Protein AF-A0A9Q0NCG1-F1 (afdb_monomer)

pLDDT: mean 91.51, std 13.69, range [35.53, 99.0]

Nearest PDB structures (foldseek):
  1k7h-assembly1_B  TM=9.629E-01  e=1.277E-34  Pandalus borealis
  1shq-assembly1_A  TM=9.614E-01  e=3.891E-34  Pandalus borealis
  9f7k-assembly1_B  TM=9.675E-01  e=2.271E-19  Drosophila melanogaster American nodavirus (ANV) SW-2009a
  3ay8-assembly1_A-2  TM=9.287E-01  e=1.240E-18  Bombyx mori
  7ebt-assembly2_B  TM=9.414E-01  e=3.582E-18  Aedes aegypti

Secondary structure (DSSP, 8-state):
--SSSHHHHHHHHSSSSSSHHHHHHHHHHHHHHHTS---S-GGGGGG----GGGGSHHHHHHHHHHHHHHHHHHHHT---SPPSEEEEEEETT--HHHHHHHHHHHT-TT---GGGG-S--------BTTBSS--HHHHHHHHHHSS---TT-BSB-TTS-TT-TTGGG-GGGB---HHHHHHHTT-EEEEEEEEETTSHHHHTTT--BS-TT--SHHHHHHTT---TT---HHHHHHHSTTGGG-SEEEEE-GGGTBBTTSB-TTSPBP-B-SS-BHHHHHHHHHHTTS-EEEE-SHHHHHH--TTT-SEEEEE-SSSSPPPHHHHHHHT-TTTSPPHHHHHHHHHHHHTT-TT-EEEEEEETHHHHHHHTT-HHHHHHHHHHHHHHHHHHHHHS-TTTEEEEEE-S---S----S---------EEEEE-TT-HHHHHHHHHHHHTTPPEEEEE--GGGTGGGSHHHHHH-TT--S-EEEETTEEEESHHHHHHHHHHHH-SSSTTS-SSHHHHHHHHHHHHHIIIIIHHHHHHHHHHHHHS------HHHHHHHHHHHHHHHHHHTTSSBTTBSS--HHHHHHHHHHHTTTTTS---TTT-HHHHHHHHHHHTSTTHIIIIIHHHHHHHHHHHHHHHHHHHHHHT-

Solvent-accessible surface area (backbone atoms only — not comparable to full-atom values): 34414 Å² total; per-residue (Å²): 144,74,82,76,67,64,70,61,58,59,63,64,63,63,63,63,71,72,53,56,76,64,47,52,59,51,51,50,52,50,53,53,52,71,74,44,88,80,77,85,59,71,76,75,56,74,77,62,62,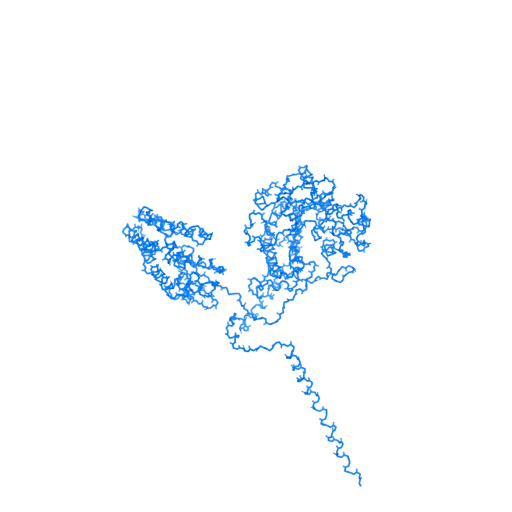69,65,74,57,76,76,37,72,62,50,59,52,50,51,53,51,53,52,51,52,52,53,54,49,47,70,76,59,66,84,81,60,75,63,44,28,39,39,40,38,34,33,30,34,51,18,71,46,49,57,56,52,28,22,46,72,76,38,21,82,89,48,73,55,54,71,72,71,48,96,74,86,84,88,83,86,46,47,18,77,81,32,77,76,53,45,52,14,6,24,19,10,28,79,35,36,74,43,60,2,23,58,39,14,18,19,33,36,60,86,38,51,65,71,33,53,69,47,44,66,37,70,91,39,46,52,64,23,55,54,45,56,33,48,77,62,64,19,35,34,33,41,36,34,36,29,27,56,40,35,37,56,57,25,16,52,47,34,58,33,19,39,45,75,24,26,24,56,44,46,36,48,76,71,68,52,82,59,88,79,57,60,23,37,41,54,27,40,58,68,34,78,47,25,53,60,45,30,30,40,36,21,11,25,47,22,44,35,21,14,52,89,42,65,47,101,85,67,48,61,16,59,22,79,81,81,46,50,51,62,60,52,44,49,55,60,38,51,76,75,43,46,54,45,78,40,48,37,24,54,54,62,72,65,56,58,50,88,68,42,62,29,41,41,33,39,58,23,60,42,53,40,81,55,62,64,52,36,63,75,70,70,31,69,60,50,47,64,51,72,42,56,51,48,50,54,45,48,57,40,36,67,71,36,88,60,16,26,41,36,41,38,36,38,39,52,24,29,55,22,51,76,72,68,37,56,73,55,21,33,45,35,49,50,48,47,31,51,28,54,46,51,51,58,72,75,48,51,81,76,35,37,45,76,47,79,50,49,50,41,65,55,91,67,78,79,77,85,84,76,76,80,62,60,51,81,60,31,34,35,38,25,36,68,59,37,34,48,26,23,18,36,44,46,46,34,58,74,52,71,50,76,66,47,80,42,80,48,52,64,92,79,45,55,38,70,35,72,72,40,32,72,70,33,82,81,45,61,68,21,30,38,34,51,80,84,47,68,44,63,49,36,65,59,41,40,53,49,50,41,78,73,60,34,95,60,44,74,49,63,40,81,53,66,68,60,30,51,48,37,50,54,45,41,49,41,30,60,71,46,52,44,42,44,50,45,71,56,49,46,42,47,76,74,60,80,38,40,72,84,59,66,68,55,38,51,59,44,45,53,51,50,59,58,50,26,62,37,27,75,69,30,71,23,68,70,23,79,55,69,34,58,35,45,38,46,41,48,29,44,48,57,40,38,42,91,74,41,64,78,52,53,91,83,31,48,49,42,49,50,36,53,53,56,56,60,67,40,92,59,30,53,81,42,35,50,56,24,19,53,52,31,41,50,52,52,54,50,44,26,53,52,42,44,50,55,63,74,75,105

Radius of gyration: 33.37 Å; Cα contacts (8 Å, |Δi|>4): 1140; chains: 1; bounding box: 80×123×78 Å

Foldseek 3Di:
DPPPPVVVVVVVVVVVVVVPVVVVVVVVVVVVVVVDDDDDDPVVVVPFFDQPCVVDPVSVVVVVVVVVVVLVVCVVVPQPDAFLAEEEEAEAQCDPQLLQVLQVVVWFNPRHQLCNPDSDDDDDLQAAPAGNFAHLQQLLCCPFQVAGDHHQWAQFHPVQAQLNLVQLLDPVRGTDGVLNVCVVLVAAEEEAELFACLARNNLNQFDGHSGSQLQAPVSCVVSVHDPPSRHRSLCRLCPPDRNVRHQYYAWAAQLRQAAQVDADPVRHGHDYPPHGRNVVVSQVSVVVVAAEDEEAFVQVLVVDPLVRRRHYHYHPYNGGHDQPVCCVVVVVCGGGPQLLSSLVSSCSNRVPDPSYYYYYGYLNVLNVCVVVVVSSSNSSSVNSSSVSVVSVPVVDDPSRYHYHYDYSGHGPDDDDDDDDGRGRFAKEWEAALLDLLSLLLLVLCVVQVHDHRYHYADVLVVSLVDPVNCVLPVVSDDTWIDGSNDIDDDSLRSSQVCCVPRHPACLQQNPPPVLNVQLVVLSCCLVVQQVVLVCVQQVCLRPVLDQDRDVVSLVSNLVVLVVQLVCLVQELASRHPGHYSSRSSVLSSCLLCCVPSPDDCVVRVSNVSSNVVCCPDPCCVPSGNVSSVVNNVVSVVSSVVSVVVVVVD

Sequence (649 aa):
MIFKFLFIVCTLFMCSTCSANGMNGREDELRERDMHPVFEDESKVANVRYNEREKEIEYWRSQAQDYLRSKLQIENSLNTNRAKNIIMFLGDGMSLPTVAATRMYLSSEEEQLSFEKFPHFGLSKTYCVDRQVADSACTATAYLHGVKGNYGTIGVNAQVPRYDCLGETEEEKRTVSITKWAQDKCMATGLVTTSRVTHASPAGVYAHTANRDWENDQDVTDAGCHDARTKDIALQLIENEVGKNLKVVLGGGRREFRDRKIFDEEGEIGFRNDNRDLIDEWLIQKRNRGNASYIWNNQELKSIDYEKTEYLLGLFEPSHCLYNIEIEQRNLQETEPSLSEMTEAAIKILQKDENGYFLFVESARIDMAHHDTLARIALDETKEFSKTIDLARRMTSESDTLIVVTSDHAHVMSYNGYPINIMAMKIVLFYRPLSPPSRAVLLTAKSIGIKLELKNINVLKGEHLTPEFKKLNPQHTIPTINDNGIVIYDSHAICSYLVDKYAQNDSLYPRDLVQRACVNARLHFNSGYLFARLRYLFEPIFFMNQSEIPQWKIEYIQDCWIEMEKFLEKGNYVCGNEITIADYCCIATISSIDKIALINPEKFPQLFAWTKRMQAIPFYGSENAEGAANFQKSLLNTVAKRKAEIISI

Mean predicted aligned error: 13.89 Å

Organism: NCBI:txid35572

Structure (mmCIF, N/CA/C/O backbone):
data_AF-A0A9Q0NCG1-F1
#
_entry.id   AF-A0A9Q0NCG1-F1
#
loop_
_atom_site.group_PDB
_atom_site.id
_atom_site.type_symbol
_atom_site.label_atom_id
_atom_site.label_alt_id
_atom_site.label_comp_id
_atom_site.label_asym_id
_atom_site.label_entity_id
_atom_site.label_seq_id
_atom_site.pdbx_PDB_ins_code
_atom_site.Cartn_x
_atom_site.Cartn_y
_atom_site.Cartn_z
_atom_site.occupancy
_atom_site.B_iso_or_equiv
_atom_site.auth_seq_id
_atom_site.auth_comp_id
_atom_site.auth_asym_id
_atom_site.auth_atom_id
_atom_site.pdbx_PDB_model_num
ATOM 1 N N . MET A 1 1 ? 32.000 -84.887 29.666 1.00 49.25 1 MET A N 1
ATOM 2 C CA . MET A 1 1 ? 32.453 -83.483 29.786 1.00 49.25 1 MET A CA 1
ATOM 3 C C . MET A 1 1 ? 32.046 -82.658 28.551 1.00 49.25 1 MET A C 1
ATOM 5 O O . MET A 1 1 ? 32.875 -81.968 27.986 1.00 49.25 1 MET A O 1
ATOM 9 N N . ILE A 1 2 ? 30.773 -82.734 28.122 1.00 46.34 2 ILE A N 1
ATOM 10 C CA . ILE A 1 2 ? 30.216 -82.001 26.953 1.00 46.34 2 ILE A CA 1
ATOM 11 C C . ILE A 1 2 ? 28.860 -81.325 27.288 1.00 46.34 2 ILE A C 1
ATOM 13 O O . ILE A 1 2 ? 28.312 -80.584 26.490 1.00 46.34 2 ILE A O 1
ATOM 17 N N . PHE A 1 3 ? 28.346 -81.462 28.519 1.00 40.69 3 PHE A N 1
ATOM 18 C CA . PHE A 1 3 ? 27.051 -80.881 28.925 1.00 40.69 3 PHE A CA 1
ATOM 19 C C . PHE A 1 3 ? 27.137 -79.594 29.767 1.00 40.69 3 PHE A C 1
ATOM 21 O O . PHE A 1 3 ? 26.109 -79.051 30.151 1.00 40.69 3 PHE A O 1
ATOM 28 N N . LYS A 1 4 ? 28.342 -79.071 30.043 1.00 43.50 4 LYS A N 1
ATOM 29 C CA . LYS A 1 4 ? 28.527 -77.808 30.793 1.00 43.50 4 LYS A CA 1
ATOM 30 C C . LYS A 1 4 ? 28.925 -76.600 29.936 1.00 43.50 4 LYS A C 1
ATOM 32 O O . LYS A 1 4 ? 28.938 -75.494 30.456 1.00 43.50 4 LYS A O 1
ATOM 37 N N . PHE A 1 5 ? 29.192 -76.782 28.640 1.00 41.12 5 PHE A N 1
ATOM 38 C CA . PHE A 1 5 ? 29.562 -75.676 27.743 1.00 41.12 5 PHE A CA 1
ATOM 39 C C . PHE A 1 5 ? 28.372 -75.092 26.961 1.00 41.12 5 PHE A C 1
ATOM 41 O O . PHE A 1 5 ? 28.432 -73.952 26.515 1.00 41.12 5 PHE A O 1
ATOM 48 N N . LEU A 1 6 ? 27.256 -75.825 26.849 1.00 41.72 6 LEU A N 1
ATOM 49 C CA . LEU A 1 6 ? 26.090 -75.377 26.076 1.00 41.72 6 LEU A CA 1
ATOM 50 C C . LEU A 1 6 ? 25.179 -74.396 26.840 1.00 41.72 6 LEU A C 1
ATOM 52 O O . LEU A 1 6 ? 24.429 -73.649 26.223 1.00 41.72 6 LEU A O 1
ATOM 56 N N . PHE A 1 7 ? 25.269 -74.354 28.174 1.00 39.50 7 PHE A N 1
ATOM 57 C CA . PHE A 1 7 ? 24.398 -73.511 29.005 1.00 39.50 7 PHE A CA 1
ATOM 58 C C . PHE A 1 7 ? 24.939 -72.092 29.241 1.00 39.50 7 PHE A C 1
ATOM 60 O O . PHE A 1 7 ? 24.196 -71.241 29.704 1.00 39.50 7 PHE A O 1
ATOM 67 N N . ILE A 1 8 ? 26.209 -71.817 28.918 1.00 44.41 8 ILE A N 1
ATOM 68 C CA . ILE A 1 8 ? 26.806 -70.474 29.073 1.00 44.41 8 ILE A CA 1
ATOM 69 C C . ILE A 1 8 ? 26.714 -69.667 27.766 1.00 44.41 8 ILE A C 1
ATOM 71 O O . ILE A 1 8 ? 26.624 -68.443 27.803 1.00 44.41 8 ILE A O 1
ATOM 75 N N . VAL A 1 9 ? 26.649 -70.330 26.606 1.00 44.72 9 VAL A N 1
ATOM 76 C CA . VAL A 1 9 ? 26.577 -69.645 25.301 1.00 44.72 9 VAL A CA 1
ATOM 77 C C . VAL A 1 9 ? 25.151 -69.179 24.958 1.00 44.72 9 VAL A C 1
ATOM 79 O O . VAL A 1 9 ? 24.994 -68.150 24.309 1.00 44.72 9 VAL A O 1
ATOM 82 N N . CYS A 1 10 ? 24.098 -69.844 25.454 1.00 40.59 10 CYS A N 1
ATOM 83 C CA . CYS A 1 10 ? 22.713 -69.400 25.212 1.00 40.59 10 CYS A CA 1
ATOM 84 C C . CYS A 1 10 ? 22.276 -68.203 26.079 1.00 40.59 10 CYS A C 1
ATOM 86 O O . CYS A 1 10 ? 21.443 -67.413 25.643 1.00 40.59 10 CYS A O 1
ATOM 88 N N . THR A 1 11 ? 22.854 -68.005 27.267 1.00 41.03 11 THR A N 1
ATOM 89 C CA . THR A 1 11 ? 22.488 -66.880 28.153 1.00 41.03 11 THR A CA 1
ATOM 90 C C . THR A 1 11 ? 23.182 -65.567 27.780 1.00 41.03 11 THR A C 1
ATOM 92 O O . THR A 1 11 ? 22.690 -64.501 28.136 1.00 41.03 11 THR A O 1
ATOM 95 N N . LEU A 1 12 ? 24.285 -65.619 27.024 1.00 39.00 12 LEU A N 1
ATOM 96 C CA . LEU A 1 12 ? 24.995 -64.428 26.536 1.00 39.00 12 LEU A CA 1
ATOM 97 C C . LEU A 1 12 ? 24.467 -63.895 25.193 1.00 39.00 12 LEU A C 1
ATOM 99 O O . LEU A 1 12 ? 24.702 -62.731 24.889 1.00 39.00 12 LEU A O 1
ATOM 103 N N . PHE A 1 13 ? 23.714 -64.690 24.422 1.00 37.56 13 PHE A N 1
ATOM 104 C CA . PHE A 1 13 ? 23.116 -64.243 23.152 1.00 37.56 13 PHE A CA 1
ATOM 105 C C . PHE A 1 13 ? 21.654 -63.782 23.260 1.00 37.56 13 PHE A C 1
ATOM 107 O O . PHE A 1 13 ? 21.184 -63.076 22.376 1.00 37.56 13 PHE A O 1
ATOM 114 N N . MET A 1 14 ? 20.940 -64.113 24.344 1.00 35.53 14 MET A N 1
ATOM 115 C CA . MET A 1 14 ? 19.581 -63.593 24.584 1.00 35.53 14 MET A CA 1
ATOM 116 C C . MET A 1 14 ? 19.532 -62.296 25.406 1.00 35.53 14 MET A C 1
ATOM 118 O O . MET A 1 14 ? 18.467 -61.698 25.524 1.00 35.53 14 MET A O 1
ATOM 122 N N . CYS A 1 15 ? 20.665 -61.814 25.928 1.00 37.75 15 CYS A N 1
ATOM 123 C CA . CYS A 1 15 ? 20.719 -60.532 26.644 1.00 37.75 15 CYS A CA 1
ATOM 124 C C . CYS A 1 15 ? 21.097 -59.340 25.738 1.00 37.75 15 CYS A C 1
ATOM 126 O O . CYS A 1 15 ? 20.942 -58.188 26.130 1.00 37.75 15 CYS A O 1
ATOM 128 N N . SER A 1 16 ? 21.550 -59.589 24.505 1.00 40.19 16 SER A N 1
ATOM 129 C CA . SER A 1 16 ? 21.987 -58.551 23.555 1.00 40.19 16 SER A CA 1
ATOM 130 C C . SER A 1 16 ? 20.936 -58.168 22.506 1.00 40.19 16 SER A C 1
ATOM 132 O O . SER A 1 16 ? 21.114 -57.169 21.817 1.00 40.19 16 SER A O 1
ATOM 134 N N . THR A 1 17 ? 19.805 -58.877 22.414 1.00 41.59 17 THR A N 1
ATOM 135 C CA . THR A 1 17 ? 18.724 -58.553 21.458 1.00 41.59 17 THR A CA 1
ATOM 136 C C . THR A 1 17 ? 17.442 -58.018 22.100 1.00 41.59 17 THR A C 1
ATOM 138 O O . THR A 1 17 ? 16.532 -57.628 21.376 1.00 41.59 17 THR A O 1
ATOM 141 N N . CYS A 1 18 ? 17.366 -57.923 23.433 1.00 38.81 18 CYS A N 1
ATOM 142 C CA . CYS A 1 18 ? 16.249 -57.263 24.129 1.00 38.81 18 CYS A CA 1
ATOM 143 C C . CYS A 1 18 ? 16.581 -55.873 24.701 1.00 38.81 18 CYS A C 1
ATOM 145 O O . CYS A 1 18 ? 15.664 -55.186 25.138 1.00 38.81 18 CYS A O 1
ATOM 147 N N . SER A 1 19 ? 17.837 -55.417 24.628 1.00 40.94 19 SER A N 1
ATOM 148 C CA . SER A 1 19 ? 18.222 -54.050 25.035 1.00 40.94 19 SER A CA 1
ATOM 149 C C . SER A 1 19 ? 18.519 -53.102 23.866 1.00 40.94 19 SER A C 1
ATOM 151 O O . SER A 1 19 ? 18.595 -51.898 24.078 1.00 40.94 19 SER A O 1
ATOM 153 N N . ALA A 1 20 ? 18.628 -53.592 22.625 1.00 40.53 20 ALA A N 1
ATOM 154 C CA . ALA A 1 20 ? 18.960 -52.740 21.476 1.00 40.53 20 ALA A CA 1
ATOM 155 C C . ALA A 1 20 ? 17.768 -51.912 20.944 1.00 40.53 20 ALA A C 1
ATOM 157 O O . ALA A 1 20 ? 17.964 -50.791 20.489 1.00 40.53 20 ALA A O 1
ATOM 158 N N . ASN A 1 21 ? 16.524 -52.396 21.069 1.00 41.56 21 ASN A N 1
ATOM 159 C CA . ASN A 1 21 ? 15.342 -51.639 20.615 1.00 41.56 21 ASN A CA 1
ATOM 160 C C . ASN A 1 21 ? 14.831 -50.604 21.635 1.00 41.56 21 ASN A C 1
ATOM 162 O O . ASN A 1 21 ? 14.063 -49.725 21.263 1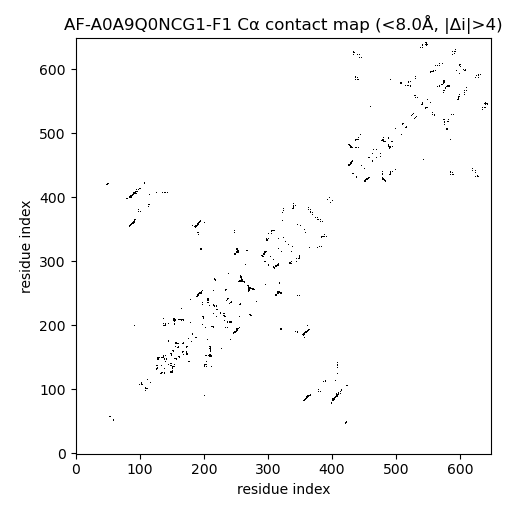.00 41.56 21 ASN A O 1
ATOM 166 N N . GLY A 1 22 ? 15.239 -50.694 22.906 1.00 41.50 22 GLY A N 1
ATOM 167 C CA . GLY A 1 22 ? 14.866 -49.727 23.949 1.00 41.50 22 GLY A CA 1
ATOM 168 C C . GLY A 1 22 ? 15.899 -48.619 24.179 1.00 41.50 22 GLY A C 1
ATOM 169 O O . GLY A 1 22 ? 15.566 -47.595 24.767 1.00 41.50 22 GLY A O 1
ATOM 170 N N . MET A 1 23 ? 17.145 -48.815 23.729 1.00 43.25 23 MET A N 1
ATOM 171 C CA . MET A 1 23 ? 18.213 -47.816 23.848 1.00 43.25 23 MET A CA 1
ATOM 172 C C . MET A 1 23 ? 18.245 -46.847 22.660 1.00 43.25 23 MET A C 1
ATOM 174 O O . MET A 1 23 ? 18.410 -45.656 22.897 1.00 43.25 23 MET A O 1
ATOM 178 N N . ASN A 1 24 ? 17.967 -47.309 21.432 1.00 48.09 24 ASN A N 1
ATOM 179 C CA . ASN A 1 24 ? 17.900 -46.427 20.257 1.00 48.09 24 ASN A CA 1
ATOM 180 C C . ASN A 1 24 ? 16.786 -45.375 20.368 1.00 48.09 24 ASN A C 1
ATOM 182 O O . ASN A 1 24 ? 17.039 -44.208 20.123 1.00 48.09 24 ASN A O 1
ATOM 186 N N . GLY A 1 25 ? 15.580 -45.748 20.820 1.00 51.75 25 GLY A N 1
ATOM 187 C CA . GLY A 1 25 ? 14.480 -44.780 20.964 1.00 51.75 25 GLY A CA 1
ATOM 188 C C . GLY A 1 25 ? 14.748 -43.702 22.021 1.00 51.75 25 GLY A C 1
ATOM 189 O O . GLY A 1 25 ? 14.327 -42.565 21.865 1.00 51.75 25 GLY A O 1
ATOM 190 N N . ARG A 1 26 ? 15.505 -44.037 23.074 1.00 56.75 26 ARG A N 1
ATOM 191 C CA . ARG A 1 26 ? 15.901 -43.081 24.118 1.00 56.75 26 ARG A CA 1
ATOM 192 C C . ARG A 1 26 ? 17.044 -42.175 23.672 1.00 56.75 26 ARG A C 1
ATOM 194 O O . ARG A 1 26 ? 17.067 -41.016 24.061 1.00 56.75 26 ARG A O 1
ATOM 201 N N . GLU A 1 27 ? 17.990 -42.693 22.893 1.00 58.31 27 GLU A N 1
ATOM 202 C CA . GLU A 1 27 ? 19.028 -41.874 22.258 1.00 58.31 27 GLU A CA 1
ATOM 203 C C . GLU A 1 27 ? 18.437 -40.942 21.201 1.00 58.31 27 GLU A C 1
ATOM 205 O O . GLU A 1 27 ? 18.839 -39.785 21.149 1.00 58.31 27 GLU A O 1
ATOM 210 N N . ASP A 1 28 ? 17.454 -41.400 20.423 1.00 61.00 28 ASP A N 1
ATOM 211 C CA . ASP A 1 28 ? 16.750 -40.573 19.442 1.00 61.00 28 ASP A CA 1
ATOM 212 C C . ASP A 1 28 ? 15.939 -39.460 20.125 1.00 61.00 28 ASP A C 1
ATOM 214 O O . ASP A 1 28 ? 16.066 -38.306 19.730 1.00 61.00 28 ASP A O 1
ATOM 218 N N . GLU A 1 29 ? 15.203 -39.756 21.205 1.00 63.78 29 GLU A N 1
ATOM 219 C CA . GLU A 1 29 ? 14.491 -38.743 22.008 1.00 63.78 29 GLU A CA 1
ATOM 220 C C . GLU A 1 29 ? 15.445 -37.738 22.680 1.00 63.78 29 GLU A C 1
ATOM 222 O O . GLU A 1 29 ? 15.156 -36.543 22.751 1.00 63.78 29 GLU A O 1
ATOM 227 N N . LEU A 1 30 ? 16.592 -38.201 23.191 1.00 66.69 30 LEU A N 1
ATOM 228 C CA . LEU A 1 30 ? 17.606 -37.325 23.790 1.00 66.69 30 LEU A CA 1
ATOM 229 C C . LEU A 1 30 ? 18.272 -36.442 22.734 1.00 66.69 30 LEU A C 1
ATOM 231 O O . LEU A 1 30 ? 18.460 -35.251 22.961 1.00 66.69 30 LEU A O 1
ATOM 235 N N . ARG A 1 31 ? 18.573 -37.009 21.566 1.00 69.06 31 ARG A N 1
ATOM 236 C CA . ARG A 1 31 ? 19.137 -36.282 20.433 1.00 69.06 31 ARG A CA 1
ATOM 237 C C . ARG A 1 31 ? 18.145 -35.275 19.867 1.00 69.06 31 ARG A C 1
ATOM 239 O O . ARG A 1 31 ? 18.554 -34.176 19.526 1.00 69.06 31 ARG A O 1
ATOM 246 N N . GLU A 1 32 ? 16.864 -35.623 19.781 1.00 68.62 32 GLU A N 1
ATOM 247 C CA . GLU A 1 32 ? 15.792 -34.702 19.400 1.00 68.62 32 GLU A CA 1
ATOM 248 C C . GLU A 1 32 ? 15.708 -33.554 20.406 1.00 68.62 32 GLU A C 1
ATOM 250 O O . GLU A 1 32 ? 15.781 -32.392 20.019 1.00 68.62 32 GLU A O 1
ATOM 255 N N . ARG A 1 33 ? 15.689 -33.862 21.707 1.00 68.56 33 ARG A N 1
ATOM 256 C CA . ARG A 1 33 ? 15.712 -32.858 22.776 1.00 68.56 33 ARG A CA 1
ATOM 257 C C . ARG A 1 33 ? 16.932 -31.929 22.701 1.00 68.56 33 ARG A C 1
ATOM 259 O O . ARG A 1 33 ? 16.764 -30.736 22.932 1.00 68.56 33 ARG A O 1
ATOM 266 N N . ASP A 1 34 ? 18.115 -32.435 22.355 1.00 74.00 34 ASP A N 1
ATOM 267 C CA . ASP A 1 34 ? 19.336 -31.628 22.185 1.00 74.00 34 ASP A CA 1
ATOM 268 C C . ASP A 1 34 ? 19.271 -30.679 20.970 1.00 74.00 34 ASP A C 1
ATOM 270 O O . ASP A 1 34 ? 20.017 -29.701 20.902 1.00 74.00 34 ASP A O 1
ATOM 274 N N . MET A 1 35 ? 18.369 -30.934 20.015 1.00 77.38 35 MET A N 1
ATOM 275 C CA . MET A 1 35 ? 18.114 -30.059 18.863 1.00 77.38 35 MET A CA 1
ATOM 276 C C . MET A 1 35 ? 17.125 -28.921 19.185 1.00 77.38 35 MET A C 1
ATOM 278 O O . MET A 1 35 ? 16.928 -28.032 18.353 1.00 77.38 35 MET A O 1
ATOM 282 N N . HIS A 1 36 ? 16.523 -28.914 20.382 1.00 75.50 36 HIS A N 1
ATOM 283 C CA . HIS A 1 36 ? 15.636 -27.858 20.874 1.00 75.50 36 HIS A CA 1
ATOM 284 C C . HIS A 1 36 ? 16.311 -27.042 21.992 1.00 75.50 36 HIS A C 1
ATOM 286 O O . HIS A 1 36 ? 17.038 -27.593 22.819 1.00 75.50 36 HIS A O 1
ATOM 292 N N . PRO A 1 37 ? 16.072 -25.721 22.078 1.00 67.31 37 PRO A N 1
ATOM 293 C CA . PRO A 1 37 ? 16.548 -24.938 23.209 1.00 67.31 37 PRO A CA 1
ATOM 294 C C . PRO A 1 37 ? 15.900 -25.433 24.508 1.00 67.31 37 PRO A C 1
ATOM 296 O O . PRO A 1 37 ? 14.688 -25.635 24.584 1.00 67.31 37 PRO A O 1
ATOM 299 N N . VAL A 1 38 ? 16.714 -25.597 25.552 1.00 67.88 38 VAL A N 1
ATOM 300 C CA . VAL A 1 38 ? 16.226 -25.857 26.908 1.00 67.88 38 VAL A CA 1
ATOM 301 C C . VAL A 1 38 ? 15.768 -24.527 27.497 1.00 67.88 38 VAL A C 1
ATOM 303 O O . VAL A 1 38 ? 16.585 -23.646 27.761 1.00 67.88 38 VAL A O 1
ATOM 306 N N . PHE A 1 39 ? 14.461 -24.360 27.685 1.00 65.19 39 PHE A N 1
ATOM 307 C CA . PHE A 1 39 ? 13.918 -23.159 28.314 1.00 65.19 39 PHE A CA 1
ATOM 308 C C . PHE A 1 39 ? 14.170 -23.220 29.823 1.00 65.19 39 PHE A C 1
ATOM 310 O O . PHE A 1 39 ? 13.523 -23.974 30.548 1.00 65.19 39 PHE A O 1
ATOM 317 N N . GLU A 1 40 ? 15.139 -22.442 30.305 1.00 50.16 40 GLU A N 1
ATOM 318 C CA . GLU A 1 40 ? 15.312 -22.219 31.736 1.00 50.16 40 GLU A CA 1
ATOM 319 C C . GLU A 1 40 ? 14.110 -21.417 32.249 1.00 50.16 40 GLU A C 1
ATOM 321 O O . GLU A 1 40 ? 13.954 -20.242 31.920 1.00 50.16 40 GLU A O 1
ATOM 326 N N . ASP A 1 41 ? 13.288 -22.067 33.077 1.00 50.06 41 ASP A N 1
ATOM 327 C CA . ASP A 1 41 ? 12.230 -21.462 33.892 1.00 50.06 41 ASP A CA 1
ATOM 328 C C . ASP A 1 41 ? 10.859 -21.251 33.205 1.00 50.06 41 ASP A C 1
ATOM 330 O O . ASP A 1 41 ? 10.479 -20.146 32.808 1.00 50.06 41 ASP A O 1
ATOM 334 N N . GLU A 1 42 ? 10.038 -22.312 33.172 1.00 49.69 42 GLU A N 1
ATOM 335 C CA . GLU A 1 42 ? 8.606 -22.241 32.818 1.00 49.69 42 GLU A CA 1
ATOM 336 C C . GLU A 1 42 ? 7.818 -21.242 33.692 1.00 49.69 42 GLU A C 1
ATOM 338 O O . GLU A 1 42 ? 6.752 -20.771 33.288 1.00 49.69 42 GLU A O 1
ATOM 343 N N . SER A 1 43 ? 8.333 -20.840 34.865 1.00 46.50 43 SER A N 1
ATOM 344 C CA . SER A 1 43 ? 7.652 -19.866 35.728 1.00 46.50 43 SER A CA 1
ATOM 345 C C . SER A 1 43 ? 7.610 -18.449 35.134 1.00 46.50 43 SER A C 1
ATOM 347 O O . SER A 1 43 ? 6.721 -17.669 35.482 1.00 46.50 43 SER A O 1
ATOM 349 N N . LYS A 1 44 ? 8.474 -18.123 34.156 1.00 44.97 44 LYS A N 1
ATOM 350 C CA . LYS A 1 44 ? 8.396 -16.865 33.385 1.00 44.97 44 LYS A CA 1
ATOM 351 C C . LYS A 1 44 ? 7.324 -16.882 32.288 1.00 44.97 44 LYS A C 1
ATOM 353 O O . LYS A 1 44 ? 6.913 -15.816 31.833 1.00 44.97 44 LYS A O 1
ATOM 358 N N . VAL A 1 45 ? 6.813 -18.060 31.915 1.00 48.38 45 VAL A N 1
ATOM 359 C CA . VAL A 1 45 ? 5.687 -18.241 30.973 1.00 48.38 45 VAL A CA 1
ATOM 360 C C . VAL A 1 45 ? 4.338 -17.953 31.654 1.00 48.38 45 VAL A C 1
ATOM 362 O O . VAL A 1 45 ? 3.341 -17.691 30.985 1.00 48.38 45 VAL A O 1
ATOM 365 N N . ALA A 1 46 ? 4.295 -17.903 32.992 1.00 44.53 46 ALA A N 1
ATOM 366 C CA . ALA A 1 46 ? 3.069 -17.720 33.779 1.00 44.53 46 ALA A CA 1
ATOM 367 C C . ALA A 1 46 ? 2.319 -16.391 33.529 1.00 44.53 46 ALA A C 1
ATOM 369 O O . ALA A 1 46 ? 1.154 -16.270 33.901 1.00 44.53 46 ALA A O 1
ATOM 370 N N . ASN A 1 47 ? 2.954 -15.404 32.886 1.00 44.44 47 ASN A N 1
ATOM 371 C CA . ASN A 1 47 ? 2.343 -14.108 32.559 1.00 44.44 47 ASN A CA 1
ATOM 372 C C . ASN A 1 47 ? 1.904 -13.969 31.092 1.00 44.44 47 ASN A C 1
ATOM 374 O O . ASN A 1 47 ? 1.462 -12.893 30.683 1.00 44.44 47 ASN A O 1
ATOM 378 N N . VAL A 1 48 ? 2.000 -15.037 30.301 1.00 50.34 48 VAL A N 1
ATOM 379 C CA . VAL A 1 48 ? 1.547 -15.056 28.908 1.00 50.34 48 VAL A CA 1
ATOM 380 C C . VAL A 1 48 ? 0.030 -15.207 28.907 1.00 50.34 48 VAL A C 1
ATOM 382 O O . VAL A 1 48 ? -0.515 -16.220 29.346 1.00 50.34 48 VAL A O 1
ATOM 385 N N . ARG A 1 49 ? -0.670 -14.164 28.458 1.00 50.84 49 ARG A N 1
ATOM 386 C CA . ARG A 1 49 ? -2.133 -14.152 28.397 1.00 50.84 49 ARG A CA 1
ATOM 387 C C . ARG A 1 49 ? -2.600 -14.631 27.035 1.00 50.84 49 ARG A C 1
ATOM 389 O O . ARG A 1 49 ? -2.457 -13.925 26.044 1.00 50.84 49 ARG A O 1
ATOM 396 N N . TYR A 1 50 ? -3.169 -15.827 27.029 1.00 57.34 50 TYR A N 1
ATOM 397 C CA . TYR A 1 50 ? -3.864 -16.397 25.884 1.00 57.34 50 TYR A CA 1
ATOM 398 C C . TYR A 1 50 ? -5.263 -15.788 25.760 1.00 57.34 50 TYR A C 1
ATOM 400 O O . TYR A 1 50 ? -5.858 -15.352 26.750 1.00 57.34 50 TYR A O 1
ATOM 408 N N . ASN A 1 51 ? -5.836 -15.832 24.562 1.00 63.44 51 ASN A N 1
ATOM 409 C CA . ASN A 1 51 ? -7.281 -15.739 24.417 1.00 63.44 51 ASN A CA 1
ATOM 410 C C . ASN A 1 51 ? -7.907 -16.886 25.210 1.00 63.44 51 ASN A C 1
ATOM 412 O O . ASN A 1 51 ? -7.745 -18.048 24.850 1.00 63.44 51 ASN A O 1
ATOM 416 N N . GLU A 1 52 ? -8.625 -16.590 26.291 1.00 68.62 52 GLU A N 1
ATOM 417 C CA . GLU A 1 52 ? -9.209 -17.651 27.122 1.00 68.62 52 GLU A CA 1
ATOM 418 C C . GLU A 1 52 ? -10.151 -18.564 26.318 1.00 68.62 52 GLU A C 1
ATOM 420 O O . GLU A 1 52 ? -10.259 -19.747 26.626 1.00 68.62 52 GLU A O 1
ATOM 425 N N . ARG A 1 53 ? -10.746 -18.062 25.222 1.00 73.81 53 ARG A N 1
ATOM 426 C CA . ARG A 1 53 ? -11.562 -18.879 24.313 1.00 73.81 53 ARG A CA 1
ATOM 427 C C . ARG A 1 53 ? -10.748 -19.914 23.536 1.00 73.81 53 ARG A C 1
ATOM 429 O O . ARG A 1 53 ? -11.272 -20.981 23.260 1.00 73.81 53 ARG A O 1
ATOM 436 N N . GLU A 1 54 ? -9.476 -19.660 23.231 1.00 80.31 54 GLU A N 1
ATOM 437 C CA . GLU A 1 54 ? -8.605 -20.631 22.539 1.00 80.31 54 GLU A CA 1
ATOM 438 C C . GLU A 1 54 ? -8.279 -21.856 23.402 1.00 80.31 54 GLU A C 1
ATOM 440 O O . GLU A 1 54 ? -7.863 -22.889 22.878 1.00 80.31 54 GLU A O 1
ATOM 445 N N . LYS A 1 55 ? -8.517 -21.790 24.719 1.00 81.06 55 LYS A N 1
ATOM 446 C CA . LYS A 1 55 ? -8.441 -22.964 25.601 1.00 81.06 55 LYS A CA 1
ATOM 447 C C . LYS A 1 55 ? -9.661 -23.877 25.460 1.00 81.06 55 LYS A C 1
ATOM 449 O O . LYS A 1 55 ? -9.617 -25.032 25.881 1.00 81.06 55 LYS A O 1
ATOM 454 N N . GLU A 1 56 ? -10.758 -23.377 24.896 1.00 87.50 56 GLU A N 1
ATOM 455 C CA . GLU A 1 56 ? -12.000 -24.123 24.742 1.00 87.50 56 GLU A CA 1
ATOM 456 C C . GLU A 1 56 ? -12.007 -24.898 23.417 1.00 87.50 56 GLU A C 1
ATOM 458 O O . GLU A 1 56 ? -11.824 -24.341 22.337 1.00 87.50 56 GLU A O 1
ATOM 463 N N . ILE A 1 57 ? -12.303 -26.200 23.477 1.00 94.69 57 ILE A N 1
ATOM 464 C CA . ILE A 1 57 ? -12.446 -27.053 22.280 1.00 94.69 57 ILE A CA 1
ATOM 465 C C . ILE A 1 57 ? -13.506 -26.490 21.318 1.00 94.69 57 ILE A C 1
ATOM 467 O O . ILE A 1 57 ? -13.354 -26.574 20.097 1.00 94.69 57 ILE A O 1
ATOM 471 N N . GLU A 1 58 ? -14.584 -25.922 21.864 1.00 91.88 58 GLU A N 1
ATOM 472 C CA . GLU A 1 58 ? -15.714 -25.437 21.072 1.00 91.88 58 GLU A CA 1
ATOM 473 C C . GLU A 1 58 ? -15.360 -24.206 20.231 1.00 91.88 58 GLU A C 1
ATOM 475 O O . GLU A 1 58 ? -15.867 -24.066 19.122 1.00 91.88 58 GLU A O 1
ATOM 480 N N . TYR A 1 59 ? -14.429 -23.364 20.691 1.00 84.25 59 TYR A N 1
ATOM 481 C CA . TYR A 1 59 ? -13.934 -22.228 19.913 1.00 84.25 59 TYR A CA 1
ATOM 482 C C . TYR A 1 59 ? -13.331 -22.686 18.579 1.00 84.25 59 TYR A C 1
ATOM 484 O O . TYR A 1 59 ? -13.746 -22.224 17.515 1.00 84.25 59 TYR A O 1
ATOM 492 N N . TRP A 1 60 ? -12.416 -23.659 18.623 1.00 89.62 60 TRP A N 1
ATOM 493 C CA . TRP A 1 60 ? -11.763 -24.204 17.430 1.00 89.62 60 TRP A CA 1
ATOM 494 C C . TRP A 1 60 ? -12.738 -24.944 16.515 1.00 89.62 60 TRP A C 1
ATOM 496 O O . TRP A 1 60 ? -12.678 -24.807 15.292 1.00 89.62 60 TRP A O 1
ATOM 506 N N . ARG A 1 61 ? -13.673 -25.707 17.095 1.00 94.62 61 ARG A N 1
ATOM 507 C CA . ARG A 1 61 ? -14.713 -26.399 16.320 1.00 94.62 61 ARG A CA 1
ATOM 508 C C . ARG A 1 61 ? -15.649 -25.421 15.626 1.00 94.62 61 ARG A C 1
ATOM 510 O O . ARG A 1 61 ? -15.938 -25.626 14.450 1.00 94.62 61 ARG A O 1
ATOM 517 N N . SER A 1 62 ? -16.081 -24.364 16.314 1.00 88.88 62 SER A N 1
ATOM 518 C CA . SER A 1 62 ? -16.929 -23.326 15.725 1.00 88.88 62 SER A CA 1
ATOM 519 C C . SER A 1 62 ? -16.222 -22.654 14.554 1.00 88.88 62 SER A C 1
ATOM 521 O O . SER A 1 62 ? -16.801 -22.577 13.475 1.00 88.88 62 SER A O 1
ATOM 523 N N . GLN A 1 63 ? -14.954 -22.259 14.717 1.00 87.25 63 GLN A N 1
ATOM 524 C CA . GLN A 1 63 ? -14.190 -21.661 13.619 1.00 87.25 63 GLN A CA 1
ATOM 525 C C . GLN A 1 63 ? -14.049 -22.596 12.418 1.00 87.25 63 GLN A C 1
ATOM 527 O O . GLN A 1 63 ? -14.253 -22.171 11.283 1.00 87.25 63 GLN A O 1
ATOM 532 N N . ALA A 1 64 ? -13.748 -23.877 12.651 1.00 93.88 64 ALA A N 1
ATOM 533 C CA . ALA A 1 64 ? -13.644 -24.858 11.575 1.00 93.88 64 ALA A CA 1
ATOM 534 C C . ALA A 1 64 ? -14.981 -25.048 10.835 1.00 93.88 64 ALA A C 1
ATOM 536 O O . ALA A 1 64 ? -15.002 -25.137 9.607 1.00 93.88 64 ALA A O 1
ATOM 537 N N . GLN A 1 65 ? -16.102 -25.080 11.565 1.00 95.25 65 GLN A N 1
ATOM 538 C CA . GLN A 1 65 ? -17.438 -25.169 10.971 1.00 95.25 65 GLN A CA 1
ATOM 539 C C . GLN A 1 65 ? -17.794 -23.914 10.171 1.00 95.25 65 GLN A C 1
ATOM 541 O O . GLN A 1 65 ? -18.327 -24.030 9.069 1.00 95.25 65 GLN A O 1
ATOM 546 N N . ASP A 1 66 ? -17.476 -22.727 10.683 1.00 87.75 66 ASP A N 1
ATOM 547 C CA . ASP A 1 66 ? -17.725 -21.466 9.984 1.00 87.75 66 ASP A CA 1
ATOM 548 C C . ASP A 1 66 ? -16.869 -21.349 8.715 1.00 87.75 66 ASP A C 1
ATOM 550 O O . ASP A 1 66 ? -17.383 -20.994 7.651 1.00 87.75 66 ASP A O 1
ATOM 554 N N . TYR A 1 67 ? -15.598 -21.757 8.781 1.00 89.00 67 TYR A N 1
ATOM 555 C CA . TYR A 1 67 ? -14.723 -21.845 7.614 1.00 89.00 67 TYR A CA 1
ATOM 556 C C . TYR A 1 67 ? -15.274 -22.815 6.562 1.00 89.00 67 TYR A C 1
ATOM 558 O O . TYR A 1 67 ? -15.403 -22.443 5.395 1.00 89.00 67 TYR A O 1
ATOM 566 N N . LEU A 1 68 ? -15.677 -24.027 6.962 1.00 94.38 68 LEU A N 1
ATOM 567 C CA . LEU A 1 68 ? -16.276 -25.007 6.054 1.00 94.38 68 LEU A CA 1
ATOM 568 C C . LEU A 1 68 ? -17.559 -24.475 5.397 1.00 94.38 68 LEU A C 1
ATOM 570 O O . LEU A 1 68 ? -17.712 -24.589 4.182 1.00 94.38 68 LEU A O 1
ATOM 574 N N . ARG A 1 69 ? -18.457 -23.850 6.172 1.00 92.12 69 ARG A N 1
ATOM 575 C CA . ARG A 1 69 ? -19.678 -23.218 5.640 1.00 92.12 69 ARG A CA 1
ATOM 576 C C . ARG A 1 69 ? -19.346 -22.145 4.610 1.00 92.12 69 ARG A C 1
ATOM 578 O O . ARG A 1 69 ? -19.960 -22.135 3.547 1.00 92.12 69 ARG A O 1
ATOM 585 N N . SER A 1 70 ? -18.359 -21.289 4.889 1.00 88.75 70 SER A N 1
ATOM 586 C CA . SER A 1 70 ? -17.930 -20.249 3.946 1.00 88.75 70 SER A CA 1
ATOM 587 C C . SER A 1 70 ? -17.404 -20.836 2.631 1.00 88.75 70 SER A C 1
ATOM 589 O O . SER A 1 70 ? -17.762 -20.351 1.560 1.00 88.75 70 SER A O 1
ATOM 591 N N . LYS A 1 71 ? -16.625 -21.926 2.684 1.00 89.62 71 LYS A N 1
ATOM 592 C CA . LYS A 1 71 ? -16.093 -22.594 1.487 1.00 89.62 71 LYS A CA 1
ATOM 593 C C . LYS A 1 71 ? -17.194 -23.254 0.663 1.00 89.62 71 LYS A C 1
ATOM 595 O O . LYS A 1 71 ? -17.224 -23.062 -0.548 1.00 89.62 71 LYS A O 1
ATOM 600 N N . LEU A 1 72 ? -18.134 -23.940 1.315 1.00 93.12 72 LEU A N 1
ATOM 601 C CA . LEU A 1 72 ? -19.308 -24.508 0.646 1.00 93.12 72 LEU A CA 1
ATOM 602 C C . LEU A 1 72 ? -20.183 -23.421 0.014 1.00 93.12 72 LEU A C 1
ATOM 604 O O . LEU A 1 72 ? -20.732 -23.621 -1.066 1.00 93.12 72 LEU A O 1
ATOM 608 N N . GLN A 1 73 ? -20.326 -22.263 0.662 1.00 90.69 73 GLN A N 1
ATOM 609 C CA . GLN A 1 73 ? -21.062 -21.141 0.087 1.00 90.69 73 GLN A CA 1
ATOM 610 C C . GLN A 1 73 ? -20.378 -20.624 -1.184 1.00 90.69 73 GLN A C 1
ATOM 612 O O . GLN A 1 73 ? -21.050 -20.495 -2.201 1.00 90.69 73 GLN A O 1
ATOM 617 N N . ILE A 1 74 ? -19.058 -20.405 -1.147 1.00 88.56 74 ILE A N 1
ATOM 618 C CA . ILE A 1 74 ? -18.266 -19.978 -2.312 1.00 88.56 74 ILE A CA 1
ATOM 619 C C . ILE A 1 74 ? -18.401 -20.977 -3.469 1.00 88.56 74 ILE A C 1
ATOM 621 O O . ILE A 1 74 ? -18.618 -20.567 -4.606 1.00 88.56 74 ILE A O 1
ATOM 625 N N . GLU A 1 75 ? -18.313 -22.280 -3.191 1.00 88.62 75 GLU A N 1
ATOM 626 C CA . GLU A 1 75 ? -18.449 -23.334 -4.206 1.00 88.62 75 GLU A CA 1
ATOM 627 C C . GLU A 1 75 ? -19.842 -23.348 -4.858 1.00 88.62 75 GLU A C 1
ATOM 629 O O . GLU A 1 75 ? -19.965 -23.563 -6.062 1.00 88.62 75 GLU A O 1
ATOM 634 N N . ASN A 1 76 ? -20.893 -23.040 -4.093 1.00 89.44 76 ASN A N 1
ATOM 635 C CA . ASN A 1 76 ? -22.260 -22.941 -4.611 1.00 89.44 76 ASN A CA 1
ATOM 636 C C . ASN A 1 76 ? -22.556 -21.614 -5.334 1.00 89.44 76 ASN A C 1
ATOM 638 O O . ASN A 1 76 ? -23.586 -21.502 -6.000 1.00 89.44 76 ASN A O 1
ATOM 642 N N . SER A 1 77 ? -21.690 -20.606 -5.207 1.00 88.69 77 SER A N 1
ATOM 643 C CA . SER A 1 77 ? -21.872 -19.273 -5.791 1.00 88.69 77 SER A CA 1
ATOM 644 C C . SER A 1 77 ? -20.627 -18.799 -6.546 1.00 88.69 77 SER A C 1
ATOM 646 O O . SER A 1 77 ? -20.196 -17.655 -6.384 1.00 88.69 77 SER A O 1
ATOM 648 N N . LEU A 1 78 ? -20.029 -19.682 -7.354 1.00 91.50 78 LEU A N 1
ATOM 649 C CA . LEU A 1 78 ? -18.873 -19.335 -8.180 1.00 91.50 78 LEU A CA 1
ATOM 650 C C . LEU A 1 78 ? -19.228 -18.205 -9.149 1.00 91.50 78 LEU A C 1
ATOM 652 O O . LEU A 1 78 ? -20.193 -18.299 -9.911 1.00 91.50 78 LEU A O 1
ATOM 656 N N . ASN A 1 79 ? -18.412 -17.153 -9.153 1.00 93.00 79 ASN A N 1
ATOM 657 C CA . ASN A 1 79 ? -18.532 -16.110 -10.157 1.00 93.00 79 ASN A CA 1
ATOM 658 C C . ASN A 1 79 ? -17.988 -16.625 -11.501 1.00 93.00 79 ASN A C 1
ATOM 660 O O . ASN A 1 79 ? -16.780 -16.757 -11.682 1.00 93.00 79 ASN A O 1
ATOM 664 N N . THR A 1 80 ? -18.886 -16.905 -12.446 1.00 93.62 80 THR A N 1
ATOM 665 C CA . THR A 1 80 ? -18.553 -17.303 -13.824 1.00 93.62 80 THR A CA 1
ATOM 666 C C . THR A 1 80 ? -18.674 -16.151 -14.824 1.00 93.62 80 THR A C 1
ATOM 668 O O . THR A 1 80 ? -18.642 -16.381 -16.035 1.00 93.62 80 THR A O 1
ATOM 671 N N . ASN A 1 81 ? -18.872 -14.918 -14.351 1.00 95.25 81 ASN A N 1
ATOM 672 C CA . ASN A 1 81 ? -18.941 -13.745 -15.213 1.00 95.25 81 ASN A CA 1
ATOM 673 C C . ASN A 1 81 ? -17.585 -13.495 -15.880 1.00 95.25 81 ASN A C 1
ATOM 675 O O . ASN A 1 81 ? -16.521 -13.803 -15.341 1.00 95.25 81 ASN A O 1
ATOM 679 N N . ARG A 1 82 ? -17.618 -12.874 -17.059 1.00 95.38 82 ARG A N 1
ATOM 680 C CA . ARG A 1 82 ? -16.402 -12.361 -17.688 1.00 95.38 82 ARG A CA 1
ATOM 681 C C . ARG A 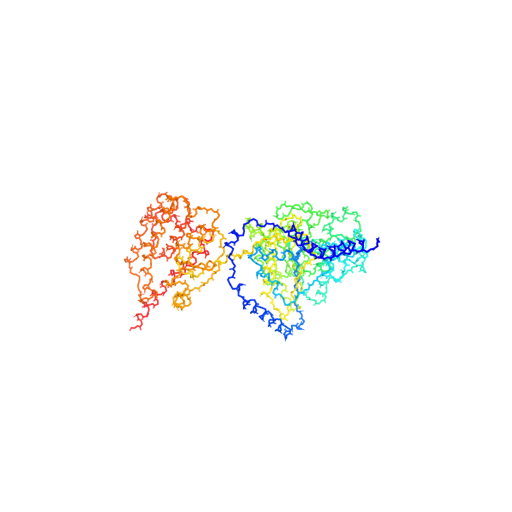1 82 ? -15.930 -11.133 -16.909 1.00 95.38 82 ARG A C 1
ATOM 683 O O . ARG A 1 82 ? -16.691 -10.180 -16.774 1.00 95.38 82 ARG A O 1
ATOM 690 N N . ALA A 1 83 ? -14.679 -11.146 -16.453 1.00 97.69 83 ALA A N 1
ATOM 691 C CA . ALA A 1 83 ? -14.076 -9.984 -15.812 1.00 97.69 83 ALA A CA 1
ATOM 692 C C . ALA A 1 83 ? -14.024 -8.802 -16.796 1.00 97.69 83 ALA A C 1
ATOM 694 O O . ALA A 1 83 ? -13.461 -8.920 -17.888 1.00 97.69 83 ALA A O 1
ATOM 695 N N . LYS A 1 84 ? -14.634 -7.684 -16.400 1.00 98.25 84 LYS A N 1
ATOM 696 C CA . LYS A 1 84 ? -14.499 -6.373 -17.033 1.00 98.25 84 LYS A CA 1
ATOM 697 C C . LYS A 1 84 ? -13.165 -5.743 -16.638 1.00 98.25 84 LYS A C 1
ATOM 699 O O . LYS A 1 84 ? -12.472 -5.215 -17.496 1.00 98.25 84 LYS A O 1
ATOM 704 N N . ASN A 1 85 ? -12.789 -5.837 -15.364 1.00 98.75 85 ASN A N 1
ATOM 705 C CA . ASN A 1 85 ? -11.548 -5.259 -14.851 1.00 98.75 85 ASN A CA 1
ATOM 706 C C . ASN A 1 85 ? -10.617 -6.355 -14.328 1.00 98.75 85 ASN A C 1
ATOM 708 O O . ASN A 1 85 ? -11.069 -7.356 -13.770 1.00 98.75 85 ASN A O 1
ATOM 712 N N . ILE A 1 86 ? -9.313 -6.157 -14.487 1.00 98.81 86 ILE A N 1
ATOM 713 C CA . ILE A 1 86 ? -8.275 -7.052 -13.978 1.00 98.81 86 ILE A CA 1
ATOM 714 C C . ILE A 1 86 ? -7.259 -6.198 -13.223 1.00 98.81 86 ILE A C 1
ATOM 716 O O . ILE A 1 86 ? -6.669 -5.286 -13.800 1.00 98.81 86 ILE A O 1
ATOM 720 N N . ILE A 1 87 ? -7.038 -6.499 -11.945 1.00 98.94 87 ILE A N 1
ATOM 721 C CA . ILE A 1 87 ? -5.983 -5.872 -11.146 1.00 98.94 87 ILE A CA 1
ATOM 722 C C . ILE A 1 87 ? -5.016 -6.953 -10.686 1.00 98.94 87 ILE A C 1
ATOM 724 O O . ILE A 1 87 ? -5.407 -7.895 -9.995 1.00 98.94 87 ILE A O 1
ATOM 728 N N . MET A 1 88 ? -3.753 -6.814 -11.068 1.00 98.88 88 MET A N 1
ATOM 729 C CA . MET A 1 88 ? -2.687 -7.705 -10.641 1.00 98.88 88 MET A CA 1
ATOM 730 C C . MET A 1 88 ? -1.800 -6.993 -9.628 1.00 98.88 88 MET A C 1
ATOM 732 O O . MET A 1 88 ? -1.106 -6.042 -9.970 1.00 98.88 88 MET A O 1
ATOM 736 N N . PHE A 1 89 ? -1.826 -7.477 -8.393 1.00 98.94 89 PHE A N 1
ATOM 737 C CA . PHE A 1 89 ? -0.978 -7.032 -7.301 1.00 98.94 89 PHE A CA 1
ATOM 738 C C . PHE A 1 89 ? 0.239 -7.945 -7.168 1.00 98.94 89 PHE A C 1
ATOM 740 O O . PHE A 1 89 ? 0.095 -9.163 -7.021 1.00 98.94 89 PHE A O 1
ATOM 747 N N . LEU A 1 90 ? 1.427 -7.349 -7.165 1.00 98.94 90 LEU A N 1
ATOM 748 C CA . LEU A 1 90 ? 2.699 -8.042 -7.019 1.00 98.94 90 LEU A CA 1
ATOM 749 C C . LEU A 1 90 ? 3.458 -7.530 -5.790 1.00 98.94 90 LEU A C 1
ATOM 751 O O . LEU A 1 90 ? 3.825 -6.359 -5.721 1.00 98.94 90 LEU A O 1
ATOM 755 N N . GLY A 1 91 ? 3.692 -8.409 -4.817 1.00 98.81 91 GLY A N 1
ATOM 756 C CA . GLY A 1 91 ? 4.671 -8.159 -3.760 1.00 98.81 91 GLY A CA 1
ATOM 757 C C . GLY A 1 91 ? 6.019 -8.717 -4.199 1.00 98.81 91 GLY A C 1
ATOM 758 O O . GLY A 1 91 ? 6.205 -9.936 -4.127 1.00 98.81 91 GLY A O 1
ATOM 759 N N . ASP A 1 92 ? 6.922 -7.863 -4.682 1.00 98.81 92 ASP A N 1
ATOM 760 C CA . ASP A 1 92 ? 8.252 -8.287 -5.146 1.00 98.81 92 ASP A CA 1
ATOM 761 C C . ASP A 1 92 ? 9.008 -8.919 -3.967 1.00 98.81 92 ASP A C 1
ATOM 763 O O . ASP A 1 92 ? 9.045 -8.355 -2.869 1.00 98.81 92 ASP A O 1
ATOM 767 N N . GLY A 1 93 ? 9.502 -10.145 -4.125 1.00 98.31 93 GLY A N 1
ATOM 768 C CA . GLY A 1 93 ? 10.209 -10.847 -3.051 1.00 98.31 93 GLY A CA 1
ATOM 769 C C . GLY A 1 93 ? 9.352 -11.283 -1.843 1.00 98.31 93 GLY A C 1
ATOM 770 O O . GLY A 1 93 ? 9.890 -11.802 -0.855 1.00 98.31 93 GLY A O 1
ATOM 771 N N . MET A 1 94 ? 8.026 -11.097 -1.885 1.00 98.50 94 MET A N 1
ATOM 772 C CA . MET A 1 94 ? 7.084 -11.399 -0.798 1.00 98.50 94 MET A CA 1
ATOM 773 C C . MET A 1 94 ? 6.885 -12.913 -0.592 1.00 98.50 94 MET A C 1
ATOM 775 O O . MET A 1 94 ? 5.916 -13.532 -1.041 1.00 98.50 94 MET A O 1
ATOM 779 N N . SER A 1 95 ? 7.805 -13.520 0.154 1.00 97.31 95 SER A N 1
ATOM 780 C CA . SER A 1 95 ? 7.767 -14.939 0.515 1.00 97.31 95 SER A CA 1
ATOM 781 C C . SER A 1 95 ? 6.608 -15.297 1.467 1.00 97.31 95 SER A C 1
ATOM 783 O O . SER A 1 95 ? 6.071 -14.445 2.174 1.00 97.31 95 SER A O 1
ATOM 785 N N . LEU A 1 96 ? 6.242 -16.585 1.562 1.00 96.56 96 LEU A N 1
ATOM 786 C CA . LEU A 1 96 ? 5.273 -17.044 2.575 1.00 96.56 96 LEU A CA 1
ATOM 787 C C . LEU A 1 96 ? 5.725 -16.731 4.022 1.00 96.56 96 LEU A C 1
ATOM 789 O O . LEU A 1 96 ? 4.881 -16.300 4.810 1.00 96.56 96 LEU A O 1
ATOM 793 N N . PRO A 1 97 ? 7.018 -16.875 4.392 1.00 96.94 97 PRO A N 1
ATOM 794 C CA . PRO A 1 97 ? 7.528 -16.355 5.662 1.00 96.94 97 PRO A CA 1
ATOM 795 C C . PRO A 1 97 ? 7.323 -14.849 5.852 1.00 96.94 97 PRO A C 1
ATOM 797 O O . PRO A 1 97 ? 6.971 -14.438 6.955 1.00 96.94 97 PRO A O 1
ATOM 800 N N . THR A 1 98 ? 7.488 -14.039 4.799 1.00 98.06 98 THR A N 1
ATOM 801 C CA . THR A 1 98 ? 7.207 -12.593 4.839 1.00 98.06 98 THR A CA 1
ATOM 802 C C . THR A 1 98 ? 5.743 -12.354 5.207 1.00 98.06 98 THR A C 1
ATOM 804 O O . THR A 1 98 ? 5.469 -11.641 6.166 1.00 98.06 98 THR A O 1
ATOM 807 N N . VAL A 1 99 ? 4.808 -13.032 4.529 1.00 97.06 99 VAL A N 1
ATOM 808 C CA . VAL A 1 99 ? 3.362 -12.948 4.810 1.00 97.06 99 VAL A CA 1
ATOM 809 C C . VAL A 1 99 ? 3.044 -13.295 6.269 1.00 97.06 99 VAL A C 1
ATOM 811 O O . VAL A 1 99 ? 2.373 -12.516 6.947 1.00 97.06 99 VAL A O 1
ATOM 814 N N . ALA A 1 100 ? 3.551 -14.425 6.772 1.00 94.81 100 ALA A N 1
ATOM 815 C CA . ALA A 1 100 ? 3.322 -14.851 8.155 1.00 94.81 100 ALA A CA 1
ATOM 816 C C . ALA A 1 100 ? 3.897 -13.845 9.168 1.00 94.81 100 ALA A C 1
ATOM 818 O O . ALA A 1 100 ? 3.201 -13.401 10.081 1.00 94.81 100 ALA A O 1
ATOM 819 N N . ALA A 1 101 ? 5.141 -13.403 8.966 1.00 95.31 101 ALA A N 1
ATOM 820 C CA . ALA A 1 101 ? 5.770 -12.412 9.832 1.00 95.31 101 ALA A CA 1
ATOM 821 C C . ALA A 1 101 ? 5.061 -11.046 9.787 1.00 95.31 101 ALA A C 1
ATOM 823 O O . ALA A 1 101 ? 5.062 -10.324 10.786 1.00 95.31 101 ALA A O 1
ATOM 824 N N . THR A 1 102 ? 4.401 -10.681 8.683 1.00 96.06 102 THR A N 1
ATOM 825 C CA . THR A 1 102 ? 3.609 -9.445 8.630 1.00 96.06 102 THR A CA 1
ATOM 826 C C . THR A 1 102 ? 2.355 -9.534 9.504 1.00 96.06 102 THR A C 1
ATOM 828 O O . THR A 1 102 ? 1.982 -8.527 10.105 1.00 96.06 102 THR A O 1
ATOM 831 N N . ARG A 1 103 ? 1.725 -10.710 9.662 1.00 92.50 103 ARG A N 1
ATOM 832 C CA . ARG A 1 103 ? 0.590 -10.880 10.598 1.00 92.50 103 ARG A CA 1
ATOM 833 C C . ARG A 1 103 ? 1.008 -10.551 12.035 1.00 92.50 103 ARG A C 1
ATOM 835 O O . ARG A 1 103 ? 0.354 -9.744 12.698 1.00 92.50 103 ARG A O 1
ATOM 842 N N . MET A 1 104 ? 2.165 -11.070 12.457 1.00 88.06 104 MET A N 1
ATOM 843 C CA . MET A 1 104 ? 2.815 -10.707 13.725 1.00 88.06 104 MET A CA 1
ATOM 844 C C . MET A 1 104 ? 3.117 -9.219 13.830 1.00 88.06 104 MET A C 1
ATOM 846 O O . MET A 1 104 ? 2.854 -8.607 14.861 1.00 88.06 104 MET A O 1
ATOM 850 N N . TYR A 1 105 ? 3.676 -8.633 12.771 1.00 90.25 105 TYR A N 1
ATOM 851 C CA . TYR A 1 105 ? 4.006 -7.211 12.754 1.00 90.25 105 TYR A CA 1
ATOM 852 C C . TYR A 1 105 ? 2.767 -6.320 12.928 1.00 90.25 105 TYR A C 1
ATOM 854 O O . TYR A 1 105 ? 2.851 -5.264 13.553 1.00 90.25 105 TYR A O 1
ATOM 862 N N . LEU A 1 106 ? 1.613 -6.742 12.402 1.00 83.25 106 LEU A N 1
ATOM 863 C CA . LEU A 1 106 ? 0.347 -6.032 12.571 1.00 83.25 106 LEU A CA 1
ATOM 864 C C . LEU A 1 106 ? -0.254 -6.213 13.962 1.00 83.25 106 LEU A C 1
ATOM 866 O O . LEU A 1 106 ? -0.741 -5.249 14.559 1.00 83.25 106 LEU A O 1
ATOM 870 N N . SER A 1 107 ? -0.313 -7.458 14.427 1.00 76.06 107 SER A N 1
ATOM 871 C CA . SER A 1 107 ? -1.011 -7.816 15.655 1.00 76.06 107 SER A CA 1
ATOM 872 C C . SER A 1 107 ? -0.531 -9.170 16.179 1.00 76.06 107 SER A C 1
ATOM 874 O O . SER A 1 107 ? 0.076 -9.254 17.243 1.00 76.06 107 SER A O 1
ATOM 876 N N . SER A 1 108 ? -0.869 -10.245 15.476 1.00 77.94 108 SER A N 1
ATOM 877 C CA . SER A 1 108 ? -0.877 -11.597 16.036 1.00 77.94 108 SER A CA 1
ATOM 878 C C . SER A 1 108 ? -1.148 -12.637 14.939 1.00 77.94 108 SER A C 1
ATOM 880 O O . SER A 1 108 ? -1.385 -12.270 13.790 1.00 77.94 108 SER A O 1
ATOM 882 N N . GLU A 1 109 ? -1.037 -13.934 15.248 1.00 82.06 109 GLU A N 1
ATOM 883 C CA . GLU A 1 109 ? -0.953 -14.991 14.216 1.00 82.06 109 GLU A CA 1
ATOM 884 C C . GLU A 1 109 ? -2.333 -15.269 13.623 1.00 82.06 109 GLU A C 1
ATOM 886 O O . GLU A 1 109 ? -2.458 -15.704 12.483 1.00 82.06 109 GLU A O 1
ATOM 891 N N . GLU A 1 110 ? -3.380 -14.977 14.395 1.00 82.19 110 GLU A N 1
ATOM 892 C CA . GLU A 1 110 ? -4.769 -15.018 13.962 1.00 82.19 110 GLU A CA 1
ATOM 893 C C . GLU A 1 110 ? -5.169 -13.837 13.066 1.00 82.19 110 GLU A C 1
ATOM 895 O O . GLU A 1 110 ? -6.249 -13.864 12.470 1.00 82.19 110 GLU A O 1
ATOM 900 N N . GLU A 1 111 ? -4.346 -12.786 12.982 1.00 85.38 111 GLU A N 1
ATOM 901 C CA . GLU A 1 111 ? -4.594 -11.675 12.066 1.00 85.38 111 GLU A CA 1
ATOM 902 C C . GLU A 1 111 ? -4.457 -12.156 10.616 1.00 85.38 111 GLU A C 1
ATOM 904 O O . GLU A 1 111 ? -3.641 -13.017 10.303 1.00 85.38 111 GLU A O 1
ATOM 909 N N . GLN A 1 112 ? -5.257 -11.594 9.713 1.00 90.75 112 GLN A N 1
ATOM 910 C CA . GLN A 1 112 ? -5.217 -11.954 8.296 1.00 90.75 112 GLN A CA 1
ATOM 911 C C . GLN A 1 112 ? -5.001 -10.712 7.447 1.00 90.75 112 GLN A C 1
ATOM 913 O O . GLN A 1 112 ? -5.796 -9.763 7.507 1.00 90.75 112 GLN A O 1
ATOM 918 N N . LEU A 1 113 ? -3.982 -10.748 6.587 1.00 96.44 113 LEU A N 1
ATOM 919 C CA . LEU A 1 113 ? -3.819 -9.749 5.537 1.00 96.44 113 LEU A CA 1
ATOM 920 C C . LEU A 1 113 ? -5.035 -9.782 4.605 1.00 96.44 113 LEU A C 1
ATOM 922 O O . LEU A 1 113 ? -5.744 -10.785 4.477 1.00 96.44 113 LEU A O 1
ATOM 926 N N . SER A 1 114 ? -5.308 -8.656 3.952 1.00 96.56 114 SER A N 1
ATOM 927 C CA . SER A 1 114 ? -6.518 -8.473 3.143 1.00 96.56 114 SER A CA 1
ATOM 928 C C . SER A 1 114 ? -6.676 -9.536 2.052 1.00 96.56 114 SER A C 1
ATOM 930 O O . SER A 1 114 ? -7.797 -9.974 1.781 1.00 96.56 114 SER A O 1
ATOM 932 N N . PHE A 1 115 ? -5.559 -9.986 1.477 1.00 97.06 115 PHE A N 1
ATOM 933 C CA . PHE A 1 115 ? -5.503 -10.981 0.410 1.00 97.06 115 PHE A CA 1
ATOM 934 C C . PHE A 1 115 ? -5.584 -12.435 0.882 1.00 97.06 115 PHE A C 1
ATOM 936 O O . PHE A 1 115 ? -5.900 -13.318 0.094 1.00 97.06 115 PHE A O 1
ATOM 943 N N . GLU A 1 116 ? -5.400 -12.704 2.173 1.00 96.06 116 GLU A N 1
ATOM 944 C CA . GLU A 1 116 ? -5.580 -14.052 2.742 1.00 96.06 116 GLU A CA 1
ATOM 945 C C . GLU A 1 116 ? -7.053 -14.432 2.867 1.00 96.06 116 GLU A C 1
ATOM 947 O O . GLU A 1 116 ? -7.410 -15.603 2.977 1.00 96.06 116 GLU A O 1
ATOM 952 N N . LYS A 1 117 ? -7.923 -13.423 2.799 1.00 92.44 117 LYS A N 1
ATOM 953 C CA . LYS A 1 117 ? -9.379 -13.568 2.780 1.00 92.44 117 LYS A CA 1
ATOM 954 C C . LYS A 1 117 ? -9.899 -13.959 1.394 1.00 92.44 117 LYS A C 1
ATOM 956 O O . LYS A 1 117 ? -11.107 -14.121 1.231 1.00 92.44 117 LYS A O 1
ATOM 961 N N . PHE A 1 118 ? -9.026 -14.077 0.388 1.00 94.62 118 PHE A N 1
ATOM 962 C CA . PHE A 1 118 ? -9.437 -14.424 -0.968 1.00 94.62 118 PHE A CA 1
ATOM 963 C C . PHE A 1 118 ? -9.928 -15.879 -1.019 1.00 94.62 118 PHE A C 1
ATOM 965 O O . PHE A 1 118 ? -9.413 -16.754 -0.316 1.00 94.62 118 PHE A O 1
ATOM 972 N N . PRO A 1 119 ? -10.937 -16.176 -1.855 1.00 91.44 119 PRO A N 1
ATOM 973 C CA . PRO A 1 119 ? -11.544 -17.503 -1.894 1.00 91.44 119 PRO A CA 1
ATOM 974 C C . PRO A 1 119 ? -10.604 -18.584 -2.448 1.00 91.44 119 PRO A C 1
ATOM 976 O O . PRO A 1 119 ? -10.742 -19.754 -2.071 1.00 91.44 119 PRO A O 1
ATOM 979 N N . HIS A 1 120 ? -9.643 -18.198 -3.294 1.00 92.88 120 HIS A N 1
ATOM 980 C CA . HIS A 1 120 ? -8.745 -19.093 -4.020 1.00 92.88 120 HIS A CA 1
ATOM 981 C C . HIS A 1 120 ? -7.280 -18.823 -3.671 1.00 92.88 120 HIS A C 1
ATOM 983 O O . HIS A 1 120 ? -6.847 -17.676 -3.611 1.00 92.88 120 HIS A O 1
ATOM 989 N N . PHE A 1 121 ? -6.520 -19.900 -3.482 1.00 94.50 121 PHE A N 1
ATOM 990 C CA . PHE A 1 121 ? -5.093 -19.880 -3.182 1.00 94.50 121 PHE A CA 1
ATOM 991 C C . PHE A 1 121 ? -4.389 -20.960 -4.008 1.00 94.50 121 PHE A C 1
ATOM 993 O O . PHE A 1 121 ? -4.940 -22.042 -4.219 1.00 94.50 121 PHE A O 1
ATOM 1000 N N . GLY A 1 122 ? -3.168 -20.678 -4.457 1.00 96.25 122 GLY A N 1
ATOM 1001 C CA . GLY A 1 122 ? -2.338 -21.616 -5.203 1.00 96.25 122 GLY A CA 1
ATOM 1002 C C . GLY A 1 122 ? -0.856 -21.297 -5.042 1.00 96.25 122 GLY A C 1
ATOM 1003 O O . GLY A 1 122 ? -0.488 -20.194 -4.649 1.00 96.25 122 GLY A O 1
ATOM 1004 N N . LEU A 1 123 ? -0.005 -22.275 -5.351 1.00 97.75 123 LEU A N 1
ATOM 1005 C CA . LEU A 1 123 ? 1.450 -22.120 -5.319 1.00 97.75 123 LEU A CA 1
ATOM 1006 C C . LEU A 1 123 ? 1.995 -21.922 -6.736 1.00 97.75 123 LEU A C 1
ATOM 1008 O O . LEU A 1 123 ? 1.613 -22.643 -7.659 1.00 97.75 123 LEU A O 1
ATOM 1012 N N . SER A 1 124 ? 2.926 -20.980 -6.888 1.00 98.06 124 SER A N 1
ATOM 1013 C CA . SER A 1 124 ? 3.623 -20.706 -8.148 1.00 98.06 124 SER A CA 1
ATOM 1014 C C . SER A 1 124 ? 5.051 -21.255 -8.120 1.00 98.06 124 SER A C 1
ATOM 1016 O O . SER A 1 124 ? 5.742 -21.167 -7.107 1.00 98.06 124 SER A O 1
ATOM 1018 N N . LYS A 1 125 ? 5.510 -21.836 -9.237 1.00 98.38 125 LYS A N 1
ATOM 1019 C CA . LYS A 1 125 ? 6.890 -22.330 -9.405 1.00 98.38 125 LYS A CA 1
ATOM 1020 C C . LYS A 1 125 ? 7.710 -21.302 -10.180 1.00 98.38 125 LYS A C 1
ATOM 1022 O O . LYS A 1 125 ? 7.568 -21.205 -11.401 1.00 98.38 125 LYS A O 1
ATOM 1027 N N . THR A 1 126 ? 8.611 -20.608 -9.498 1.00 98.56 126 THR A N 1
ATOM 1028 C CA . THR A 1 126 ? 9.175 -19.333 -9.972 1.00 98.56 126 THR A CA 1
ATOM 1029 C C . THR A 1 126 ? 10.450 -19.435 -10.810 1.00 98.56 126 THR A C 1
ATOM 1031 O O . THR A 1 126 ? 10.778 -18.469 -11.473 1.00 98.56 126 THR A O 1
ATOM 1034 N N . TYR A 1 127 ? 11.123 -20.593 -10.871 1.00 98.56 127 TYR A N 1
ATOM 1035 C CA . TYR A 1 127 ? 12.397 -20.775 -11.601 1.00 98.56 127 TYR A CA 1
ATOM 1036 C C . TYR A 1 127 ? 12.430 -20.125 -13.008 1.00 98.56 127 TYR A C 1
ATOM 1038 O O . TYR A 1 127 ? 11.476 -20.293 -13.775 1.00 98.56 127 TYR A O 1
ATOM 1046 N N . CYS A 1 128 ? 13.516 -19.436 -13.376 1.00 98.56 128 CYS A N 1
ATOM 1047 C CA . CYS A 1 128 ? 13.771 -19.039 -14.769 1.00 98.56 128 CYS A CA 1
ATOM 1048 C C . CYS A 1 128 ? 14.130 -20.277 -15.600 1.00 98.56 128 CYS A C 1
ATOM 1050 O O . CYS A 1 128 ? 14.477 -21.319 -15.046 1.00 98.56 128 CYS A O 1
ATOM 1052 N N . VAL A 1 129 ? 14.128 -20.184 -16.931 1.00 98.69 129 VAL A N 1
ATOM 1053 C CA . VAL A 1 129 ? 14.550 -21.322 -17.771 1.00 98.69 129 VAL A CA 1
ATOM 1054 C C . VAL A 1 129 ? 15.995 -21.762 -17.471 1.00 98.69 129 VAL A C 1
ATOM 1056 O O . VAL A 1 129 ? 16.284 -22.957 -17.475 1.00 98.69 129 VAL A O 1
ATOM 1059 N N . ASP A 1 130 ? 16.878 -20.824 -17.128 1.00 98.38 130 ASP A N 1
ATOM 1060 C CA . ASP A 1 130 ? 18.316 -21.026 -16.913 1.00 98.38 130 ASP A CA 1
ATOM 1061 C C . ASP A 1 130 ? 18.776 -20.912 -15.438 1.00 98.38 130 ASP A C 1
ATOM 1063 O O . ASP A 1 130 ? 19.975 -21.038 -15.141 1.00 98.38 130 ASP A O 1
ATOM 1067 N N . ARG A 1 131 ? 17.846 -20.683 -14.495 1.00 98.06 131 ARG A N 1
ATOM 1068 C CA . ARG A 1 131 ? 18.128 -20.504 -13.057 1.00 98.06 131 ARG A CA 1
ATOM 1069 C C . ARG A 1 131 ? 17.029 -21.072 -12.162 1.00 98.06 131 ARG A C 1
ATOM 1071 O O . ARG A 1 131 ? 15.846 -20.840 -12.378 1.00 98.06 131 ARG A O 1
ATOM 1078 N N . GLN A 1 132 ? 17.430 -21.771 -11.099 1.00 98.25 132 GLN A N 1
ATOM 1079 C CA . GLN A 1 132 ? 16.496 -22.301 -10.094 1.00 98.25 132 GLN A CA 1
ATOM 1080 C C . GLN A 1 132 ? 15.913 -21.199 -9.203 1.00 98.25 132 GLN A C 1
ATOM 1082 O O . GLN A 1 132 ? 14.708 -21.186 -8.962 1.00 98.25 132 GLN A O 1
ATOM 1087 N N . VAL A 1 133 ? 16.769 -20.286 -8.738 1.00 98.12 133 VAL A N 1
ATOM 1088 C CA . VAL A 1 133 ? 16.363 -19.058 -8.048 1.00 98.12 133 VAL A CA 1
ATOM 1089 C C . VAL A 1 133 ? 16.257 -17.974 -9.106 1.00 98.12 133 VAL A C 1
ATOM 1091 O O . VAL A 1 133 ? 17.236 -17.684 -9.793 1.00 98.12 133 VAL A O 1
ATOM 1094 N N . ALA A 1 134 ? 15.047 -17.470 -9.290 1.00 97.69 134 ALA A N 1
ATOM 1095 C CA . ALA A 1 134 ? 14.745 -16.484 -10.309 1.00 97.69 134 ALA A CA 1
ATOM 1096 C C . ALA A 1 134 ? 15.103 -15.062 -9.869 1.00 97.69 134 ALA A C 1
ATOM 1098 O O . ALA A 1 134 ? 15.280 -14.817 -8.679 1.00 97.69 134 ALA A O 1
ATOM 1099 N N . ASP A 1 135 ? 15.176 -14.150 -10.835 1.00 98.62 135 ASP A N 1
ATOM 1100 C CA . ASP A 1 135 ? 15.092 -12.710 -10.597 1.00 98.62 135 ASP A CA 1
ATOM 1101 C C . ASP A 1 135 ? 13.752 -12.154 -11.087 1.00 98.62 135 ASP A C 1
ATOM 1103 O O . ASP A 1 135 ? 13.044 -12.824 -11.843 1.00 98.62 135 ASP A O 1
ATOM 1107 N N . SER A 1 136 ? 13.458 -10.905 -10.721 1.00 98.75 136 SER A N 1
ATOM 1108 C CA . SER A 1 136 ? 12.220 -10.207 -11.087 1.00 98.75 136 SER A CA 1
ATOM 1109 C C . SER A 1 136 ? 11.985 -10.076 -12.603 1.00 98.75 136 SER A C 1
ATOM 1111 O O . SER A 1 136 ? 10.845 -10.004 -13.050 1.00 98.75 136 SER A O 1
ATOM 1113 N N . ALA A 1 137 ? 13.029 -10.072 -13.445 1.00 98.88 137 ALA A N 1
ATOM 1114 C CA . ALA A 1 137 ? 12.861 -9.904 -14.895 1.00 98.88 137 ALA A CA 1
ATOM 1115 C C . ALA A 1 137 ? 12.272 -11.145 -15.576 1.00 98.88 137 ALA A C 1
ATOM 1117 O O . ALA A 1 137 ? 11.274 -11.071 -16.307 1.00 98.88 137 ALA A O 1
ATOM 1118 N N . CYS A 1 138 ? 12.863 -12.314 -15.316 1.00 98.75 138 CYS A N 1
ATOM 1119 C CA . CYS A 1 138 ? 12.408 -13.546 -15.951 1.00 98.75 138 CYS A CA 1
ATOM 1120 C C . CYS A 1 138 ? 10.999 -13.935 -15.461 1.00 98.75 138 CYS A C 1
ATOM 1122 O O . CYS A 1 138 ? 10.197 -14.490 -16.224 1.00 98.75 138 CYS A O 1
ATOM 1124 N N . THR A 1 139 ? 10.683 -13.625 -14.198 1.00 98.88 139 THR A N 1
ATOM 1125 C CA . THR A 1 139 ? 9.373 -13.860 -13.585 1.00 98.88 139 THR A CA 1
ATOM 1126 C C . THR A 1 139 ? 8.341 -12.876 -14.113 1.00 98.88 139 THR A C 1
ATOM 1128 O O . THR A 1 139 ? 7.244 -13.330 -14.431 1.00 98.88 139 THR A O 1
ATOM 1131 N N . ALA A 1 140 ? 8.684 -11.600 -14.332 1.00 98.88 140 ALA A N 1
ATOM 1132 C CA . ALA A 1 140 ? 7.809 -10.633 -15.004 1.00 98.88 140 ALA A CA 1
ATOM 1133 C C . ALA A 1 140 ? 7.366 -11.111 -16.384 1.00 98.88 140 ALA A C 1
ATOM 1135 O O . ALA A 1 140 ? 6.173 -11.101 -16.699 1.00 98.88 140 ALA A O 1
ATOM 1136 N N . THR A 1 141 ? 8.296 -11.662 -17.164 1.00 98.88 141 THR A N 1
ATOM 1137 C CA . THR A 1 141 ? 7.960 -12.321 -18.434 1.00 98.88 141 THR A CA 1
ATOM 1138 C C . THR A 1 141 ? 6.982 -13.484 -18.211 1.00 98.88 141 THR A C 1
ATOM 1140 O O . THR A 1 141 ? 5.975 -13.602 -18.909 1.00 98.88 141 THR A O 1
ATOM 1143 N N . ALA A 1 142 ? 7.195 -14.309 -17.183 1.00 98.88 142 ALA A N 1
ATOM 1144 C CA . ALA A 1 142 ? 6.313 -15.435 -16.890 1.00 98.88 142 ALA A CA 1
ATOM 1145 C C . ALA A 1 142 ? 4.891 -15.007 -16.495 1.00 98.88 142 ALA A C 1
ATOM 1147 O O . ALA A 1 142 ? 3.929 -15.527 -17.064 1.00 98.88 142 ALA A O 1
ATOM 1148 N N . TYR A 1 143 ? 4.737 -14.085 -15.543 1.00 98.75 143 TYR A N 1
ATOM 1149 C CA . TYR A 1 143 ? 3.427 -13.750 -14.982 1.00 98.75 143 TYR A CA 1
ATOM 1150 C C . TYR A 1 143 ? 2.663 -12.681 -15.784 1.00 98.75 143 TYR A C 1
ATOM 1152 O O . TYR A 1 143 ? 1.437 -12.645 -15.687 1.00 98.75 143 TYR A O 1
ATOM 1160 N N . LEU A 1 144 ? 3.335 -11.868 -16.615 1.00 98.88 144 LEU A N 1
ATOM 1161 C CA . LEU A 1 144 ? 2.675 -10.899 -17.510 1.00 98.88 144 LEU A CA 1
ATOM 1162 C C . LEU A 1 144 ? 2.554 -11.392 -18.951 1.00 98.88 144 LEU A C 1
ATOM 1164 O O . LEU A 1 144 ? 1.578 -11.033 -19.602 1.00 98.88 144 LEU A O 1
ATOM 1168 N N . HIS A 1 145 ? 3.477 -12.215 -19.460 1.00 98.69 145 HIS A N 1
ATOM 1169 C CA . HIS A 1 145 ? 3.446 -12.694 -20.854 1.00 98.69 145 HIS A CA 1
ATOM 1170 C C . HIS A 1 145 ? 3.056 -14.174 -20.983 1.00 98.69 145 HIS A C 1
ATOM 1172 O O . HIS A 1 145 ? 2.819 -14.658 -22.090 1.00 98.69 145 HIS A O 1
ATOM 1178 N N . GLY A 1 146 ? 2.979 -14.919 -19.874 1.00 98.50 146 GLY A N 1
ATOM 1179 C CA . GLY A 1 146 ? 2.633 -16.344 -19.884 1.00 98.50 146 GLY A CA 1
ATOM 1180 C C . GLY A 1 146 ? 3.751 -17.260 -20.398 1.00 98.50 146 GLY A C 1
ATOM 1181 O O . GLY A 1 146 ? 3.496 -18.427 -20.694 1.00 98.50 146 GLY A O 1
ATOM 1182 N N . VAL A 1 147 ? 4.986 -16.755 -20.512 1.00 98.69 147 VAL A N 1
ATOM 1183 C CA . VAL A 1 147 ? 6.154 -17.479 -21.040 1.00 98.69 147 VAL A CA 1
ATOM 1184 C C . VAL A 1 147 ? 7.329 -17.311 -20.082 1.00 98.69 147 VAL A C 1
ATOM 1186 O O . VAL A 1 147 ? 7.648 -16.199 -19.686 1.00 98.69 147 VAL A O 1
ATOM 1189 N N . LYS A 1 148 ? 8.011 -18.399 -19.706 1.00 98.75 148 LYS A N 1
ATOM 1190 C CA . LYS A 1 148 ? 9.238 -18.285 -18.901 1.00 98.75 148 LYS A CA 1
ATOM 1191 C C . LYS A 1 148 ? 10.400 -17.765 -19.752 1.00 98.75 148 LYS A C 1
ATOM 1193 O O . LYS A 1 148 ? 10.666 -18.318 -20.820 1.00 98.75 148 LYS A O 1
ATOM 1198 N N . GLY A 1 149 ? 11.094 -16.748 -19.246 1.00 98.50 149 GLY A N 1
ATOM 1199 C CA . GLY A 1 149 ? 12.317 -16.194 -19.833 1.00 98.50 149 GLY A CA 1
ATOM 1200 C C . GLY A 1 149 ? 13.597 -16.695 -19.157 1.00 98.50 149 GLY A C 1
ATOM 1201 O O . GLY A 1 149 ? 13.561 -17.519 -18.232 1.00 98.50 149 GLY A O 1
ATOM 1202 N N . ASN A 1 150 ? 14.729 -16.168 -19.624 1.00 98.81 150 ASN A N 1
ATOM 1203 C CA . ASN A 1 150 ? 16.028 -16.327 -18.970 1.00 98.81 150 ASN A CA 1
ATOM 1204 C C . ASN A 1 150 ? 16.227 -15.247 -17.901 1.00 98.81 150 ASN A C 1
ATOM 1206 O O . ASN A 1 150 ? 15.622 -14.173 -17.963 1.00 98.81 150 ASN A O 1
ATOM 1210 N N . TYR A 1 151 ? 17.102 -15.523 -16.942 1.00 98.75 151 TYR A N 1
ATOM 1211 C CA . TYR A 1 151 ? 17.507 -14.586 -15.900 1.00 98.75 151 TYR A CA 1
ATOM 1212 C C . TYR A 1 151 ? 17.926 -13.226 -16.477 1.00 98.75 151 TYR A C 1
ATOM 1214 O O . TYR A 1 151 ? 18.772 -13.151 -17.372 1.00 98.75 151 TYR A O 1
ATOM 1222 N N . GLY A 1 152 ? 17.356 -12.146 -15.942 1.00 98.62 152 GLY A N 1
ATOM 1223 C CA . GLY A 1 152 ? 17.655 -10.773 -16.353 1.00 98.62 152 GLY A CA 1
ATOM 1224 C C . GLY A 1 152 ? 17.056 -10.332 -17.694 1.00 98.62 152 GLY A C 1
ATOM 1225 O O . GLY A 1 152 ? 17.368 -9.228 -18.130 1.00 98.62 152 GLY A O 1
ATOM 1226 N N . THR A 1 153 ? 16.218 -11.146 -18.347 1.00 98.88 153 THR A N 1
ATOM 1227 C CA . THR A 1 153 ? 15.537 -10.797 -19.612 1.00 98.88 153 THR A CA 1
ATOM 1228 C C . THR A 1 153 ? 14.058 -10.482 -19.381 1.00 98.88 153 THR A C 1
ATOM 1230 O O . THR A 1 153 ? 13.430 -11.092 -18.515 1.00 98.88 153 THR A O 1
ATOM 1233 N N . ILE A 1 154 ? 13.496 -9.538 -20.143 1.00 98.94 154 ILE A N 1
ATOM 1234 C CA . ILE A 1 154 ? 12.110 -9.069 -19.991 1.00 98.94 154 ILE A CA 1
ATOM 1235 C C . ILE A 1 154 ? 11.394 -9.159 -21.334 1.00 98.94 154 ILE A C 1
ATOM 1237 O O . ILE A 1 154 ? 11.880 -8.653 -22.343 1.00 98.94 154 ILE A O 1
ATOM 1241 N N . GLY A 1 155 ? 10.231 -9.805 -21.362 1.00 98.69 155 GLY A N 1
ATOM 1242 C CA . GLY A 1 155 ? 9.354 -9.843 -22.529 1.00 98.69 155 GLY A CA 1
ATOM 1243 C C . GLY A 1 155 ? 9.897 -10.647 -23.716 1.00 98.69 155 GLY A C 1
ATOM 1244 O O . GLY A 1 155 ? 9.229 -10.745 -24.743 1.00 98.69 155 GLY A O 1
ATOM 1245 N N . VAL A 1 156 ? 11.050 -11.293 -23.598 1.00 98.81 156 VAL A N 1
ATOM 1246 C CA . VAL A 1 156 ? 11.622 -12.165 -24.630 1.00 98.81 156 VAL A CA 1
ATOM 1247 C C . VAL A 1 156 ? 11.627 -13.618 -24.167 1.00 98.81 156 VAL A C 1
ATOM 1249 O O . VAL A 1 156 ? 11.690 -13.917 -22.975 1.00 98.81 156 VAL A O 1
ATOM 1252 N N . ASN A 1 157 ? 11.517 -14.548 -25.111 1.00 98.44 157 ASN A N 1
ATOM 1253 C CA . ASN A 1 157 ? 11.584 -15.970 -24.803 1.00 98.44 157 ASN A CA 1
ATOM 1254 C C . ASN A 1 157 ? 13.030 -16.402 -24.477 1.00 98.44 157 ASN A C 1
ATOM 1256 O O . ASN A 1 157 ? 14.001 -15.688 -24.727 1.00 98.44 157 ASN A O 1
ATOM 1260 N N . ALA A 1 158 ? 13.188 -17.616 -23.949 1.00 98.50 158 ALA A N 1
ATOM 1261 C CA . ALA A 1 158 ? 14.485 -18.133 -23.511 1.00 98.50 158 ALA A CA 1
ATOM 1262 C C . ALA A 1 158 ? 15.513 -18.401 -24.637 1.00 98.50 158 ALA A C 1
ATOM 1264 O O . ALA A 1 158 ? 16.619 -18.859 -24.348 1.00 98.50 158 ALA A O 1
ATOM 1265 N N . GLN A 1 159 ? 15.186 -18.135 -25.908 1.00 98.50 159 GLN A N 1
ATOM 1266 C CA . GLN A 1 159 ? 16.176 -18.151 -26.989 1.00 98.50 159 GLN A CA 1
ATOM 1267 C C . GLN A 1 159 ? 17.051 -16.897 -27.005 1.00 98.50 159 GLN A C 1
ATOM 1269 O O . GLN A 1 159 ? 18.088 -16.938 -27.656 1.00 98.50 159 GLN A O 1
ATOM 1274 N N . VAL A 1 160 ? 16.651 -15.813 -26.328 1.00 98.44 160 VAL A N 1
ATOM 1275 C CA . VAL A 1 160 ? 17.457 -14.594 -26.171 1.00 98.44 160 VAL A CA 1
ATOM 1276 C C . VAL A 1 160 ? 18.324 -14.745 -24.919 1.00 98.44 160 VAL A C 1
ATOM 1278 O O . VAL A 1 160 ? 17.795 -14.777 -23.800 1.00 98.44 160 VAL A O 1
ATOM 1281 N N . PRO A 1 161 ? 19.653 -14.892 -25.053 1.00 97.75 161 PRO A N 1
ATOM 1282 C CA . PRO A 1 161 ? 20.554 -14.832 -23.912 1.00 97.75 161 PRO A CA 1
ATOM 1283 C C . PRO A 1 161 ? 20.561 -13.424 -23.315 1.00 97.75 161 PRO A C 1
ATOM 1285 O O . PRO A 1 161 ? 20.360 -12.435 -24.023 1.00 97.75 161 PRO A O 1
ATOM 1288 N N . ARG A 1 162 ? 20.864 -13.316 -22.018 1.00 97.75 162 ARG A N 1
ATOM 1289 C CA . ARG A 1 162 ? 21.074 -12.001 -21.406 1.00 97.75 162 ARG A CA 1
ATOM 1290 C C . ARG A 1 162 ? 22.182 -11.250 -22.157 1.00 97.75 162 ARG A C 1
ATOM 1292 O O . ARG A 1 162 ? 23.200 -11.860 -22.484 1.00 97.75 162 ARG A O 1
ATOM 1299 N N . TYR A 1 163 ? 21.981 -9.953 -22.391 1.00 96.56 163 TYR A N 1
ATOM 1300 C CA . TYR A 1 163 ? 22.848 -9.052 -23.175 1.00 96.56 163 TYR A CA 1
ATOM 1301 C C . TYR A 1 163 ? 22.810 -9.214 -24.709 1.00 96.56 163 TYR A C 1
ATOM 1303 O O . TYR A 1 163 ? 23.504 -8.472 -25.403 1.00 96.56 163 TYR A O 1
ATOM 1311 N N . ASP A 1 164 ? 22.003 -10.117 -25.274 1.00 96.94 164 ASP A N 1
ATOM 1312 C CA . ASP A 1 164 ? 21.847 -10.234 -26.732 1.00 96.94 164 ASP A CA 1
ATOM 1313 C C . ASP A 1 164 ? 20.892 -9.168 -27.296 1.00 96.94 164 ASP A C 1
ATOM 1315 O O . ASP A 1 164 ? 19.709 -9.419 -27.544 1.00 96.94 164 ASP A O 1
ATOM 1319 N N . CYS A 1 165 ? 21.416 -7.958 -27.508 1.00 94.31 165 CYS A N 1
ATOM 1320 C CA . CYS A 1 165 ? 20.603 -6.844 -27.989 1.00 94.31 165 CYS A CA 1
ATOM 1321 C C . CYS A 1 165 ? 20.101 -6.999 -29.433 1.00 94.31 165 CYS A C 1
ATOM 1323 O O . CYS A 1 165 ? 19.153 -6.327 -29.829 1.00 94.31 165 CYS A O 1
ATOM 1325 N N . LEU A 1 166 ? 20.698 -7.887 -30.233 1.00 95.12 166 LEU A N 1
ATOM 1326 C CA . LEU A 1 166 ? 20.167 -8.203 -31.558 1.00 95.12 166 LEU A CA 1
ATOM 1327 C C . LEU A 1 166 ? 18.966 -9.140 -31.422 1.00 95.12 166 LEU A C 1
ATOM 1329 O O . LEU A 1 166 ? 17.921 -8.884 -32.024 1.00 95.12 166 LEU A O 1
ATOM 1333 N N . GLY A 1 167 ? 19.093 -10.165 -30.574 1.00 95.75 167 GLY A N 1
ATOM 1334 C CA . GLY A 1 167 ? 18.043 -11.142 -30.307 1.00 95.75 167 GLY A CA 1
ATOM 1335 C C . GLY A 1 167 ? 16.752 -10.537 -29.752 1.00 95.75 167 GLY A C 1
ATOM 1336 O O . GLY A 1 167 ? 15.673 -10.992 -30.123 1.00 95.75 167 GLY A O 1
ATOM 1337 N N . GLU A 1 168 ? 16.813 -9.485 -28.929 1.00 95.69 168 GLU A N 1
ATOM 1338 C CA . GLU A 1 168 ? 15.595 -8.806 -28.441 1.00 95.69 168 GLU A CA 1
ATOM 1339 C C . GLU A 1 168 ? 14.812 -8.051 -29.529 1.00 95.69 168 GLU A C 1
ATOM 1341 O O . GLU A 1 168 ? 13.646 -7.705 -29.322 1.00 95.69 168 GLU A O 1
ATOM 1346 N N . THR A 1 169 ? 15.440 -7.755 -30.673 1.00 94.69 169 THR A N 1
ATOM 1347 C CA . THR A 1 169 ? 14.799 -7.029 -31.783 1.00 94.69 169 THR A CA 1
ATOM 1348 C C . THR A 1 169 ? 14.066 -7.956 -32.749 1.00 94.69 169 THR A C 1
ATOM 1350 O O . THR A 1 169 ? 13.317 -7.479 -33.601 1.00 94.69 169 THR A O 1
ATOM 1353 N N . GLU A 1 170 ? 14.260 -9.269 -32.612 1.00 96.25 170 GLU A N 1
ATOM 1354 C CA . GLU A 1 170 ? 13.587 -10.295 -33.406 1.00 96.25 170 GLU A CA 1
ATOM 1355 C C . GLU A 1 170 ? 12.159 -10.513 -32.885 1.00 96.25 170 GLU A C 1
ATOM 1357 O O . GLU A 1 170 ? 11.941 -10.947 -31.752 1.00 96.25 170 GLU A O 1
ATOM 1362 N N . GLU A 1 171 ? 11.166 -10.205 -33.718 1.00 94.88 171 GLU A N 1
ATOM 1363 C CA . GLU A 1 171 ? 9.750 -10.207 -33.331 1.00 94.88 171 GLU A CA 1
ATOM 1364 C C . GLU A 1 171 ? 9.261 -11.605 -32.916 1.00 94.88 171 GLU A C 1
ATOM 1366 O O . GLU A 1 171 ? 8.469 -11.743 -31.990 1.00 94.88 171 GLU A O 1
ATOM 1371 N N . GLU A 1 172 ? 9.790 -12.663 -33.532 1.00 97.06 172 GLU A N 1
ATOM 1372 C CA . GLU A 1 172 ? 9.505 -14.060 -33.194 1.00 97.06 172 GLU A CA 1
ATOM 1373 C C . GLU A 1 172 ? 10.043 -14.491 -31.821 1.00 97.06 172 GLU A C 1
ATOM 1375 O O . GLU A 1 172 ? 9.591 -15.497 -31.261 1.00 97.06 172 GLU A O 1
ATOM 1380 N N . LYS A 1 173 ? 11.010 -13.745 -31.272 1.00 97.94 1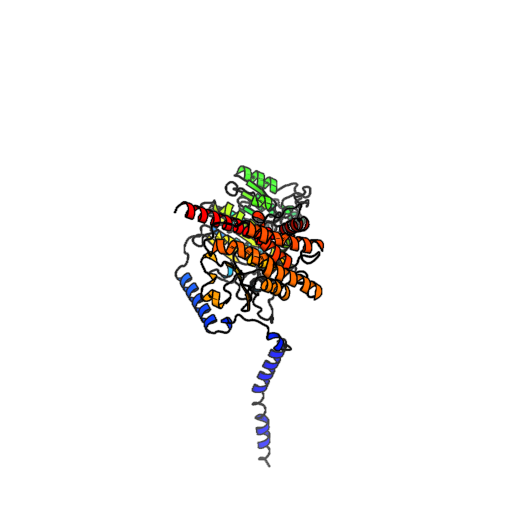73 LYS A N 1
ATOM 1381 C CA . LYS A 1 173 ? 11.569 -13.978 -29.937 1.00 97.94 173 LYS A CA 1
ATOM 1382 C C . LYS A 1 173 ? 10.875 -13.146 -28.863 1.00 97.94 173 LYS A C 1
ATOM 1384 O O . LYS A 1 173 ? 10.994 -13.473 -27.680 1.00 97.94 173 LYS A O 1
ATOM 1389 N N . ARG A 1 174 ? 10.116 -12.119 -29.249 1.00 97.88 174 ARG A N 1
ATOM 1390 C CA . ARG A 1 174 ? 9.294 -11.322 -28.336 1.00 97.88 174 ARG A CA 1
ATOM 1391 C C . ARG A 1 174 ? 8.040 -12.079 -27.922 1.00 97.88 174 ARG A C 1
ATOM 1393 O O . ARG A 1 174 ? 7.472 -12.888 -28.649 1.00 97.88 174 ARG A O 1
ATOM 1400 N N . THR A 1 175 ? 7.602 -11.806 -26.706 1.00 98.25 175 THR A N 1
ATOM 1401 C CA . THR A 1 175 ? 6.398 -12.378 -26.103 1.00 98.25 175 THR A CA 1
ATOM 1402 C C . THR A 1 175 ? 5.376 -11.273 -25.870 1.00 98.25 175 THR A C 1
ATOM 1404 O O . THR A 1 175 ? 5.726 -10.101 -25.716 1.00 98.25 175 THR A O 1
ATOM 1407 N N . VAL A 1 176 ? 4.095 -11.628 -25.819 1.00 98.31 176 VAL A N 1
ATOM 1408 C CA . VAL A 1 176 ? 3.000 -10.651 -25.750 1.00 98.31 176 VAL A CA 1
ATOM 1409 C C . VAL A 1 176 ? 2.463 -10.557 -24.324 1.00 98.31 176 VAL A C 1
ATOM 1411 O O . VAL A 1 176 ? 1.963 -11.550 -23.797 1.00 98.31 176 VAL A O 1
ATOM 1414 N N . SER A 1 177 ? 2.541 -9.369 -23.715 1.00 98.69 177 SER A N 1
ATOM 1415 C CA . SER A 1 177 ? 2.038 -9.142 -22.356 1.00 98.69 177 SER A CA 1
ATOM 1416 C C . SER A 1 177 ? 0.505 -9.130 -22.303 1.00 98.69 177 SER A C 1
ATOM 1418 O O . SER A 1 177 ? -0.180 -8.774 -23.266 1.00 98.69 177 SER A O 1
ATOM 1420 N N . ILE A 1 178 ? -0.066 -9.457 -21.144 1.00 98.75 178 ILE A N 1
ATOM 1421 C CA . ILE A 1 178 ? -1.500 -9.312 -20.858 1.00 98.75 178 ILE A CA 1
ATOM 1422 C C . ILE A 1 178 ? -1.978 -7.870 -21.042 1.00 98.75 178 ILE A C 1
ATOM 1424 O O . ILE A 1 178 ? -3.119 -7.642 -21.433 1.00 98.75 178 ILE A O 1
ATOM 1428 N N . THR A 1 179 ? -1.098 -6.891 -20.841 1.00 98.88 179 THR A N 1
ATOM 1429 C CA . THR A 1 179 ? -1.388 -5.479 -21.091 1.00 98.88 179 THR A CA 1
ATOM 1430 C C . THR A 1 179 ? -1.604 -5.210 -22.574 1.00 98.88 179 THR A C 1
ATOM 1432 O O . THR A 1 179 ? -2.573 -4.539 -22.924 1.00 98.88 179 THR A O 1
ATOM 1435 N N . LYS A 1 180 ? -0.782 -5.792 -23.460 1.00 98.75 180 LYS A N 1
ATOM 1436 C CA . LYS A 1 180 ? -1.034 -5.748 -24.907 1.00 98.75 180 LYS A CA 1
ATOM 1437 C C . LYS A 1 180 ? -2.370 -6.402 -25.250 1.00 98.75 180 LYS A C 1
ATOM 1439 O O . LYS A 1 180 ? -3.167 -5.806 -25.968 1.00 98.75 180 LYS A O 1
ATOM 1444 N N . TRP A 1 181 ? -2.661 -7.572 -24.676 1.00 98.69 181 TRP A N 1
ATOM 1445 C CA . TRP A 1 181 ? -3.950 -8.243 -24.878 1.00 98.69 181 TRP A CA 1
ATOM 1446 C C . TRP A 1 181 ? -5.144 -7.398 -24.408 1.00 98.69 181 TRP A C 1
ATOM 1448 O O . TRP A 1 181 ? -6.177 -7.383 -25.075 1.00 98.69 181 TRP A O 1
ATOM 1458 N N . ALA A 1 182 ? -5.011 -6.674 -23.295 1.00 98.75 182 ALA A N 1
ATOM 1459 C CA . ALA A 1 182 ? -6.032 -5.757 -22.793 1.00 98.75 182 ALA A CA 1
ATOM 1460 C C . ALA A 1 182 ? -6.232 -4.561 -23.743 1.00 98.75 182 ALA A C 1
ATOM 1462 O O . ALA A 1 182 ? -7.367 -4.249 -24.108 1.00 98.75 182 ALA A O 1
ATOM 1463 N N . GLN A 1 183 ? -5.144 -3.951 -24.226 1.00 98.75 183 GLN A N 1
ATOM 1464 C CA . GLN A 1 183 ? -5.199 -2.866 -25.214 1.00 98.75 183 GLN A CA 1
ATOM 1465 C C . GLN A 1 183 ? -5.818 -3.318 -26.545 1.00 98.75 183 GLN A C 1
ATOM 1467 O O . GLN A 1 183 ? -6.636 -2.596 -27.112 1.00 98.75 183 GLN A O 1
ATOM 1472 N N . ASP A 1 184 ? -5.523 -4.539 -27.001 1.00 98.56 184 ASP A N 1
ATOM 1473 C CA . ASP A 1 184 ? -6.135 -5.146 -28.196 1.00 98.56 184 ASP A CA 1
ATOM 1474 C C . ASP A 1 184 ? -7.638 -5.411 -28.031 1.00 98.56 184 ASP A C 1
ATOM 1476 O O . ASP A 1 184 ? -8.368 -5.582 -29.011 1.00 98.56 184 ASP A O 1
ATOM 1480 N N . LYS A 1 185 ? -8.120 -5.439 -26.784 1.00 97.69 185 LYS A N 1
ATOM 1481 C CA . LYS A 1 185 ? -9.544 -5.463 -26.427 1.00 97.69 185 LYS A CA 1
ATOM 1482 C C . LYS A 1 185 ? -10.101 -4.088 -26.067 1.00 97.69 185 LYS A C 1
ATOM 1484 O O . LYS A 1 185 ? -11.213 -4.017 -25.553 1.00 97.69 185 LYS A O 1
ATOM 1489 N N . CYS A 1 186 ? -9.363 -3.023 -26.376 1.00 97.69 186 CYS A N 1
ATOM 1490 C CA . CYS A 1 186 ? -9.730 -1.633 -26.120 1.00 97.69 186 CYS A CA 1
ATOM 1491 C C . CYS A 1 186 ? -9.962 -1.314 -24.637 1.00 97.69 186 CYS A C 1
ATOM 1493 O O . CYS A 1 186 ? -10.675 -0.366 -24.328 1.00 97.69 186 CYS A O 1
ATOM 1495 N N . MET A 1 187 ? -9.371 -2.096 -23.731 1.00 98.62 187 MET A N 1
ATOM 1496 C CA . MET A 1 187 ? -9.390 -1.813 -22.299 1.00 98.62 187 MET A CA 1
ATOM 1497 C C . MET A 1 187 ? -8.382 -0.708 -21.978 1.00 98.62 187 MET A C 1
ATOM 1499 O O . MET A 1 187 ? -7.310 -0.631 -22.590 1.00 98.62 187 MET A O 1
ATOM 1503 N N . ALA A 1 188 ? -8.681 0.108 -20.969 1.00 98.75 188 ALA A N 1
ATOM 1504 C CA . ALA A 1 188 ? -7.692 1.017 -20.411 1.00 98.75 188 ALA A CA 1
ATOM 1505 C C . ALA A 1 188 ? -6.596 0.228 -19.678 1.00 98.75 188 ALA A C 1
ATOM 1507 O O . ALA A 1 188 ? -6.834 -0.839 -19.114 1.00 98.75 188 ALA A O 1
ATOM 1508 N N . THR A 1 189 ? -5.371 0.745 -19.675 1.00 98.94 189 THR A N 1
ATOM 1509 C CA . THR A 1 189 ? -4.235 0.052 -19.054 1.00 98.94 189 THR A CA 1
ATOM 1510 C C . THR A 1 189 ? -3.381 0.995 -18.234 1.00 98.94 189 THR A C 1
ATOM 1512 O O . THR A 1 189 ? -3.093 2.106 -18.693 1.00 98.94 189 THR A O 1
ATOM 1515 N N . GLY A 1 190 ? -2.937 0.544 -17.063 1.00 98.88 190 GLY A N 1
ATOM 1516 C CA . GLY A 1 190 ? -2.038 1.312 -16.212 1.00 98.88 190 GLY A CA 1
ATOM 1517 C C . GLY A 1 190 ? -1.085 0.469 -15.373 1.00 98.88 190 GLY A C 1
ATOM 1518 O O . GLY A 1 190 ? -1.235 -0.748 -15.248 1.00 98.88 190 GLY A O 1
ATOM 1519 N N . LEU A 1 191 ? -0.103 1.165 -14.816 1.00 98.75 191 LEU A N 1
ATOM 1520 C CA . LEU A 1 191 ? 0.997 0.642 -14.018 1.00 98.75 191 LEU A CA 1
ATOM 1521 C C . LEU A 1 191 ? 1.187 1.543 -12.789 1.00 98.75 191 LEU A C 1
ATOM 1523 O O . LEU A 1 191 ? 1.283 2.763 -12.925 1.00 98.75 191 LEU A O 1
ATOM 1527 N N . VAL A 1 192 ? 1.258 0.935 -11.608 1.00 99.00 192 VAL A N 1
ATOM 1528 C CA . VAL A 1 192 ? 1.615 1.571 -10.337 1.00 99.00 192 VAL A CA 1
ATOM 1529 C C . VAL A 1 192 ? 2.711 0.747 -9.665 1.00 99.00 192 VAL A C 1
ATOM 1531 O O . VAL A 1 192 ? 2.573 -0.468 -9.549 1.00 99.00 192 VAL A O 1
ATOM 1534 N N . THR A 1 193 ? 3.783 1.376 -9.196 1.00 98.94 193 THR A N 1
ATOM 1535 C CA . THR A 1 193 ? 4.857 0.690 -8.463 1.00 98.94 193 THR A CA 1
ATOM 1536 C C . THR A 1 193 ? 5.525 1.610 -7.444 1.00 98.94 193 THR A C 1
ATOM 1538 O O . THR A 1 193 ? 5.488 2.828 -7.590 1.00 98.94 193 THR A O 1
ATOM 1541 N N . THR A 1 194 ? 6.162 1.036 -6.422 1.00 98.88 194 THR A N 1
ATOM 1542 C CA . THR A 1 194 ? 7.106 1.747 -5.543 1.00 98.88 194 THR A CA 1
ATOM 1543 C C . THR A 1 194 ? 8.568 1.670 -6.016 1.00 98.88 194 THR A C 1
ATOM 1545 O O . THR A 1 194 ? 9.461 2.200 -5.354 1.00 98.88 194 THR A O 1
ATOM 1548 N N . SER A 1 195 ? 8.865 1.041 -7.160 1.00 98.81 195 SER A N 1
ATOM 1549 C CA . SER A 1 195 ? 10.185 1.112 -7.808 1.00 98.81 195 SER A CA 1
ATOM 1550 C C . SER A 1 195 ? 10.277 2.259 -8.819 1.00 98.81 195 SER A C 1
ATOM 1552 O O . SER A 1 195 ? 9.357 3.059 -8.982 1.00 98.81 195 SER A O 1
ATOM 1554 N N . ARG A 1 196 ? 11.395 2.312 -9.560 1.00 98.88 196 ARG A N 1
ATOM 1555 C CA . ARG A 1 196 ? 11.426 3.017 -10.840 1.00 98.88 196 ARG A CA 1
ATOM 1556 C C . ARG A 1 196 ? 10.414 2.355 -11.769 1.00 98.88 196 ARG A C 1
ATOM 1558 O O . ARG A 1 196 ? 10.328 1.126 -11.772 1.00 98.88 196 ARG A O 1
ATOM 1565 N N . VAL A 1 197 ? 9.683 3.127 -12.566 1.00 98.94 197 VAL A N 1
ATOM 1566 C CA . VAL A 1 197 ? 8.721 2.569 -13.542 1.00 98.94 197 VAL A CA 1
ATOM 1567 C C . VAL A 1 197 ? 9.401 1.763 -14.662 1.00 98.94 197 VAL A C 1
ATOM 1569 O O . VAL A 1 197 ? 8.741 0.998 -15.357 1.00 98.94 197 VAL A O 1
ATOM 1572 N N . THR A 1 198 ? 10.721 1.902 -14.788 1.00 98.94 198 THR A N 1
ATOM 1573 C CA . THR A 1 198 ? 11.635 1.173 -15.681 1.00 98.94 198 THR A CA 1
ATOM 1574 C C . THR A 1 198 ? 12.269 -0.068 -15.045 1.00 98.94 198 THR A C 1
ATOM 1576 O O . THR A 1 198 ? 12.981 -0.800 -15.728 1.00 98.94 198 THR A O 1
ATOM 1579 N N . HIS A 1 199 ? 12.015 -0.337 -13.758 1.00 98.88 199 HIS A N 1
ATOM 1580 C CA . HIS A 1 199 ? 12.508 -1.540 -13.083 1.00 98.88 199 HIS A CA 1
ATOM 1581 C C . HIS A 1 199 ? 11.934 -2.817 -13.727 1.00 98.88 199 HIS A C 1
ATOM 1583 O O . HIS A 1 199 ? 10.976 -2.768 -14.494 1.00 98.88 199 HIS A O 1
ATOM 1589 N N . ALA A 1 200 ? 12.476 -3.990 -13.401 1.00 98.81 200 ALA A N 1
ATOM 1590 C CA . ALA A 1 200 ? 12.158 -5.230 -14.109 1.00 98.81 200 ALA A CA 1
ATOM 1591 C C 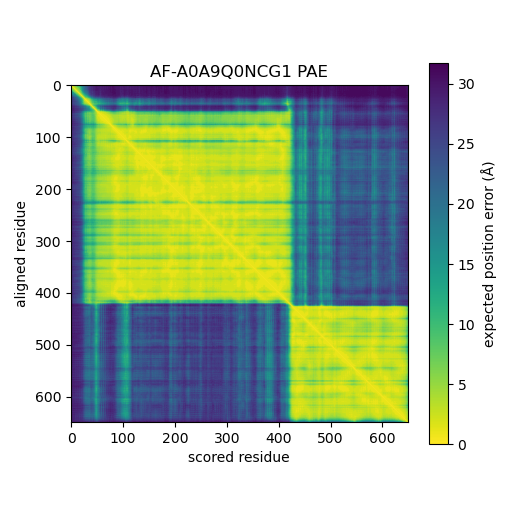. ALA A 1 200 ? 10.669 -5.627 -14.095 1.00 98.81 200 ALA A C 1
ATOM 1593 O O . ALA A 1 200 ? 10.080 -5.872 -15.150 1.00 98.81 200 ALA A O 1
ATOM 1594 N N . SER A 1 201 ? 10.055 -5.664 -12.914 1.00 98.81 201 SER A N 1
ATOM 1595 C CA . SER A 1 201 ? 8.645 -6.013 -12.726 1.00 98.81 201 SER A CA 1
ATOM 1596 C C . SER A 1 201 ? 7.679 -5.081 -13.477 1.00 98.81 201 SER A C 1
ATOM 1598 O O . SER A 1 201 ? 6.838 -5.596 -14.223 1.00 98.81 201 SER A O 1
ATOM 1600 N N . PRO A 1 202 ? 7.786 -3.735 -13.368 1.00 98.88 202 PRO A N 1
ATOM 1601 C CA . PRO A 1 202 ? 6.928 -2.829 -14.123 1.00 98.88 202 PRO A CA 1
ATOM 1602 C C . PRO A 1 202 ? 7.281 -2.798 -15.614 1.00 98.88 202 PRO A C 1
ATOM 1604 O O . PRO A 1 202 ? 6.380 -2.685 -16.442 1.00 98.88 202 PRO A O 1
ATOM 1607 N N . ALA A 1 203 ? 8.549 -2.984 -15.992 1.00 98.94 203 ALA A N 1
ATOM 1608 C CA . ALA A 1 203 ? 8.952 -3.090 -17.390 1.00 98.94 203 ALA A CA 1
ATOM 1609 C C . ALA A 1 203 ? 8.317 -4.302 -18.085 1.00 98.94 203 ALA A C 1
ATOM 1611 O O . ALA A 1 203 ? 7.949 -4.198 -19.250 1.00 98.94 203 ALA A O 1
ATOM 1612 N N . GLY A 1 204 ? 8.066 -5.414 -17.384 1.00 98.88 204 GLY A N 1
ATOM 1613 C CA . GLY A 1 204 ? 7.310 -6.549 -17.935 1.00 98.88 204 GLY A CA 1
ATOM 1614 C C . GLY A 1 204 ? 5.871 -6.217 -18.359 1.00 98.88 204 GLY A C 1
ATOM 1615 O O . GLY A 1 204 ? 5.223 -7.006 -19.040 1.00 98.88 204 GLY A O 1
ATOM 1616 N N . VAL A 1 205 ? 5.333 -5.049 -17.994 1.00 98.88 205 VAL A N 1
ATOM 1617 C CA . VAL A 1 205 ? 4.036 -4.584 -18.508 1.00 98.88 205 VAL A CA 1
ATOM 1618 C C . VAL A 1 205 ? 4.140 -4.267 -20.004 1.00 98.88 205 VAL A C 1
ATOM 1620 O O . VAL A 1 205 ? 3.187 -4.518 -20.749 1.00 98.88 205 VAL A O 1
ATOM 1623 N N . TYR A 1 206 ? 5.277 -3.731 -20.464 1.00 98.88 206 TYR A N 1
ATOM 1624 C CA . TYR A 1 206 ? 5.369 -3.073 -21.771 1.00 98.88 206 TYR A CA 1
ATOM 1625 C C . TYR A 1 206 ? 6.650 -3.320 -22.582 1.00 98.88 206 TYR A C 1
ATOM 1627 O O . TYR A 1 206 ? 6.632 -3.068 -23.787 1.00 98.88 206 TYR A O 1
ATOM 1635 N N . ALA A 1 207 ? 7.746 -3.740 -21.955 1.00 98.75 207 ALA A N 1
ATOM 1636 C CA . ALA A 1 207 ? 9.077 -3.754 -22.545 1.00 98.75 207 ALA A CA 1
ATOM 1637 C C . ALA A 1 207 ? 9.483 -5.133 -23.074 1.00 98.75 207 ALA A C 1
ATOM 1639 O O . ALA A 1 207 ? 9.033 -6.183 -22.609 1.00 98.75 207 ALA A O 1
ATOM 1640 N N . HIS A 1 208 ? 10.413 -5.100 -24.021 1.00 98.75 208 HIS A N 1
ATOM 1641 C CA . HIS A 1 208 ? 11.139 -6.245 -24.550 1.00 98.75 208 HIS A CA 1
ATOM 1642 C C . HIS A 1 208 ? 12.630 -5.923 -24.471 1.00 98.75 208 HIS A C 1
ATOM 1644 O O . HIS A 1 208 ? 13.095 -5.061 -25.212 1.00 98.75 208 HIS A O 1
ATOM 1650 N N . THR A 1 209 ? 13.372 -6.564 -23.570 1.00 98.62 209 THR A N 1
ATOM 1651 C CA . THR A 1 209 ? 14.815 -6.327 -23.418 1.00 98.62 209 THR A CA 1
ATOM 1652 C C . THR A 1 209 ? 15.579 -7.600 -23.061 1.00 98.62 209 THR A C 1
ATOM 1654 O O . THR A 1 209 ? 15.132 -8.421 -22.251 1.00 98.62 209 THR A O 1
ATOM 1657 N N . ALA A 1 210 ? 16.764 -7.756 -23.645 1.00 98.44 210 ALA A N 1
ATOM 1658 C CA . ALA A 1 210 ? 17.725 -8.794 -23.300 1.00 98.44 210 ALA A CA 1
ATOM 1659 C C . ALA A 1 210 ? 18.469 -8.497 -21.989 1.00 98.44 210 ALA A C 1
ATOM 1661 O O . ALA A 1 210 ? 19.198 -9.359 -21.495 1.00 98.44 210 ALA A O 1
ATOM 1662 N N . ASN A 1 211 ? 18.327 -7.304 -21.412 1.00 98.56 211 ASN A N 1
ATOM 1663 C CA . ASN A 1 211 ? 18.881 -7.001 -20.101 1.00 98.56 211 ASN A CA 1
ATOM 1664 C C . ASN A 1 211 ? 18.021 -5.989 -19.334 1.00 98.56 211 ASN A C 1
ATOM 1666 O O . ASN A 1 211 ? 17.839 -4.851 -19.760 1.00 98.56 211 ASN A O 1
ATOM 1670 N N . ARG A 1 212 ? 17.556 -6.391 -18.150 1.00 98.69 212 ARG A N 1
ATOM 1671 C CA . ARG A 1 212 ? 16.771 -5.552 -17.234 1.00 98.69 212 ARG A CA 1
ATOM 1672 C C . ARG A 1 212 ? 17.464 -4.258 -16.807 1.00 98.69 212 ARG A C 1
ATOM 1674 O O . ARG A 1 212 ? 16.773 -3.327 -16.427 1.00 98.69 212 ARG A O 1
ATOM 1681 N N . ASP A 1 213 ? 18.795 -4.215 -16.857 1.00 98.56 213 ASP A N 1
ATOM 1682 C CA . ASP A 1 213 ? 19.564 -3.034 -16.445 1.00 98.56 213 ASP A CA 1
ATOM 1683 C C . ASP A 1 213 ? 19.582 -1.939 -17.521 1.00 98.56 213 ASP A C 1
ATOM 1685 O O . ASP A 1 213 ? 20.123 -0.874 -17.279 1.00 98.56 213 ASP A O 1
ATOM 1689 N N . TRP A 1 214 ? 19.031 -2.183 -18.716 1.00 98.62 214 TRP A N 1
ATOM 1690 C CA . TRP A 1 214 ? 18.958 -1.194 -19.797 1.00 98.62 214 TRP A CA 1
ATOM 1691 C C . TRP A 1 214 ? 17.813 -0.201 -19.580 1.00 98.62 214 TRP A C 1
ATOM 1693 O O . TRP A 1 214 ? 16.920 -0.075 -20.420 1.00 98.62 214 TRP A O 1
ATOM 1703 N N . GLU A 1 215 ? 17.809 0.464 -18.423 1.00 98.81 215 GLU A N 1
ATOM 1704 C CA . GLU A 1 215 ? 16.745 1.384 -18.018 1.00 98.81 215 GLU A CA 1
ATOM 1705 C C . GLU A 1 215 ? 16.773 2.681 -18.841 1.00 98.81 215 GLU A C 1
ATOM 1707 O O . GLU A 1 215 ? 15.709 3.151 -19.252 1.00 98.81 215 GLU A O 1
ATOM 1712 N N . ASN A 1 216 ? 17.972 3.186 -19.159 1.00 98.56 216 ASN A N 1
ATOM 1713 C CA . ASN A 1 216 ? 18.211 4.354 -20.016 1.00 98.56 216 ASN A CA 1
ATOM 1714 C C . ASN A 1 216 ? 19.224 4.065 -21.159 1.00 98.56 216 ASN A C 1
ATOM 1716 O O . ASN A 1 216 ? 19.798 2.979 -21.263 1.00 98.56 216 ASN A O 1
ATOM 1720 N N . ASP A 1 217 ? 19.443 5.037 -22.052 1.00 97.56 217 ASP A N 1
ATOM 1721 C CA . ASP A 1 217 ? 20.322 4.911 -23.228 1.00 97.56 217 ASP A CA 1
ATOM 1722 C C . ASP A 1 217 ? 21.808 4.718 -22.880 1.00 97.56 217 ASP A C 1
ATOM 1724 O O . ASP A 1 217 ? 22.542 4.041 -23.614 1.00 97.56 217 ASP A O 1
ATOM 1728 N N . GLN A 1 218 ? 22.264 5.290 -21.762 1.00 96.94 218 GLN A N 1
ATOM 1729 C CA . GLN A 1 218 ? 23.637 5.128 -21.297 1.00 96.94 218 GLN A CA 1
ATOM 1730 C C . GLN A 1 218 ? 23.892 3.678 -20.871 1.00 96.94 218 GLN A C 1
ATOM 1732 O O . GLN A 1 218 ? 24.935 3.139 -21.231 1.00 96.94 218 GLN A O 1
ATOM 1737 N N . ASP A 1 219 ? 22.931 3.011 -20.225 1.00 97.69 219 ASP A N 1
ATOM 1738 C CA . ASP A 1 219 ? 23.063 1.602 -19.820 1.00 97.69 219 ASP A CA 1
ATOM 1739 C C . ASP A 1 219 ? 23.200 0.655 -21.026 1.00 97.69 219 ASP A C 1
ATOM 1741 O O . ASP A 1 219 ? 23.986 -0.300 -21.009 1.00 97.69 219 ASP A O 1
ATOM 1745 N N . VAL A 1 220 ? 22.452 0.926 -22.102 1.00 97.31 220 VAL A N 1
ATOM 1746 C CA . VAL A 1 220 ? 22.554 0.184 -23.373 1.00 97.31 220 VAL A CA 1
ATOM 1747 C C . VAL A 1 220 ? 23.933 0.394 -24.002 1.00 97.31 220 VAL A C 1
ATOM 1749 O O . VAL A 1 220 ? 24.583 -0.560 -24.443 1.00 97.31 220 VAL A O 1
ATOM 1752 N N . THR A 1 221 ? 24.392 1.648 -24.012 1.00 95.62 221 THR A N 1
ATOM 1753 C CA . THR A 1 221 ? 25.688 2.039 -24.577 1.00 95.62 221 THR A CA 1
ATOM 1754 C C . THR A 1 221 ? 26.849 1.412 -23.804 1.00 95.62 221 THR A C 1
ATOM 1756 O O . THR A 1 221 ? 27.770 0.872 -24.420 1.00 95.62 221 THR A O 1
ATOM 1759 N N . ASP A 1 222 ? 26.794 1.427 -22.472 1.00 96.06 222 ASP A N 1
ATOM 1760 C CA . ASP A 1 222 ? 27.823 0.868 -21.587 1.00 96.06 222 ASP A CA 1
ATOM 1761 C C . ASP A 1 222 ? 27.917 -0.657 -21.698 1.00 96.06 222 ASP A C 1
ATOM 1763 O O . ASP A 1 222 ? 28.998 -1.233 -21.556 1.00 96.06 222 ASP A O 1
ATOM 1767 N N . ALA A 1 223 ? 26.809 -1.320 -22.039 1.00 94.25 223 ALA A N 1
ATOM 1768 C CA . ALA A 1 223 ? 26.794 -2.743 -22.361 1.00 94.25 223 ALA A CA 1
ATOM 1769 C C . ALA A 1 223 ? 27.359 -3.071 -23.759 1.00 94.25 223 ALA A C 1
ATOM 1771 O O . ALA A 1 223 ? 27.430 -4.244 -24.130 1.00 94.25 223 ALA A O 1
ATOM 1772 N N . GLY A 1 224 ? 27.774 -2.064 -24.536 1.00 94.56 224 GLY A N 1
ATOM 1773 C CA . GLY A 1 224 ? 28.360 -2.238 -25.865 1.00 94.56 224 GLY A CA 1
ATOM 1774 C C . GLY A 1 224 ? 27.343 -2.563 -26.958 1.00 94.56 224 GLY A C 1
ATOM 1775 O O . GLY A 1 224 ? 27.731 -3.069 -28.014 1.00 94.56 224 GLY A O 1
ATOM 1776 N N . CYS A 1 225 ? 26.053 -2.293 -26.732 1.00 92.44 225 CYS A N 1
ATOM 1777 C CA . CYS A 1 225 ? 25.062 -2.408 -27.789 1.00 92.44 225 CYS A CA 1
ATOM 1778 C C . CYS A 1 225 ? 24.957 -1.101 -28.585 1.00 92.44 225 CYS A C 1
ATOM 1780 O O . CYS A 1 225 ? 24.782 -0.019 -28.030 1.00 92.44 225 CYS A O 1
ATOM 1782 N N . HIS A 1 226 ? 25.050 -1.209 -29.911 1.00 87.94 226 HIS A N 1
ATOM 1783 C CA . HIS A 1 226 ? 25.011 -0.065 -30.830 1.00 87.94 226 HIS A CA 1
ATOM 1784 C C . HIS A 1 226 ? 23.958 -0.214 -31.937 1.00 87.94 226 HIS A C 1
ATOM 1786 O O . HIS A 1 226 ? 23.954 0.560 -32.895 1.00 87.94 226 HIS A O 1
ATOM 1792 N N . ASP A 1 227 ? 23.085 -1.222 -31.851 1.00 87.50 227 ASP A N 1
ATOM 1793 C CA . ASP A 1 227 ? 21.991 -1.369 -32.807 1.00 87.50 227 ASP A CA 1
ATOM 1794 C C . ASP A 1 227 ? 20.929 -0.299 -32.537 1.00 87.50 227 ASP A C 1
ATOM 1796 O O . ASP A 1 227 ? 20.354 -0.237 -31.457 1.00 87.50 227 ASP A O 1
ATOM 1800 N N . ALA A 1 228 ? 20.636 0.536 -33.534 1.00 86.69 228 ALA A N 1
ATOM 1801 C CA . ALA A 1 228 ? 19.655 1.614 -33.407 1.00 86.69 228 ALA A CA 1
ATOM 1802 C C . ALA A 1 228 ? 18.210 1.122 -33.161 1.00 86.69 228 ALA A C 1
ATOM 1804 O O . ALA A 1 228 ? 17.326 1.931 -32.880 1.00 86.69 228 ALA A O 1
ATOM 1805 N N . ARG A 1 229 ? 17.942 -0.182 -33.318 1.00 91.81 229 ARG A N 1
ATOM 1806 C CA . ARG A 1 229 ? 16.646 -0.812 -33.020 1.00 91.81 229 ARG A CA 1
ATOM 1807 C C . ARG A 1 229 ? 16.502 -1.190 -31.545 1.00 91.81 229 ARG A C 1
ATOM 1809 O O . ARG A 1 229 ? 15.367 -1.338 -31.092 1.00 91.81 229 ARG A O 1
ATOM 1816 N N . THR A 1 230 ? 17.610 -1.349 -30.825 1.00 95.06 230 THR A N 1
ATOM 1817 C CA . THR A 1 230 ? 17.637 -1.580 -29.377 1.00 95.06 230 THR A CA 1
ATOM 1818 C C . THR A 1 230 ? 17.255 -0.281 -28.687 1.00 95.06 230 THR A C 1
ATOM 1820 O O . THR A 1 230 ? 17.926 0.740 -28.832 1.00 95.06 230 THR A O 1
ATOM 1823 N N . LYS A 1 231 ? 16.142 -0.310 -27.960 1.00 96.88 231 LYS A N 1
ATOM 1824 C CA . LYS A 1 231 ? 15.642 0.839 -27.204 1.00 96.88 231 LYS A CA 1
ATOM 1825 C C . LYS A 1 231 ? 15.757 0.542 -25.724 1.00 96.88 231 LYS A C 1
ATOM 1827 O O . LYS A 1 231 ? 15.323 -0.525 -25.289 1.00 96.88 231 LYS A O 1
ATOM 1832 N N . ASP A 1 232 ? 16.252 1.508 -24.964 1.00 98.56 232 ASP A N 1
ATOM 1833 C CA . ASP A 1 232 ? 16.209 1.456 -23.508 1.00 98.56 232 ASP A CA 1
ATOM 1834 C C . ASP A 1 232 ? 14.766 1.399 -22.984 1.00 98.56 232 ASP A C 1
ATOM 1836 O O . ASP A 1 232 ? 13.816 1.814 -23.657 1.00 98.56 232 ASP A O 1
ATOM 1840 N N . ILE A 1 233 ? 14.588 0.852 -21.784 1.00 98.88 233 ILE A N 1
ATOM 1841 C CA . ILE A 1 233 ? 13.274 0.593 -21.193 1.00 98.88 233 ILE A CA 1
ATOM 1842 C C . ILE A 1 233 ? 12.471 1.897 -21.020 1.00 98.88 233 ILE A C 1
ATOM 1844 O O . ILE A 1 233 ? 11.259 1.887 -21.262 1.00 98.88 233 ILE A O 1
ATOM 1848 N N . ALA A 1 234 ? 13.095 3.025 -20.658 1.00 98.88 234 ALA A N 1
ATOM 1849 C CA . ALA A 1 234 ? 12.404 4.317 -20.576 1.00 98.88 234 ALA A CA 1
ATOM 1850 C C . ALA A 1 234 ? 11.863 4.756 -21.946 1.00 98.88 234 ALA A C 1
ATOM 1852 O O . ALA A 1 234 ? 10.712 5.188 -22.063 1.00 98.88 234 ALA A O 1
ATOM 1853 N N . LEU A 1 235 ? 12.642 4.567 -23.011 1.00 98.38 235 LEU A N 1
ATOM 1854 C CA . LEU A 1 235 ? 12.209 4.886 -24.366 1.00 98.38 235 LEU A CA 1
ATOM 1855 C C . LEU A 1 235 ? 11.085 3.965 -24.860 1.00 98.38 235 LEU A C 1
ATOM 1857 O O . LEU A 1 235 ? 10.124 4.422 -25.490 1.00 98.38 235 LEU A O 1
ATOM 1861 N N . GLN A 1 236 ? 11.153 2.670 -24.537 1.00 98.75 236 GLN A N 1
ATOM 1862 C CA . GLN A 1 236 ? 10.074 1.727 -24.844 1.00 98.75 236 GLN A CA 1
ATOM 1863 C C . GLN A 1 236 ? 8.752 2.130 -24.172 1.00 98.75 236 GLN A C 1
ATOM 1865 O O . GLN A 1 236 ? 7.691 1.965 -24.780 1.00 98.75 236 GLN A O 1
ATOM 1870 N N . LEU A 1 237 ? 8.793 2.718 -22.971 1.00 98.81 237 LEU A N 1
ATOM 1871 C CA . LEU A 1 237 ? 7.593 3.188 -22.276 1.00 98.81 237 LEU A CA 1
ATOM 1872 C C . LEU A 1 237 ? 6.846 4.271 -23.062 1.00 98.81 237 LEU A C 1
ATOM 1874 O O . LEU A 1 237 ? 5.620 4.303 -23.032 1.00 98.81 237 LEU A O 1
ATOM 1878 N N . ILE A 1 238 ? 7.546 5.163 -23.763 1.00 97.94 238 ILE A N 1
ATOM 1879 C CA . ILE A 1 238 ? 6.899 6.310 -24.418 1.00 97.94 238 ILE A CA 1
ATOM 1880 C C . ILE A 1 238 ? 6.707 6.120 -25.935 1.00 97.94 238 ILE A C 1
ATOM 1882 O O . ILE A 1 238 ? 5.815 6.732 -26.531 1.00 97.94 238 ILE A O 1
ATOM 1886 N N . GLU A 1 239 ? 7.492 5.243 -26.573 1.00 97.00 239 GLU A N 1
ATOM 1887 C CA . GLU A 1 239 ? 7.462 5.039 -28.029 1.00 97.00 239 GLU A CA 1
ATOM 1888 C C . GLU A 1 239 ? 6.867 3.701 -28.479 1.00 97.00 239 GLU A C 1
ATOM 1890 O O . GLU A 1 239 ? 6.245 3.646 -29.549 1.00 97.00 239 GLU A O 1
ATOM 1895 N N . ASN A 1 240 ? 7.060 2.617 -27.718 1.00 97.38 240 ASN A N 1
ATOM 1896 C CA . ASN A 1 240 ? 6.574 1.303 -28.137 1.00 97.38 240 ASN A CA 1
ATOM 1897 C C . ASN A 1 240 ? 5.066 1.183 -27.916 1.00 97.38 240 ASN A C 1
ATOM 1899 O O . ASN A 1 240 ? 4.455 1.927 -27.150 1.00 97.38 240 ASN A O 1
ATOM 1903 N N . GLU A 1 241 ? 4.446 0.256 -28.648 1.00 96.69 241 GLU A N 1
ATOM 1904 C CA . GLU A 1 241 ? 2.992 0.161 -28.762 1.00 96.69 241 GLU A CA 1
ATOM 1905 C C . GLU A 1 241 ? 2.284 0.048 -27.409 1.00 96.69 241 GLU A C 1
ATOM 1907 O O . GLU A 1 241 ? 1.322 0.778 -27.179 1.00 96.69 241 GLU A O 1
ATOM 1912 N N . VAL A 1 242 ? 2.782 -0.804 -26.507 1.00 98.56 242 VAL A N 1
ATOM 1913 C CA . VAL A 1 242 ? 2.155 -1.005 -25.195 1.00 98.56 242 VAL A CA 1
ATOM 1914 C C . VAL A 1 242 ? 2.332 0.220 -24.307 1.00 98.56 242 VAL A C 1
ATOM 1916 O O . VAL A 1 242 ? 1.345 0.791 -23.836 1.00 98.56 242 VAL A O 1
ATOM 1919 N N . GLY A 1 243 ? 3.579 0.658 -24.121 1.00 98.50 243 GLY A N 1
ATOM 1920 C CA . GLY A 1 243 ? 3.922 1.771 -23.240 1.00 98.50 243 GLY A CA 1
ATOM 1921 C C . GLY A 1 243 ? 3.218 3.070 -23.640 1.00 98.50 243 GLY A C 1
ATOM 1922 O O . GLY A 1 243 ? 2.495 3.672 -22.840 1.00 98.50 243 GLY A O 1
ATOM 1923 N N . LYS A 1 244 ? 3.305 3.457 -24.923 1.00 98.12 244 LYS A N 1
ATOM 1924 C CA . LYS A 1 244 ? 2.699 4.705 -25.424 1.00 98.12 244 LYS A CA 1
ATOM 1925 C C . LYS A 1 244 ? 1.174 4.724 -25.331 1.00 98.12 244 LYS A C 1
ATOM 1927 O O . LYS A 1 244 ? 0.556 5.767 -25.558 1.00 98.12 244 LYS A O 1
ATOM 1932 N N . ASN A 1 245 ? 0.536 3.592 -25.051 1.00 98.50 245 ASN A N 1
ATOM 1933 C CA . ASN A 1 245 ? -0.909 3.471 -24.887 1.00 98.50 245 ASN A CA 1
ATOM 1934 C C . ASN A 1 245 ? -1.347 3.330 -23.423 1.00 98.50 245 ASN A C 1
ATOM 1936 O O . ASN A 1 245 ? -2.546 3.424 -23.158 1.00 98.50 245 ASN A O 1
ATOM 1940 N N . LEU A 1 246 ? -0.412 3.224 -22.471 1.00 98.81 246 LEU A N 1
ATOM 1941 C CA . LEU A 1 246 ? -0.732 3.323 -21.049 1.00 98.81 246 LEU A CA 1
ATOM 1942 C C . LEU A 1 246 ? -1.406 4.671 -20.747 1.00 98.81 246 LEU A C 1
ATOM 1944 O O . LEU A 1 246 ? -0.992 5.733 -21.236 1.00 98.81 246 LEU A O 1
ATOM 1948 N N . LYS A 1 247 ? -2.483 4.593 -19.964 1.00 98.75 247 LYS A N 1
ATOM 1949 C CA . LYS A 1 247 ? -3.273 5.728 -19.476 1.00 98.75 247 LYS A CA 1
ATOM 1950 C C . LYS A 1 247 ? -2.714 6.247 -18.156 1.00 98.75 247 LYS A C 1
ATOM 1952 O O . LYS A 1 247 ? -2.709 7.448 -17.936 1.00 98.75 247 LYS A O 1
ATOM 1957 N N . VAL A 1 248 ? -2.219 5.358 -17.299 1.00 98.88 248 VAL A N 1
ATOM 1958 C CA . VAL A 1 248 ? -1.666 5.718 -15.990 1.00 98.88 248 VAL A CA 1
ATOM 1959 C C . VAL A 1 248 ? -0.321 5.032 -15.794 1.00 98.88 248 VAL A C 1
ATOM 1961 O O . VAL A 1 248 ? -0.227 3.820 -15.982 1.00 98.88 248 VAL A O 1
ATOM 1964 N N . VAL A 1 249 ? 0.697 5.797 -15.412 1.00 98.94 249 VAL A N 1
ATOM 1965 C CA . VAL A 1 249 ? 2.010 5.293 -14.999 1.00 98.94 249 VAL A CA 1
ATOM 1966 C C . VAL A 1 249 ? 2.429 6.055 -13.749 1.00 98.94 249 VAL A C 1
ATOM 1968 O O . VAL A 1 249 ? 2.633 7.263 -13.825 1.00 98.94 249 VAL A O 1
ATOM 1971 N N . LEU A 1 250 ? 2.513 5.370 -12.609 1.00 98.94 250 LEU A N 1
ATOM 1972 C CA . LEU A 1 250 ? 2.839 5.961 -11.309 1.00 98.94 250 LEU A CA 1
ATOM 1973 C C . LEU A 1 250 ? 3.968 5.174 -10.634 1.00 98.94 250 LEU A C 1
ATOM 1975 O O . LEU A 1 250 ? 3.884 3.952 -10.522 1.00 98.94 250 LEU A O 1
ATOM 1979 N N . GLY A 1 251 ? 5.002 5.869 -10.177 1.00 98.88 251 GLY A N 1
ATOM 1980 C CA . GLY A 1 251 ? 6.114 5.290 -9.425 1.00 98.88 251 GLY A CA 1
ATOM 1981 C C . GLY A 1 251 ? 7.266 6.276 -9.312 1.00 98.88 251 GLY A C 1
ATOM 1982 O O . GLY A 1 251 ? 7.041 7.480 -9.313 1.00 98.88 251 GLY A O 1
ATOM 1983 N N . GLY A 1 252 ? 8.499 5.792 -9.218 1.00 98.75 252 GLY A N 1
ATOM 1984 C CA . GLY A 1 252 ? 9.698 6.631 -9.272 1.00 98.75 252 GLY A CA 1
ATOM 1985 C C . GLY A 1 252 ? 10.425 6.551 -10.618 1.00 98.75 252 GLY A C 1
ATOM 1986 O O . GLY A 1 252 ? 9.933 5.963 -11.585 1.00 98.75 252 GLY A O 1
ATOM 1987 N N . GLY A 1 253 ? 11.647 7.074 -10.661 1.00 98.56 253 GLY A N 1
ATOM 1988 C CA . GLY A 1 253 ? 12.610 6.850 -11.737 1.00 98.56 253 GLY A CA 1
ATOM 1989 C C . GLY A 1 253 ? 12.828 8.027 -12.673 1.00 98.56 253 GLY A C 1
ATOM 1990 O O . GLY A 1 253 ? 13.250 7.792 -13.801 1.00 98.56 253 GLY A O 1
ATOM 1991 N N . ARG A 1 254 ? 12.578 9.276 -12.246 1.00 98.62 254 ARG A N 1
ATOM 1992 C CA . ARG A 1 254 ? 12.760 10.466 -13.108 1.00 98.62 254 ARG A CA 1
ATOM 1993 C C . ARG A 1 254 ? 14.128 10.521 -13.786 1.00 98.62 254 ARG A C 1
ATOM 1995 O O . ARG A 1 254 ? 14.209 10.938 -14.941 1.00 98.62 254 ARG A O 1
ATOM 2002 N N . ARG A 1 255 ? 15.186 10.055 -13.111 1.00 98.38 255 ARG A N 1
ATOM 2003 C CA . ARG A 1 255 ? 16.554 10.091 -13.646 1.00 98.38 255 ARG A CA 1
ATOM 2004 C C . ARG A 1 255 ? 16.708 9.312 -14.959 1.00 98.38 255 ARG A C 1
ATOM 2006 O O . ARG A 1 255 ? 17.514 9.706 -15.791 1.00 98.38 255 ARG A O 1
ATOM 2013 N N . GLU A 1 256 ? 15.905 8.272 -15.188 1.00 98.62 256 GLU A N 1
ATOM 2014 C CA . GLU A 1 256 ? 15.981 7.441 -16.403 1.00 98.62 256 GLU A CA 1
ATOM 2015 C C . GLU A 1 256 ? 15.375 8.142 -17.640 1.00 98.62 256 GLU A C 1
ATOM 2017 O O . GLU A 1 256 ? 15.617 7.755 -18.787 1.00 98.62 256 GLU A O 1
ATOM 2022 N N . PHE A 1 257 ? 14.598 9.210 -17.420 1.00 98.69 257 PHE A N 1
ATOM 2023 C CA . PHE A 1 257 ? 13.850 9.924 -18.459 1.00 98.69 257 PHE A CA 1
ATOM 2024 C C . PHE A 1 257 ? 14.484 11.252 -18.881 1.00 98.69 257 PHE A C 1
ATOM 2026 O O . PHE A 1 257 ? 14.080 11.804 -19.903 1.00 98.69 257 PHE A O 1
ATOM 2033 N N . ARG A 1 258 ? 15.464 11.772 -18.134 1.00 98.00 258 ARG A N 1
ATOM 2034 C CA . ARG A 1 258 ? 16.072 13.086 -18.389 1.00 98.00 258 ARG A CA 1
ATOM 2035 C C . ARG A 1 258 ? 17.539 12.987 -18.777 1.00 98.00 258 ARG A C 1
ATOM 2037 O O . ARG A 1 258 ? 18.275 12.152 -18.254 1.00 98.00 258 ARG A O 1
ATOM 2044 N N . ASP A 1 259 ? 17.969 13.884 -19.658 1.00 97.81 259 ASP A N 1
ATOM 2045 C CA . ASP A 1 259 ? 19.383 14.100 -19.962 1.00 97.81 259 ASP A CA 1
ATOM 2046 C C . ASP A 1 259 ? 20.156 14.570 -18.726 1.00 97.81 259 ASP A C 1
ATOM 2048 O O . ASP A 1 259 ? 19.665 15.365 -17.925 1.00 97.81 259 ASP A O 1
ATOM 2052 N N . ARG A 1 260 ? 21.409 14.132 -18.607 1.00 96.56 260 ARG A N 1
ATOM 2053 C CA . ARG A 1 260 ? 22.336 14.505 -17.524 1.00 96.56 260 ARG A CA 1
ATOM 2054 C C . ARG A 1 260 ? 22.572 15.998 -17.325 1.00 96.56 260 ARG A C 1
ATOM 2056 O O . ARG A 1 260 ? 23.117 16.398 -16.300 1.00 96.56 260 ARG A O 1
ATOM 2063 N N . LYS A 1 261 ? 22.225 16.831 -18.307 1.00 95.88 261 LYS A N 1
ATOM 2064 C CA . LYS A 1 261 ? 22.313 18.295 -18.214 1.00 95.88 261 LYS A CA 1
ATOM 2065 C C . LYS A 1 261 ? 21.063 18.927 -17.597 1.00 95.88 261 LYS A C 1
ATOM 2067 O O . LYS A 1 261 ? 21.071 20.134 -17.357 1.00 95.88 261 LYS A O 1
ATOM 2072 N N . ILE A 1 262 ? 20.003 18.152 -17.378 1.00 93.94 262 ILE A N 1
ATOM 2073 C CA . ILE A 1 262 ? 18.726 18.597 -16.823 1.00 93.94 262 ILE A CA 1
ATOM 2074 C C . ILE A 1 262 ? 18.642 18.108 -15.375 1.00 93.94 262 ILE A C 1
ATOM 2076 O O . ILE A 1 262 ? 18.791 16.916 -15.103 1.00 93.94 262 ILE A O 1
ATOM 2080 N N . PHE A 1 263 ? 18.413 19.043 -14.453 1.00 95.25 263 PHE A N 1
ATOM 2081 C CA . PHE A 1 263 ? 18.109 18.728 -13.060 1.00 95.25 263 PHE A CA 1
ATOM 2082 C C . PHE A 1 263 ? 16.617 18.430 -12.912 1.00 95.25 263 PHE A C 1
ATOM 2084 O O . PHE A 1 263 ? 15.781 19.063 -13.566 1.00 95.25 263 PHE A O 1
ATOM 2091 N N . ASP A 1 264 ? 16.284 17.461 -12.072 1.00 94.81 264 ASP A N 1
ATOM 2092 C CA . ASP A 1 264 ? 14.907 17.149 -11.736 1.00 94.81 264 ASP A CA 1
ATOM 2093 C C . ASP A 1 264 ? 14.308 18.136 -10.722 1.00 94.81 264 ASP A C 1
ATOM 2095 O O . ASP A 1 264 ? 14.955 19.096 -10.293 1.00 94.81 264 ASP A O 1
ATOM 2099 N N . GLU A 1 265 ? 13.036 17.940 -10.385 1.00 94.69 265 GLU A N 1
ATOM 2100 C CA . GLU A 1 265 ? 12.279 18.806 -9.479 1.00 94.69 265 GLU A CA 1
ATOM 2101 C C . GLU A 1 265 ? 12.857 18.854 -8.054 1.00 94.69 265 GLU A C 1
ATOM 2103 O O . GLU A 1 265 ? 12.588 19.804 -7.317 1.00 94.69 265 GLU A O 1
ATOM 2108 N N . GLU A 1 266 ? 13.697 17.883 -7.692 1.00 94.06 266 GLU A N 1
ATOM 2109 C CA . GLU A 1 266 ? 14.380 17.789 -6.401 1.00 94.06 266 GLU A CA 1
ATOM 2110 C C . GLU A 1 266 ? 15.875 18.141 -6.489 1.00 94.06 266 GLU A C 1
ATOM 2112 O O . GLU A 1 266 ? 16.569 18.184 -5.472 1.00 94.06 266 GLU A O 1
ATOM 2117 N N . GLY A 1 267 ? 16.364 18.490 -7.683 1.00 95.81 267 GLY A N 1
ATOM 2118 C CA . GLY A 1 267 ? 17.743 18.907 -7.923 1.00 95.81 267 GLY A CA 1
ATOM 2119 C C . GLY A 1 267 ? 18.712 17.766 -8.240 1.00 95.81 267 GLY A C 1
ATOM 2120 O O . GLY A 1 267 ? 19.923 17.991 -8.210 1.00 95.81 267 GLY A O 1
ATOM 2121 N N . GLU A 1 268 ? 18.216 16.575 -8.573 1.00 96.81 268 GLU A N 1
ATOM 2122 C CA . GLU A 1 268 ? 19.026 15.426 -8.988 1.00 96.81 268 GLU A CA 1
ATOM 2123 C C . GLU A 1 268 ? 19.259 15.412 -10.504 1.00 96.81 268 GLU A C 1
ATOM 2125 O O . GLU A 1 268 ? 18.465 15.931 -11.285 1.00 96.81 268 GLU A O 1
ATOM 2130 N N . ILE A 1 269 ? 20.374 14.829 -10.950 1.00 96.38 269 ILE A N 1
ATOM 2131 C CA . ILE A 1 269 ? 20.721 14.776 -12.378 1.00 96.38 269 ILE A CA 1
ATOM 2132 C C . ILE A 1 269 ? 20.012 13.625 -13.103 1.00 96.38 269 ILE A C 1
ATOM 2134 O O . ILE A 1 269 ? 19.874 12.522 -12.571 1.00 96.38 269 ILE A O 1
ATOM 2138 N N . GLY A 1 270 ? 19.634 13.862 -14.361 1.00 97.75 270 GLY A N 1
ATOM 2139 C CA . GLY A 1 270 ? 19.246 12.800 -15.289 1.00 97.75 270 GLY A CA 1
ATOM 2140 C C . GLY A 1 270 ? 20.410 11.873 -15.666 1.00 97.75 270 GLY A C 1
ATOM 2141 O O . GLY A 1 270 ? 21.583 12.219 -15.509 1.00 97.75 270 GLY A O 1
ATOM 2142 N N . PHE A 1 271 ? 20.103 10.674 -16.158 1.00 97.94 271 PHE A N 1
ATOM 2143 C CA . PHE A 1 271 ? 21.098 9.669 -16.554 1.00 97.94 271 PHE A CA 1
ATOM 2144 C C . PHE A 1 271 ? 21.252 9.542 -18.072 1.00 97.94 271 PHE A C 1
ATOM 2146 O O . PHE A 1 271 ? 22.291 9.058 -18.538 1.00 97.94 271 PHE A O 1
ATOM 2153 N N . ARG A 1 272 ? 20.297 10.068 -18.851 1.00 97.94 272 ARG A N 1
ATOM 2154 C CA . ARG A 1 272 ? 20.365 10.006 -20.313 1.00 97.94 272 ARG A CA 1
ATOM 2155 C C . ARG A 1 272 ? 21.548 10.795 -20.876 1.00 97.94 272 ARG A C 1
ATOM 2157 O O . ARG A 1 272 ? 22.025 11.758 -20.259 1.00 97.94 272 ARG A O 1
ATOM 2164 N N . ASN A 1 273 ? 22.042 10.381 -22.043 1.00 96.81 273 ASN A N 1
ATOM 2165 C CA . ASN A 1 273 ? 23.150 11.032 -22.758 1.00 96.81 273 ASN A CA 1
ATOM 2166 C C . ASN A 1 273 ? 22.812 11.389 -24.214 1.00 96.81 273 ASN A C 1
ATOM 2168 O O . ASN A 1 273 ? 23.691 11.748 -25.004 1.00 96.81 273 ASN A O 1
ATOM 2172 N N . ASP A 1 274 ? 21.539 11.287 -24.579 1.00 95.69 274 ASP A N 1
ATOM 2173 C CA . ASP A 1 274 ? 21.022 11.522 -25.921 1.00 95.69 274 ASP A CA 1
ATOM 2174 C C . ASP A 1 274 ? 20.401 12.921 -26.100 1.00 95.69 274 ASP A C 1
ATOM 2176 O O . ASP A 1 274 ? 19.912 13.244 -27.183 1.00 95.69 274 ASP A O 1
ATOM 2180 N N . ASN A 1 275 ? 20.514 13.805 -25.097 1.00 96.62 275 ASN A N 1
ATOM 2181 C CA . ASN A 1 275 ? 19.931 15.153 -25.061 1.00 96.62 275 ASN A CA 1
ATOM 2182 C C . ASN A 1 275 ? 18.395 15.171 -25.136 1.00 96.62 275 ASN A C 1
ATOM 2184 O O . ASN A 1 275 ? 17.827 16.135 -25.657 1.00 96.62 275 ASN A O 1
ATOM 2188 N N . ARG A 1 276 ? 17.724 14.129 -24.629 1.00 96.88 276 ARG A N 1
ATOM 2189 C CA . ARG A 1 276 ? 16.258 14.040 -24.594 1.00 96.88 276 ARG A CA 1
ATOM 2190 C C . ARG A 1 276 ? 15.697 14.224 -23.187 1.00 96.88 276 ARG A C 1
ATOM 2192 O O . ARG A 1 276 ? 16.300 13.812 -22.198 1.00 96.88 276 ARG A O 1
ATOM 2199 N N . ASP A 1 277 ? 14.507 14.812 -23.125 1.00 97.88 277 ASP A N 1
ATOM 2200 C CA . ASP A 1 277 ? 13.641 14.781 -21.947 1.00 97.88 277 ASP A CA 1
ATOM 2201 C C . ASP A 1 277 ? 12.372 14.008 -22.316 1.00 97.88 277 ASP A C 1
ATOM 2203 O O . ASP A 1 277 ? 11.455 14.515 -22.967 1.00 97.88 277 ASP A O 1
ATOM 2207 N N . LEU A 1 278 ? 12.346 12.737 -21.926 1.00 98.62 278 LEU A N 1
ATOM 2208 C CA . LEU A 1 278 ? 11.264 11.823 -22.261 1.00 98.62 278 LEU A CA 1
ATOM 2209 C C . LEU A 1 278 ? 9.961 12.153 -21.513 1.00 98.62 278 LEU A C 1
ATOM 2211 O O . LEU A 1 278 ? 8.892 11.735 -21.963 1.00 98.62 278 LEU A O 1
ATOM 2215 N N . ILE A 1 279 ? 10.017 12.905 -20.404 1.00 98.50 279 ILE A N 1
ATOM 2216 C CA . ILE A 1 279 ? 8.819 13.372 -19.687 1.00 98.50 279 ILE A CA 1
ATOM 2217 C C . ILE A 1 279 ? 8.106 14.424 -20.539 1.00 98.50 279 ILE A C 1
ATOM 2219 O O . ILE A 1 279 ? 6.899 14.314 -20.778 1.00 98.50 279 ILE A O 1
ATOM 2223 N N . ASP A 1 280 ? 8.853 15.401 -21.053 1.00 97.81 280 ASP A N 1
ATOM 2224 C CA . ASP A 1 280 ? 8.313 16.435 -21.939 1.00 97.81 280 ASP A CA 1
ATOM 2225 C C . ASP A 1 280 ? 7.803 15.839 -23.256 1.00 97.81 280 ASP A C 1
ATOM 2227 O O . ASP A 1 280 ? 6.701 16.169 -23.713 1.00 97.81 280 ASP A O 1
ATOM 2231 N N . GLU A 1 281 ? 8.556 14.909 -23.849 1.00 98.44 281 GLU A N 1
ATOM 2232 C CA . GLU A 1 281 ? 8.130 14.204 -25.059 1.00 98.44 281 GLU A CA 1
ATOM 2233 C C . GLU A 1 281 ? 6.832 13.414 -24.842 1.00 98.44 281 GLU A C 1
ATOM 2235 O O . GLU A 1 281 ? 5.909 13.503 -25.662 1.00 98.44 281 GLU A O 1
ATOM 2240 N N . TRP A 1 282 ? 6.715 12.690 -23.721 1.00 98.62 282 TRP A N 1
ATOM 2241 C CA . TRP A 1 282 ? 5.482 12.002 -23.340 1.00 98.62 282 TRP A CA 1
ATOM 2242 C C . TRP A 1 282 ? 4.326 12.993 -23.197 1.00 98.62 282 TRP A C 1
ATOM 2244 O O . TRP A 1 282 ? 3.252 12.782 -23.768 1.00 98.62 282 TRP A O 1
ATOM 2254 N N . LEU A 1 283 ? 4.536 14.108 -22.496 1.00 98.12 283 LEU A N 1
ATOM 2255 C CA . LEU A 1 283 ? 3.487 15.089 -22.234 1.00 98.12 283 LEU A CA 1
ATOM 2256 C C . LEU A 1 283 ? 2.968 15.718 -23.533 1.00 98.12 283 LEU A C 1
ATOM 2258 O O . LEU A 1 283 ? 1.753 15.833 -23.722 1.00 98.12 283 LEU A O 1
ATOM 2262 N N . ILE A 1 284 ? 3.866 16.064 -24.460 1.00 97.69 284 ILE A N 1
ATOM 2263 C CA . ILE A 1 284 ? 3.515 16.557 -25.799 1.00 97.69 284 ILE A CA 1
ATOM 2264 C C . ILE A 1 284 ? 2.733 15.488 -26.572 1.00 97.69 284 ILE A C 1
ATOM 2266 O O . ILE A 1 284 ? 1.660 15.770 -27.116 1.00 97.69 284 ILE A O 1
ATOM 2270 N N . GLN A 1 285 ? 3.230 14.247 -26.596 1.00 97.12 285 GLN A N 1
ATOM 2271 C CA . GLN A 1 285 ? 2.590 13.138 -27.304 1.00 97.12 285 GLN A CA 1
ATOM 2272 C C . GLN A 1 285 ? 1.164 12.884 -26.792 1.00 97.12 285 GLN A C 1
ATOM 2274 O O . GLN A 1 285 ? 0.245 12.684 -27.593 1.00 97.12 285 GLN A O 1
ATOM 2279 N N . LYS A 1 286 ? 0.950 12.903 -25.471 1.00 97.81 286 LYS A N 1
ATOM 2280 C CA . LYS A 1 286 ? -0.362 12.633 -24.868 1.00 97.81 286 LYS A CA 1
ATOM 2281 C C . LYS A 1 286 ? -1.329 13.801 -24.995 1.00 97.81 286 LYS A C 1
ATOM 2283 O O . LYS A 1 286 ? -2.494 13.549 -25.289 1.00 97.81 286 LYS A O 1
ATOM 2288 N N . ARG A 1 287 ? -0.865 15.051 -24.888 1.00 97.00 287 ARG A N 1
ATOM 2289 C CA . ARG A 1 287 ? -1.706 16.247 -25.108 1.00 97.00 287 ARG A CA 1
ATOM 2290 C C . ARG A 1 287 ? -2.278 16.329 -26.523 1.00 97.00 287 ARG A C 1
ATOM 2292 O O . ARG A 1 287 ? -3.366 16.860 -26.709 1.00 97.00 287 ARG A O 1
ATOM 2299 N N . ASN A 1 288 ? -1.601 15.731 -27.504 1.00 96.00 288 ASN A N 1
ATOM 2300 C CA . ASN A 1 288 ? -2.133 15.583 -28.862 1.00 96.00 288 ASN A CA 1
ATOM 2301 C C . ASN A 1 288 ? -3.250 14.525 -28.978 1.00 96.00 288 ASN A C 1
ATOM 2303 O O . ASN A 1 288 ? -3.931 14.468 -30.000 1.00 96.00 288 ASN A O 1
ATOM 2307 N N . ARG A 1 289 ? -3.431 13.668 -27.965 1.00 94.94 289 ARG A N 1
ATOM 2308 C CA . ARG A 1 289 ? -4.417 12.571 -27.942 1.00 94.94 289 ARG A CA 1
ATOM 2309 C C . ARG A 1 289 ? -5.546 12.779 -26.935 1.00 94.94 289 ARG A C 1
ATOM 2311 O O . ARG A 1 289 ? -6.565 12.110 -27.065 1.00 94.94 289 ARG A O 1
ATOM 2318 N N . GLY A 1 290 ? -5.348 13.619 -25.926 1.00 95.62 290 GLY A N 1
ATOM 2319 C CA . GLY A 1 290 ? -6.292 13.808 -24.832 1.00 95.62 290 GLY A CA 1
ATOM 2320 C C . GLY A 1 290 ? -5.709 14.646 -23.700 1.00 95.62 290 GLY A C 1
ATOM 2321 O O . GLY A 1 290 ? -4.589 15.150 -23.789 1.00 95.62 290 GLY A O 1
ATOM 2322 N N . ASN A 1 291 ? -6.463 14.800 -22.618 1.00 97.44 291 ASN A N 1
ATOM 2323 C CA . ASN A 1 291 ? -6.001 15.581 -21.474 1.00 97.44 291 ASN A CA 1
ATOM 2324 C C . ASN A 1 291 ? -4.946 14.803 -20.671 1.00 97.44 291 ASN A C 1
ATOM 2326 O O . ASN A 1 291 ? -5.231 13.727 -20.138 1.00 97.44 291 ASN A O 1
ATOM 2330 N N . ALA A 1 292 ? -3.734 15.352 -20.588 1.00 98.19 292 ALA A N 1
ATOM 2331 C CA . ALA A 1 292 ? -2.582 14.692 -19.990 1.00 98.19 292 ALA A CA 1
ATOM 2332 C C . ALA A 1 292 ? -1.887 15.566 -18.944 1.00 98.19 292 ALA A C 1
ATOM 2334 O O . ALA A 1 292 ? -1.619 16.750 -19.191 1.00 98.19 292 ALA A O 1
ATOM 2335 N N . SER A 1 293 ? -1.539 14.936 -17.824 1.00 98.31 293 SER A N 1
ATOM 2336 C CA . SER A 1 293 ? -0.838 15.557 -16.703 1.00 98.31 293 SER A CA 1
ATOM 2337 C C . SER A 1 293 ? 0.417 14.771 -16.347 1.00 98.31 293 SER A C 1
ATOM 2339 O O . SER A 1 293 ? 0.389 13.541 -16.281 1.00 98.31 293 SER A O 1
ATOM 2341 N N . TYR A 1 294 ? 1.496 15.506 -16.097 1.00 98.56 294 TYR A N 1
ATOM 2342 C CA . TYR A 1 294 ? 2.676 15.018 -15.395 1.00 98.56 294 TYR A CA 1
ATOM 2343 C C . TYR A 1 294 ? 2.658 15.591 -13.976 1.00 98.56 294 TYR A C 1
ATOM 2345 O O . TYR A 1 294 ? 2.322 16.767 -13.815 1.00 98.56 294 TYR A O 1
ATOM 2353 N N . ILE A 1 295 ? 2.971 14.760 -12.986 1.00 98.50 295 ILE A N 1
ATOM 2354 C CA . ILE A 1 295 ? 3.076 15.135 -11.573 1.00 98.50 295 ILE A CA 1
ATOM 2355 C C . ILE A 1 295 ? 4.303 14.476 -10.943 1.00 98.50 295 ILE A C 1
ATOM 2357 O O . ILE A 1 295 ? 4.751 13.423 -11.402 1.00 98.50 295 ILE A O 1
ATOM 2361 N N . TRP A 1 296 ? 4.815 15.060 -9.867 1.00 98.00 296 TRP A N 1
ATOM 2362 C CA . TRP A 1 296 ? 6.020 14.549 -9.199 1.00 98.00 296 TRP A CA 1
ATOM 2363 C C . TRP A 1 296 ? 5.931 14.542 -7.669 1.00 98.00 296 TRP A C 1
ATOM 2365 O O . TRP A 1 296 ? 6.869 14.106 -7.017 1.00 98.00 296 TRP A O 1
ATOM 2375 N N . ASN A 1 297 ? 4.805 14.959 -7.080 1.00 97.94 297 ASN A N 1
ATOM 2376 C CA . ASN A 1 297 ? 4.580 14.901 -5.631 1.00 97.94 297 ASN A CA 1
ATOM 2377 C C . ASN A 1 297 ? 3.108 14.594 -5.273 1.00 97.94 297 ASN A C 1
ATOM 2379 O O . ASN A 1 297 ? 2.204 14.637 -6.115 1.00 97.94 297 ASN A O 1
ATOM 2383 N N . ASN A 1 298 ? 2.856 14.279 -4.001 1.00 97.62 298 ASN A N 1
ATOM 2384 C CA . ASN A 1 298 ? 1.542 13.872 -3.503 1.00 97.62 298 ASN A CA 1
ATOM 2385 C C . ASN A 1 298 ? 0.532 15.031 -3.438 1.00 97.62 298 ASN A C 1
ATOM 2387 O O . ASN A 1 298 ? -0.665 14.816 -3.623 1.00 97.62 298 ASN A O 1
ATOM 2391 N N . GLN A 1 299 ? 0.980 16.271 -3.221 1.00 97.06 299 GLN A N 1
ATOM 2392 C CA . GLN A 1 299 ? 0.109 17.450 -3.309 1.00 97.06 299 GLN A CA 1
ATOM 2393 C C . GLN A 1 299 ? -0.503 17.587 -4.703 1.00 97.06 299 GLN A C 1
ATOM 2395 O O . GLN A 1 299 ? -1.717 17.760 -4.840 1.00 97.06 299 GLN A O 1
ATOM 2400 N N . GLU A 1 300 ? 0.317 17.442 -5.741 1.00 97.81 300 GLU A N 1
ATOM 2401 C CA . GLU A 1 300 ? -0.137 17.438 -7.124 1.00 97.81 300 GLU A CA 1
ATOM 2402 C C . GLU A 1 300 ? -1.063 16.247 -7.395 1.00 97.81 300 GLU A C 1
ATOM 2404 O O . GLU A 1 300 ? -2.151 16.460 -7.935 1.00 97.81 300 GLU A O 1
ATOM 2409 N N . LEU A 1 301 ? -0.714 15.033 -6.936 1.00 98.25 301 LEU A N 1
ATOM 2410 C CA . LEU A 1 301 ? -1.565 13.836 -7.053 1.00 98.25 301 LEU A CA 1
ATOM 2411 C C . LEU A 1 301 ? -2.965 14.051 -6.455 1.00 98.25 301 LEU A C 1
ATOM 2413 O O . LEU A 1 301 ? -3.966 13.686 -7.077 1.00 98.25 301 LEU A O 1
ATOM 2417 N N . LYS A 1 302 ? -3.038 14.670 -5.270 1.00 95.88 302 LYS A N 1
ATOM 2418 C CA . LYS A 1 302 ? -4.288 15.008 -4.566 1.00 95.88 302 LYS A CA 1
ATOM 2419 C C . LYS A 1 302 ? -5.077 16.122 -5.255 1.00 95.88 302 LYS A C 1
ATOM 2421 O O . LYS A 1 302 ? -6.290 16.211 -5.072 1.00 95.88 302 LYS A O 1
ATOM 2426 N N . SER A 1 303 ? -4.410 16.966 -6.040 1.00 96.69 303 SER A N 1
ATOM 2427 C CA . SER A 1 303 ? -5.030 18.072 -6.778 1.00 96.69 303 SER A CA 1
ATOM 2428 C C . SER A 1 303 ? -5.563 17.681 -8.164 1.00 96.69 303 SER A C 1
ATOM 2430 O O . SER A 1 303 ? -6.252 18.485 -8.797 1.00 96.69 303 SER A O 1
ATOM 2432 N N . ILE A 1 304 ? -5.265 16.466 -8.644 1.00 96.56 304 ILE A N 1
ATOM 2433 C CA . ILE A 1 304 ? -5.705 15.996 -9.961 1.00 96.56 304 ILE A CA 1
ATOM 2434 C C . ILE A 1 304 ? -7.237 15.964 -10.056 1.00 96.56 304 ILE A C 1
ATOM 2436 O O . ILE A 1 304 ? -7.934 15.360 -9.242 1.00 96.56 304 ILE A O 1
ATOM 2440 N N . ASP A 1 305 ? -7.761 16.546 -11.135 1.00 96.56 305 ASP A N 1
ATOM 2441 C CA . ASP A 1 305 ? -9.149 16.367 -11.559 1.00 96.56 305 ASP A CA 1
ATOM 2442 C C . ASP A 1 305 ? -9.292 15.008 -12.268 1.00 96.56 305 ASP A C 1
ATOM 2444 O O . ASP A 1 305 ? -9.078 14.885 -13.480 1.00 96.56 305 ASP A O 1
ATOM 2448 N N . TYR A 1 306 ? -9.624 13.968 -11.497 1.00 94.50 306 TYR A N 1
ATOM 2449 C CA . TYR A 1 306 ? -9.740 12.599 -12.010 1.00 94.50 306 TYR A CA 1
ATOM 2450 C C . TYR A 1 306 ? -10.794 12.450 -13.112 1.00 94.50 306 TYR A C 1
ATOM 2452 O O . TYR A 1 306 ? -10.657 11.562 -13.952 1.00 94.50 306 TYR A O 1
ATOM 2460 N N . GLU A 1 307 ? -11.806 13.320 -13.167 1.00 93.44 307 GLU A N 1
ATOM 2461 C CA . GLU A 1 307 ? -12.835 13.276 -14.211 1.00 93.44 307 GLU A CA 1
ATOM 2462 C C . GLU A 1 307 ? -12.252 13.697 -15.559 1.00 93.44 307 GLU A C 1
ATOM 2464 O O . GLU A 1 307 ? -12.457 13.027 -16.575 1.00 93.44 307 GLU A O 1
ATOM 2469 N N . LYS A 1 308 ? -11.443 14.762 -15.570 1.00 95.88 308 LYS A N 1
ATOM 2470 C CA . LYS A 1 308 ? -10.892 15.322 -16.810 1.00 95.88 308 LYS A CA 1
ATOM 2471 C C . LYS A 1 308 ? -9.593 14.679 -17.266 1.00 95.88 308 LYS A C 1
ATOM 2473 O O . LYS A 1 308 ? -9.322 14.719 -18.461 1.00 95.88 308 LYS A O 1
ATOM 2478 N N . THR A 1 309 ? -8.761 14.159 -16.371 1.00 97.88 309 THR A N 1
ATOM 2479 C CA . THR A 1 309 ? -7.451 13.604 -16.749 1.00 97.88 309 THR A CA 1
ATOM 2480 C C . THR A 1 309 ? -7.611 12.253 -17.443 1.00 97.88 309 THR A C 1
ATOM 2482 O O . THR A 1 309 ? -8.190 11.328 -16.878 1.00 97.88 309 THR A O 1
ATOM 2485 N N . GLU A 1 310 ? -7.103 12.116 -18.667 1.00 98.00 310 GLU A N 1
ATOM 2486 C CA . GLU A 1 310 ? -7.149 10.866 -19.445 1.00 98.00 310 GLU A CA 1
ATOM 2487 C C . GLU A 1 310 ? -5.810 10.126 -19.446 1.00 98.00 310 GLU A C 1
ATOM 2489 O O . GLU A 1 310 ? -5.787 8.899 -19.562 1.00 98.00 310 GLU A O 1
ATOM 2494 N N . TYR A 1 311 ? -4.708 10.870 -19.326 1.00 98.75 311 TYR A N 1
ATOM 2495 C CA . TYR A 1 311 ? -3.360 10.330 -19.213 1.00 98.75 311 TYR A CA 1
ATOM 2496 C C . TYR A 1 311 ? -2.646 10.940 -18.007 1.00 98.75 311 TYR A C 1
ATOM 2498 O O . TYR A 1 311 ? -2.592 12.162 -17.872 1.00 98.75 311 TYR A O 1
ATOM 2506 N N . LEU A 1 312 ? -2.075 10.100 -17.150 1.00 98.81 312 LEU A N 1
ATOM 2507 C CA . LEU A 1 312 ? -1.331 10.524 -15.969 1.00 98.81 312 LEU A CA 1
ATOM 2508 C C . LEU A 1 312 ? 0.033 9.836 -15.925 1.00 98.81 312 LEU A C 1
ATOM 2510 O O . LEU A 1 312 ? 0.102 8.606 -15.916 1.00 98.81 312 LEU A O 1
ATOM 2514 N N . LEU A 1 313 ? 1.091 10.640 -15.874 1.00 98.88 313 LEU A N 1
ATOM 2515 C CA . LEU A 1 313 ? 2.447 10.207 -15.554 1.00 98.88 313 LEU A CA 1
ATOM 2516 C C . LEU A 1 313 ? 2.830 10.825 -14.210 1.00 98.88 313 LEU A C 1
ATOM 2518 O O . LEU A 1 313 ? 2.860 12.044 -14.082 1.00 98.88 313 LEU A O 1
ATOM 2522 N N . GLY A 1 314 ? 3.088 9.990 -13.214 1.00 98.81 314 GLY A N 1
ATOM 2523 C CA . GLY A 1 314 ? 3.535 10.409 -11.892 1.00 98.81 314 GLY A CA 1
ATOM 2524 C C . GLY A 1 314 ? 4.878 9.780 -11.575 1.00 98.81 314 GLY A C 1
ATOM 2525 O O . GLY A 1 314 ? 4.945 8.559 -11.444 1.00 98.81 314 GLY A O 1
ATOM 2526 N N . LEU A 1 315 ? 5.925 10.598 -11.480 1.00 98.81 315 LEU A N 1
ATOM 2527 C CA . LEU A 1 315 ? 7.274 10.147 -11.143 1.00 98.81 315 LEU A CA 1
ATOM 2528 C C . LEU A 1 315 ? 7.733 10.857 -9.866 1.00 98.81 315 LEU A C 1
ATOM 2530 O O . LEU A 1 315 ? 8.148 12.013 -9.909 1.00 98.81 315 LEU A O 1
ATOM 2534 N N . PHE A 1 316 ? 7.605 10.175 -8.731 1.00 98.56 316 PHE A N 1
ATOM 2535 C CA . PHE A 1 316 ? 7.677 10.785 -7.399 1.00 98.56 316 PHE A CA 1
ATOM 2536 C C . PHE A 1 316 ? 9.089 10.879 -6.827 1.00 98.56 316 PHE A C 1
ATOM 2538 O O . PHE A 1 316 ? 9.367 11.784 -6.059 1.00 98.56 316 PHE A O 1
ATOM 2545 N N . GLU A 1 317 ? 10.014 10.048 -7.303 1.00 98.31 317 GLU A N 1
ATOM 2546 C CA . GLU A 1 317 ? 11.417 10.057 -6.875 1.00 98.31 317 GLU A CA 1
ATOM 2547 C C . GLU A 1 317 ? 12.370 9.997 -8.086 1.00 98.31 317 GLU A C 1
ATOM 2549 O O . GLU A 1 317 ? 11.997 9.457 -9.142 1.00 98.31 317 GLU A O 1
ATOM 2554 N N . PRO A 1 318 ? 13.627 10.471 -7.957 1.00 98.19 318 PRO A N 1
ATOM 2555 C CA . PRO A 1 318 ? 14.641 10.337 -9.001 1.00 98.19 318 PRO A CA 1
ATOM 2556 C C . PRO A 1 318 ? 14.923 8.863 -9.311 1.00 98.19 318 PRO A C 1
ATOM 2558 O O . PRO A 1 318 ? 15.148 8.498 -10.463 1.00 98.19 318 PRO A O 1
ATOM 2561 N N . SER A 1 319 ? 14.873 8.006 -8.285 1.00 98.38 319 SER A N 1
ATOM 2562 C CA . SER A 1 319 ? 15.062 6.554 -8.358 1.00 98.38 319 SER A CA 1
ATOM 2563 C C . SER A 1 319 ? 13.814 5.830 -7.828 1.00 98.38 319 SER A C 1
ATOM 2565 O O . SER A 1 319 ? 12.706 6.154 -8.233 1.00 98.38 319 SER A O 1
ATOM 2567 N N . HIS A 1 320 ? 13.954 4.808 -6.984 1.00 98.69 320 HIS A N 1
ATOM 2568 C CA . HIS A 1 320 ? 12.823 4.140 -6.334 1.00 98.69 320 HIS A CA 1
ATOM 2569 C C . HIS A 1 320 ? 12.083 5.081 -5.373 1.00 98.69 320 HIS A C 1
ATOM 2571 O O . HIS A 1 320 ? 12.715 5.953 -4.786 1.00 98.69 320 HIS A O 1
ATOM 2577 N N . CYS A 1 321 ? 10.782 4.852 -5.166 1.00 98.69 321 CYS A N 1
ATOM 2578 C CA . CYS A 1 321 ? 10.025 5.543 -4.124 1.00 98.69 321 CYS A CA 1
ATOM 2579 C C . CYS A 1 321 ? 10.612 5.253 -2.730 1.00 98.69 321 CYS A C 1
ATOM 2581 O O . CYS A 1 321 ? 11.207 4.189 -2.505 1.00 98.69 321 CYS A O 1
ATOM 2583 N N . LEU A 1 322 ? 10.406 6.169 -1.779 1.00 98.31 322 LEU A N 1
ATOM 2584 C CA . LEU A 1 322 ? 10.772 5.938 -0.379 1.00 98.31 322 LEU A CA 1
ATOM 2585 C C . LEU A 1 322 ? 10.021 4.739 0.217 1.00 98.31 322 LEU A C 1
ATOM 2587 O O . LEU A 1 322 ? 8.941 4.360 -0.239 1.00 98.31 322 LEU A O 1
ATOM 2591 N N . TYR A 1 323 ? 10.585 4.156 1.278 1.00 98.69 323 TYR A N 1
ATOM 2592 C CA . TYR A 1 323 ? 9.867 3.150 2.062 1.00 98.69 323 TYR A CA 1
ATOM 2593 C C . TYR A 1 323 ? 8.675 3.794 2.800 1.00 98.69 323 TYR A C 1
ATOM 2595 O O . TYR A 1 323 ? 8.798 4.891 3.349 1.00 98.69 323 TYR A O 1
ATOM 2603 N N . ASN A 1 324 ? 7.543 3.096 2.912 1.00 97.62 324 ASN A N 1
ATOM 2604 C CA . ASN A 1 324 ? 6.337 3.544 3.614 1.00 97.62 324 ASN A CA 1
ATOM 2605 C C . ASN A 1 324 ? 6.651 4.022 5.040 1.00 97.62 324 ASN A C 1
ATOM 2607 O O . ASN A 1 324 ? 6.215 5.095 5.464 1.00 97.62 324 ASN A O 1
ATOM 2611 N N . ILE A 1 325 ? 7.475 3.264 5.767 1.00 95.06 325 ILE A N 1
ATOM 2612 C CA . ILE A 1 325 ? 7.868 3.616 7.132 1.00 95.06 325 ILE A CA 1
ATOM 2613 C C . ILE A 1 325 ? 8.677 4.920 7.194 1.00 95.06 325 ILE A C 1
ATOM 2615 O O . ILE A 1 325 ? 8.574 5.658 8.174 1.00 95.06 325 ILE A O 1
ATOM 2619 N N . GLU A 1 326 ? 9.467 5.231 6.163 1.00 93.62 326 GLU A N 1
ATOM 2620 C CA . GLU A 1 326 ? 10.246 6.470 6.094 1.00 93.62 326 GLU A CA 1
ATOM 2621 C C . GLU A 1 326 ? 9.340 7.671 5.849 1.00 93.62 326 GLU A C 1
ATOM 2623 O O . GLU A 1 326 ? 9.514 8.696 6.510 1.00 93.62 326 GLU A O 1
ATOM 2628 N N . ILE A 1 327 ? 8.342 7.530 4.970 1.00 93.62 327 ILE A N 1
ATOM 2629 C CA . ILE A 1 327 ? 7.321 8.557 4.723 1.00 93.62 327 ILE A CA 1
ATOM 2630 C C . ILE A 1 327 ? 6.608 8.905 6.037 1.00 93.62 327 ILE A C 1
ATOM 2632 O O . ILE A 1 327 ? 6.479 10.083 6.386 1.00 93.62 327 ILE A O 1
ATOM 2636 N N . GLU A 1 328 ? 6.199 7.886 6.803 1.00 85.50 328 GLU A N 1
ATOM 2637 C CA . GLU A 1 328 ? 5.552 8.066 8.107 1.00 85.50 328 GLU A CA 1
ATOM 2638 C C . GLU A 1 328 ? 6.479 8.747 9.127 1.00 85.50 328 GLU A C 1
ATOM 2640 O O . GLU A 1 328 ? 6.085 9.725 9.764 1.00 85.50 328 GLU A O 1
ATOM 2645 N N . GLN A 1 329 ? 7.715 8.263 9.278 1.00 86.94 329 GLN A N 1
ATOM 2646 C CA . GLN A 1 329 ? 8.658 8.760 10.289 1.00 86.94 329 GLN A CA 1
ATOM 2647 C C . GLN A 1 329 ? 9.173 10.172 10.001 1.00 86.94 329 GLN A C 1
ATOM 2649 O O . GLN A 1 329 ? 9.438 10.933 10.934 1.00 86.94 329 GLN A O 1
ATOM 2654 N N . ARG A 1 330 ? 9.321 10.529 8.722 1.00 90.19 330 ARG A N 1
ATOM 2655 C CA . ARG A 1 330 ? 9.821 11.840 8.283 1.00 90.19 330 ARG A CA 1
ATOM 2656 C C . ARG A 1 330 ? 8.700 12.864 8.069 1.00 90.19 330 ARG A C 1
ATOM 2658 O O . ARG A 1 330 ? 9.005 14.018 7.790 1.00 90.19 330 ARG A O 1
ATOM 2665 N N . ASN A 1 331 ? 7.436 12.476 8.259 1.00 88.81 331 ASN A N 1
ATOM 2666 C CA . ASN A 1 331 ? 6.243 13.291 7.997 1.00 88.81 331 ASN A CA 1
ATOM 2667 C C . ASN A 1 331 ? 6.176 13.822 6.553 1.00 88.81 331 ASN A C 1
ATOM 2669 O O . ASN A 1 331 ? 5.912 15.002 6.325 1.00 88.81 331 ASN A O 1
ATOM 2673 N N . LEU A 1 332 ? 6.444 12.949 5.580 1.00 91.94 332 LEU A N 1
ATOM 2674 C CA . LEU A 1 332 ? 6.493 13.300 4.157 1.00 91.94 332 LEU A CA 1
ATOM 2675 C C . LEU A 1 332 ? 5.189 12.990 3.410 1.00 91.94 332 LEU A C 1
ATOM 2677 O O . LEU A 1 332 ? 5.177 12.970 2.191 1.00 91.94 332 LEU A O 1
ATOM 2681 N N . GLN A 1 333 ? 4.064 12.785 4.102 1.00 89.94 333 GLN A N 1
ATOM 2682 C CA . GLN A 1 333 ? 2.785 12.410 3.469 1.00 89.94 333 GLN A CA 1
ATOM 2683 C C . GLN A 1 333 ? 2.214 13.488 2.527 1.00 89.94 333 GLN A C 1
ATOM 2685 O O . GLN A 1 333 ? 1.255 13.237 1.798 1.00 89.94 333 GLN A O 1
ATOM 2690 N N . GLU A 1 334 ? 2.745 14.709 2.570 1.00 85.62 334 GLU A N 1
ATOM 2691 C CA . GLU A 1 334 ? 2.388 15.786 1.643 1.00 85.62 334 GLU A CA 1
ATOM 2692 C C . GLU A 1 334 ? 3.230 15.757 0.356 1.00 85.62 334 GLU A C 1
ATOM 2694 O O . GLU A 1 334 ? 2.739 16.178 -0.688 1.00 85.62 334 GLU A O 1
ATOM 2699 N N . THR A 1 335 ? 4.460 15.234 0.392 1.00 92.75 335 THR A N 1
ATOM 2700 C CA . THR A 1 335 ? 5.342 15.155 -0.787 1.00 92.75 335 THR A CA 1
ATOM 2701 C C . THR A 1 335 ? 5.335 13.765 -1.408 1.00 92.75 335 THR A C 1
ATOM 2703 O O . THR A 1 335 ? 5.173 13.657 -2.618 1.00 92.75 335 THR A O 1
ATOM 2706 N N . GLU A 1 336 ? 5.355 12.713 -0.590 1.00 97.19 336 GLU A N 1
ATOM 2707 C CA . GLU A 1 336 ? 5.398 11.325 -1.042 1.00 97.19 336 GLU A CA 1
ATOM 2708 C C . GLU A 1 336 ? 4.020 10.663 -1.002 1.00 97.19 336 GLU A C 1
ATOM 2710 O O . GLU A 1 336 ? 3.375 10.638 0.057 1.00 97.19 336 GLU A O 1
ATOM 2715 N N . PRO A 1 337 ? 3.537 10.107 -2.127 1.00 98.19 337 PRO A N 1
ATOM 2716 C CA . PRO A 1 337 ? 2.328 9.308 -2.128 1.00 98.19 337 PRO A CA 1
ATOM 2717 C C . PRO A 1 337 ? 2.613 7.887 -1.644 1.00 98.19 337 PRO A C 1
ATOM 2719 O O . PRO A 1 337 ? 3.582 7.237 -2.031 1.00 98.19 337 PRO A O 1
ATOM 2722 N N . SER A 1 338 ? 1.702 7.361 -0.837 1.00 98.56 338 SER A N 1
ATOM 2723 C CA . SER A 1 338 ? 1.659 5.936 -0.518 1.00 98.56 338 SER A CA 1
ATOM 2724 C C . SER A 1 338 ? 1.232 5.096 -1.730 1.00 98.56 338 SER A C 1
ATOM 2726 O O . SER A 1 338 ? 0.557 5.579 -2.646 1.00 98.56 338 SER A O 1
ATOM 2728 N N . LEU A 1 339 ? 1.542 3.794 -1.706 1.00 98.88 339 LEU A N 1
ATOM 2729 C CA . LEU A 1 339 ? 1.055 2.849 -2.719 1.00 98.88 339 LEU A CA 1
ATOM 2730 C C . LEU A 1 339 ? -0.483 2.844 -2.805 1.00 98.88 339 LEU A C 1
ATOM 2732 O O . LEU A 1 339 ? -1.042 2.763 -3.904 1.00 98.88 339 LEU A O 1
ATOM 2736 N N . SER A 1 340 ? -1.164 3.004 -1.663 1.00 98.81 340 SER A N 1
ATOM 2737 C CA . SER A 1 340 ? -2.621 3.167 -1.606 1.00 98.81 340 SER A CA 1
ATOM 2738 C C . SER A 1 340 ? -3.103 4.386 -2.396 1.00 98.81 340 SER A C 1
ATOM 2740 O O . SER A 1 340 ? -4.032 4.258 -3.191 1.00 98.81 340 SER A O 1
ATOM 2742 N N . GLU A 1 341 ? -2.481 5.555 -2.208 1.00 98.81 341 GLU A N 1
ATOM 2743 C CA . GLU A 1 341 ? -2.872 6.801 -2.889 1.00 98.81 341 GLU A CA 1
ATOM 2744 C C . GLU A 1 341 ? -2.625 6.722 -4.401 1.00 98.81 341 GLU A C 1
ATOM 2746 O O . GLU A 1 341 ? -3.501 7.084 -5.191 1.00 98.81 341 GLU A O 1
ATOM 2751 N N . MET A 1 342 ? -1.478 6.174 -4.822 1.00 98.94 342 MET A N 1
ATOM 2752 C CA . MET A 1 342 ? -1.197 5.954 -6.245 1.00 98.94 342 MET A CA 1
ATOM 2753 C C . MET A 1 342 ? -2.216 4.995 -6.880 1.00 98.94 342 MET A C 1
ATOM 2755 O O . MET A 1 342 ? -2.748 5.260 -7.960 1.00 98.94 342 MET A O 1
ATOM 2759 N N . THR A 1 343 ? -2.542 3.897 -6.194 1.00 98.94 343 THR A N 1
ATOM 2760 C CA . THR A 1 343 ? -3.515 2.908 -6.685 1.00 98.94 343 THR A CA 1
ATOM 2761 C C . THR A 1 343 ? -4.924 3.490 -6.767 1.00 98.94 343 THR A C 1
ATOM 2763 O O . THR A 1 343 ? -5.633 3.245 -7.743 1.00 98.94 343 THR A O 1
ATOM 2766 N N . GLU A 1 344 ? -5.332 4.298 -5.785 1.00 98.88 344 GLU A N 1
ATOM 2767 C CA . GLU A 1 344 ? -6.621 4.993 -5.805 1.00 98.88 344 GLU A CA 1
ATOM 2768 C C . GLU A 1 344 ? -6.744 5.905 -7.029 1.00 98.88 344 GLU A C 1
ATOM 2770 O O . GLU A 1 344 ? -7.746 5.847 -7.747 1.00 98.88 344 GLU A O 1
ATOM 2775 N N . ALA A 1 345 ? -5.721 6.722 -7.290 1.00 98.81 345 ALA A N 1
ATOM 2776 C CA . ALA A 1 345 ? -5.687 7.610 -8.446 1.00 98.81 345 ALA A CA 1
ATOM 2777 C C . ALA A 1 345 ? -5.747 6.827 -9.766 1.00 98.81 345 ALA A C 1
ATOM 2779 O O . ALA A 1 345 ? -6.514 7.185 -10.664 1.00 98.81 345 ALA A O 1
ATOM 2780 N N . ALA A 1 346 ? -4.995 5.726 -9.867 1.00 98.88 346 ALA A N 1
ATOM 2781 C CA . ALA A 1 346 ? -5.010 4.867 -11.043 1.00 98.88 346 ALA A CA 1
ATOM 2782 C C . ALA A 1 346 ? -6.397 4.268 -11.301 1.00 98.88 346 ALA A C 1
ATOM 2784 O O . ALA A 1 346 ? -6.910 4.385 -12.414 1.00 98.88 346 ALA A O 1
ATOM 2785 N N . ILE A 1 347 ? -7.043 3.693 -10.279 1.00 98.81 347 ILE A N 1
ATOM 2786 C CA . ILE A 1 347 ? -8.400 3.144 -10.411 1.00 98.81 347 ILE A CA 1
ATOM 2787 C C . ILE A 1 347 ? -9.382 4.248 -10.809 1.00 98.81 347 ILE A C 1
ATOM 2789 O O . ILE A 1 347 ? -10.154 4.048 -11.742 1.00 98.81 347 ILE A O 1
ATOM 2793 N N . LYS A 1 348 ? -9.322 5.432 -10.181 1.00 98.56 348 LYS A N 1
ATOM 2794 C CA . LYS A 1 348 ? -10.221 6.555 -10.500 1.00 98.56 348 LYS A CA 1
ATOM 2795 C C . LYS A 1 348 ? -10.142 7.002 -11.959 1.00 98.56 348 LYS A C 1
ATOM 2797 O O . LYS A 1 348 ? -11.169 7.350 -12.534 1.00 98.56 348 LYS A O 1
ATOM 2802 N N . ILE A 1 349 ? -8.954 6.975 -12.560 1.00 98.50 349 ILE A N 1
ATOM 2803 C CA . ILE A 1 349 ? -8.765 7.340 -13.969 1.00 98.50 349 ILE A CA 1
ATOM 2804 C C . ILE A 1 349 ? -9.181 6.192 -14.896 1.00 98.50 349 ILE A C 1
ATOM 2806 O O . ILE A 1 349 ? -9.895 6.425 -15.871 1.00 98.50 349 ILE A O 1
ATOM 2810 N N . LEU A 1 350 ? -8.755 4.961 -14.601 1.00 98.69 350 LEU A N 1
ATOM 2811 C CA . LEU A 1 350 ? -8.971 3.798 -15.469 1.00 98.69 350 LEU A CA 1
ATOM 2812 C C . LEU A 1 350 ? -10.429 3.318 -15.482 1.00 98.69 350 LEU A C 1
ATOM 2814 O O . LEU A 1 350 ? -10.913 2.886 -16.525 1.00 98.69 350 LEU A O 1
ATOM 2818 N N . GLN A 1 351 ? -11.152 3.433 -14.361 1.00 97.75 351 GLN A N 1
ATOM 2819 C CA . GLN A 1 351 ? -12.546 2.975 -14.241 1.00 97.75 351 GLN A CA 1
ATOM 2820 C C . GLN A 1 351 ? -13.528 3.727 -15.151 1.00 97.75 351 GLN A C 1
ATOM 2822 O O . GLN A 1 351 ? -14.662 3.283 -15.328 1.00 97.75 351 GLN A O 1
ATOM 2827 N N . LYS A 1 352 ? -13.106 4.866 -15.716 1.00 96.56 352 LYS A N 1
ATOM 2828 C CA . LYS A 1 352 ? -13.898 5.644 -16.674 1.00 96.56 352 LYS A CA 1
ATOM 2829 C C . LYS A 1 352 ? -14.071 4.924 -18.012 1.00 96.56 352 LYS A C 1
ATOM 2831 O O . LYS A 1 352 ? -14.969 5.278 -18.767 1.00 96.56 352 LYS A O 1
ATOM 2836 N N . ASP A 1 353 ? -13.224 3.939 -18.318 1.00 96.44 353 ASP A N 1
ATOM 2837 C CA . ASP A 1 353 ? -13.319 3.180 -19.562 1.00 96.44 353 ASP A CA 1
ATOM 2838 C C . ASP A 1 353 ? -14.449 2.140 -19.500 1.00 96.44 353 ASP A C 1
ATOM 2840 O O . ASP A 1 353 ? -14.508 1.268 -18.623 1.00 96.44 353 ASP A O 1
ATOM 2844 N N . GLU A 1 354 ? -15.375 2.216 -20.456 1.00 96.50 354 GLU A N 1
ATOM 2845 C CA . GLU A 1 354 ? -16.527 1.318 -20.521 1.00 96.50 354 GLU A CA 1
ATOM 2846 C C . GLU A 1 354 ? -16.129 -0.132 -20.820 1.00 96.50 354 GLU A C 1
ATOM 2848 O O . GLU A 1 354 ? -16.803 -1.049 -20.338 1.00 96.50 354 GLU A O 1
ATOM 2853 N N . ASN A 1 355 ? -15.014 -0.350 -21.530 1.00 97.88 355 ASN A N 1
ATOM 2854 C CA . ASN A 1 355 ? -14.487 -1.685 -21.827 1.00 97.88 355 ASN A CA 1
ATOM 2855 C C . ASN A 1 355 ? -13.779 -2.320 -20.621 1.00 97.88 355 ASN A C 1
ATOM 2857 O O . ASN A 1 355 ? -13.434 -3.501 -20.668 1.00 97.88 355 ASN A O 1
ATOM 2861 N N . GLY A 1 356 ? -13.602 -1.556 -19.538 1.00 98.56 356 GLY A N 1
ATOM 2862 C CA . GLY A 1 356 ? -12.861 -1.961 -18.353 1.00 98.56 356 GLY A CA 1
ATOM 2863 C C . GLY A 1 356 ? -11.364 -1.722 -18.485 1.00 98.56 356 GLY A C 1
ATOM 2864 O O . GLY A 1 356 ? -10.900 -1.057 -19.414 1.00 98.56 356 GLY A O 1
ATOM 2865 N N . TYR A 1 357 ? -10.595 -2.246 -17.532 1.00 98.88 357 TYR A N 1
ATOM 2866 C CA . TYR A 1 357 ? -9.166 -1.956 -17.460 1.00 98.88 357 TYR A CA 1
ATOM 2867 C C . TYR A 1 357 ? -8.303 -3.107 -16.946 1.00 98.88 357 TYR A C 1
ATOM 2869 O O . TYR A 1 357 ? -8.759 -3.965 -16.192 1.00 98.88 357 TYR A O 1
ATOM 2877 N N . PHE A 1 358 ? -7.031 -3.090 -17.345 1.00 98.94 358 PHE A N 1
ATOM 2878 C CA . PHE A 1 358 ? -5.959 -3.851 -16.708 1.00 98.94 358 PHE A CA 1
ATOM 2879 C C . PHE A 1 358 ? -5.057 -2.901 -15.913 1.00 98.94 358 PHE A C 1
ATOM 2881 O O . PHE A 1 358 ? -4.547 -1.920 -16.455 1.00 98.94 358 PHE A O 1
ATOM 2888 N N . LEU A 1 359 ? -4.844 -3.198 -14.636 1.00 98.94 359 LEU A N 1
ATOM 2889 C CA . LEU A 1 359 ? -3.960 -2.437 -13.760 1.00 98.94 359 LEU A CA 1
ATOM 2890 C C . LEU A 1 359 ? -2.946 -3.378 -13.107 1.00 98.94 359 LEU A C 1
ATOM 2892 O O . LEU A 1 359 ? -3.330 -4.321 -12.417 1.00 98.94 359 LEU A O 1
ATOM 2896 N N . PHE A 1 360 ? -1.661 -3.100 -13.300 1.00 99.00 360 PHE A N 1
ATOM 2897 C CA . PHE A 1 360 ? -0.584 -3.739 -12.549 1.00 99.00 360 PHE A CA 1
ATOM 2898 C C . PHE A 1 360 ? -0.169 -2.835 -11.383 1.00 99.00 360 PHE A C 1
ATOM 2900 O O . PHE A 1 360 ? 0.060 -1.642 -11.588 1.00 99.00 360 PHE A O 1
ATOM 2907 N N . VAL A 1 361 ? -0.108 -3.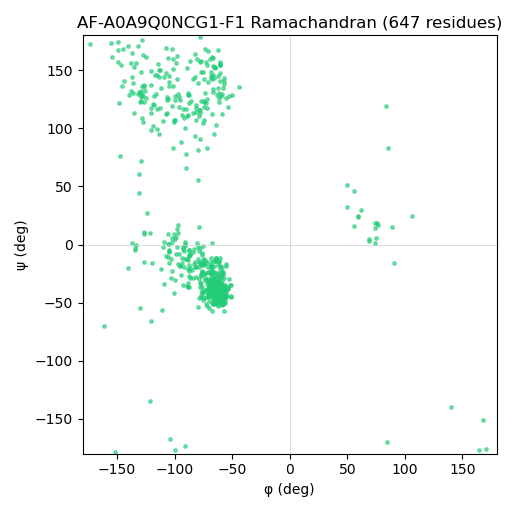392 -10.174 1.00 99.00 361 VAL A N 1
ATOM 2908 C CA . VAL A 1 361 ? 0.258 -2.686 -8.940 1.00 99.00 361 VAL A CA 1
ATOM 2909 C C . VAL A 1 361 ? 1.346 -3.462 -8.214 1.00 99.00 361 VAL A C 1
ATOM 2911 O O . VAL A 1 361 ? 1.162 -4.635 -7.900 1.00 99.00 361 VAL A O 1
ATOM 2914 N N . GLU A 1 362 ? 2.447 -2.806 -7.886 1.00 98.94 362 GLU A N 1
ATOM 2915 C CA . GLU A 1 362 ? 3.605 -3.452 -7.277 1.00 98.94 362 GLU A CA 1
ATOM 2916 C C . GLU A 1 362 ? 4.050 -2.764 -5.982 1.00 98.94 362 GLU A C 1
ATOM 2918 O O . GLU A 1 362 ? 4.189 -1.542 -5.922 1.00 98.94 362 GLU A O 1
ATOM 2923 N N . SER A 1 363 ? 4.338 -3.568 -4.955 1.00 98.81 363 SER A N 1
ATOM 2924 C CA . SER A 1 363 ? 5.134 -3.154 -3.795 1.00 98.81 363 SER A CA 1
ATOM 2925 C C . SER A 1 363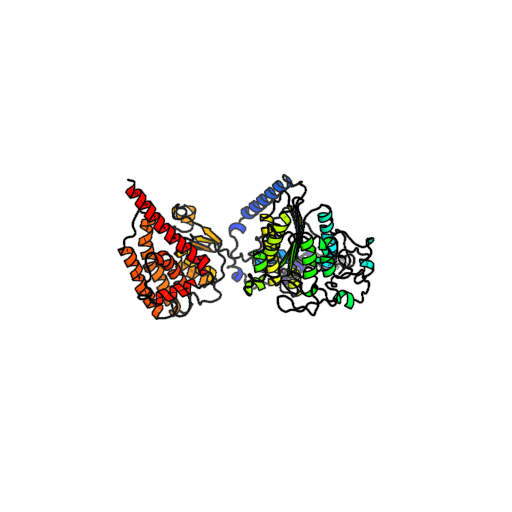 ? 6.554 -3.706 -3.947 1.00 98.81 363 SER A C 1
ATOM 2927 O O . SER A 1 363 ? 6.888 -4.772 -3.433 1.00 98.81 363 SER A O 1
ATOM 2929 N N . ALA A 1 364 ? 7.383 -2.982 -4.702 1.00 98.75 364 ALA A N 1
ATOM 2930 C CA . ALA A 1 364 ? 8.735 -3.407 -5.081 1.00 98.75 364 ALA A CA 1
ATOM 2931 C C . ALA A 1 364 ? 9.733 -3.328 -3.918 1.00 98.75 364 ALA A C 1
ATOM 2933 O O . ALA A 1 364 ? 10.770 -3.981 -3.879 1.00 98.75 364 ALA A O 1
ATOM 2934 N N . ARG A 1 365 ? 9.430 -2.467 -2.949 1.00 98.62 365 ARG A N 1
ATOM 2935 C CA . ARG A 1 365 ? 10.306 -2.176 -1.818 1.00 98.62 365 ARG A CA 1
ATOM 2936 C C . ARG A 1 365 ? 10.340 -3.311 -0.781 1.00 98.62 365 ARG A C 1
ATOM 2938 O O . ARG A 1 365 ? 11.249 -3.323 0.044 1.00 98.62 365 ARG A O 1
ATOM 2945 N N . ILE A 1 366 ? 9.428 -4.291 -0.845 1.00 98.88 366 ILE A N 1
ATOM 2946 C CA . ILE A 1 366 ? 9.509 -5.526 -0.040 1.00 98.88 366 ILE A CA 1
ATOM 2947 C C . ILE A 1 366 ? 10.821 -6.265 -0.349 1.00 98.88 366 ILE A C 1
ATOM 2949 O O . ILE A 1 366 ? 11.587 -6.569 0.569 1.00 98.88 366 ILE A O 1
ATOM 2953 N N . ASP A 1 367 ? 11.101 -6.492 -1.633 1.00 98.81 367 ASP A N 1
ATOM 2954 C CA . ASP A 1 367 ? 12.311 -7.144 -2.138 1.00 98.81 367 ASP A CA 1
ATOM 2955 C C . ASP A 1 367 ? 13.585 -6.405 -1.721 1.00 98.81 367 ASP A C 1
ATOM 2957 O O . ASP A 1 367 ? 14.484 -6.987 -1.112 1.00 98.81 367 ASP A O 1
ATOM 2961 N N . MET A 1 368 ? 13.624 -5.093 -1.954 1.00 98.69 368 MET A N 1
ATOM 2962 C CA . MET A 1 368 ? 14.794 -4.262 -1.650 1.00 98.69 368 MET A CA 1
ATOM 2963 C C . MET A 1 368 ? 15.106 -4.245 -0.148 1.00 98.69 368 MET A C 1
ATOM 2965 O O . MET A 1 368 ? 16.258 -4.404 0.253 1.00 98.69 368 MET A O 1
ATOM 2969 N N . ALA A 1 369 ? 14.078 -4.154 0.702 1.00 98.69 369 ALA A N 1
ATOM 2970 C CA . ALA A 1 369 ? 14.265 -4.248 2.144 1.00 98.69 369 ALA A CA 1
ATOM 2971 C C . ALA A 1 369 ? 14.760 -5.639 2.572 1.00 98.69 369 ALA A C 1
ATOM 2973 O O . ALA A 1 369 ? 15.553 -5.748 3.509 1.00 98.69 369 ALA A O 1
ATOM 2974 N N . HIS A 1 370 ? 14.327 -6.711 1.904 1.00 98.69 370 HIS A N 1
ATOM 2975 C CA . HIS A 1 370 ? 14.861 -8.045 2.162 1.00 98.69 370 HIS A CA 1
ATOM 2976 C C . HIS A 1 370 ? 16.312 -8.209 1.697 1.00 98.69 370 HIS A C 1
ATOM 2978 O O . HIS A 1 370 ? 17.100 -8.797 2.442 1.00 98.69 370 HIS A O 1
ATOM 2984 N N . HIS A 1 371 ? 16.690 -7.649 0.544 1.00 98.19 371 HIS A N 1
ATOM 2985 C CA . HIS A 1 371 ? 18.080 -7.608 0.084 1.00 98.19 371 HIS A CA 1
ATOM 2986 C C . HIS A 1 371 ? 19.006 -6.934 1.103 1.00 98.19 371 HIS A C 1
ATOM 2988 O O . HIS A 1 371 ? 20.077 -7.466 1.398 1.00 98.19 371 HIS A O 1
ATOM 2994 N N . ASP A 1 372 ? 18.552 -5.839 1.716 1.00 98.06 372 ASP A N 1
ATOM 2995 C CA . ASP A 1 372 ? 19.288 -5.120 2.763 1.00 98.06 372 ASP A CA 1
ATOM 2996 C C . ASP A 1 372 ? 19.173 -5.771 4.155 1.00 98.06 372 ASP A C 1
ATOM 2998 O O . ASP A 1 372 ? 19.714 -5.264 5.140 1.00 98.06 372 ASP A O 1
ATOM 3002 N N . THR A 1 373 ? 18.474 -6.905 4.280 1.00 97.12 373 THR A N 1
ATOM 3003 C CA . THR A 1 373 ? 18.174 -7.598 5.549 1.00 97.12 373 THR A CA 1
ATOM 3004 C C . THR A 1 373 ? 17.382 -6.756 6.567 1.00 97.12 373 THR A C 1
ATOM 3006 O O . THR A 1 373 ? 17.375 -7.025 7.770 1.00 97.12 373 THR A O 1
ATOM 3009 N N . LEU A 1 374 ? 16.630 -5.763 6.090 1.00 97.38 374 LEU A N 1
ATOM 3010 C CA . LEU A 1 374 ? 15.806 -4.845 6.878 1.00 97.38 374 LEU A CA 1
ATOM 3011 C C . LEU A 1 374 ? 14.387 -5.396 7.063 1.00 97.38 374 LEU A C 1
ATOM 3013 O O . LEU A 1 374 ? 13.405 -4.818 6.596 1.00 97.38 374 LEU A O 1
ATOM 3017 N N . ALA A 1 375 ? 14.263 -6.513 7.789 1.00 96.25 375 ALA A N 1
ATOM 3018 C CA . ALA A 1 375 ? 12.995 -7.236 7.943 1.00 96.25 375 ALA A CA 1
ATOM 3019 C C . ALA A 1 375 ? 11.825 -6.332 8.372 1.00 96.25 375 ALA A C 1
ATOM 3021 O O . ALA A 1 375 ? 10.768 -6.381 7.760 1.00 96.25 375 ALA A O 1
ATOM 3022 N N . ARG A 1 376 ? 12.010 -5.440 9.358 1.00 96.88 376 ARG A N 1
ATOM 3023 C CA . ARG A 1 376 ? 10.948 -4.512 9.796 1.00 96.88 376 ARG A CA 1
ATOM 3024 C C . ARG A 1 376 ? 10.398 -3.653 8.651 1.00 96.88 376 ARG A C 1
ATOM 3026 O O . ARG A 1 376 ? 9.197 -3.412 8.617 1.00 96.88 376 ARG A O 1
ATOM 3033 N N . ILE A 1 377 ? 11.264 -3.192 7.752 1.00 98.06 377 ILE A N 1
ATOM 3034 C CA . ILE A 1 377 ? 10.866 -2.362 6.613 1.00 98.06 377 ILE A CA 1
ATOM 3035 C C . ILE A 1 377 ? 10.099 -3.215 5.599 1.00 98.06 377 ILE A C 1
ATOM 3037 O O . ILE A 1 377 ? 9.004 -2.831 5.208 1.00 98.06 377 ILE A O 1
ATOM 3041 N N . ALA A 1 378 ? 10.586 -4.419 5.276 1.00 98.69 378 ALA A N 1
ATOM 3042 C CA . ALA A 1 378 ? 9.883 -5.344 4.380 1.00 98.69 378 ALA A CA 1
ATOM 3043 C C . ALA A 1 378 ? 8.473 -5.711 4.892 1.00 98.69 378 ALA A C 1
ATOM 3045 O O . ALA A 1 378 ? 7.515 -5.795 4.119 1.00 98.69 378 ALA A O 1
ATOM 3046 N N . LEU A 1 379 ? 8.318 -5.892 6.211 1.00 98.44 379 LEU A N 1
ATOM 3047 C CA . LEU A 1 379 ? 7.014 -6.163 6.825 1.00 98.44 379 LEU A CA 1
ATOM 3048 C C . LEU A 1 379 ? 6.089 -4.937 6.798 1.00 98.44 379 LEU A C 1
ATOM 3050 O O . LEU A 1 379 ? 4.883 -5.107 6.614 1.00 98.44 379 LEU A O 1
ATOM 3054 N N . ASP A 1 380 ? 6.624 -3.722 6.952 1.00 98.50 380 ASP A N 1
ATOM 3055 C CA . ASP A 1 380 ? 5.837 -2.490 6.834 1.00 98.50 380 ASP A CA 1
ATOM 3056 C C . ASP A 1 380 ? 5.385 -2.219 5.389 1.00 98.50 380 ASP A C 1
ATOM 3058 O O . ASP A 1 380 ? 4.215 -1.900 5.177 1.00 98.50 380 ASP A O 1
ATOM 3062 N N . GLU A 1 381 ? 6.243 -2.478 4.396 1.00 98.81 381 GLU A N 1
ATOM 3063 C CA . GLU A 1 381 ? 5.868 -2.473 2.973 1.00 98.81 381 GLU A CA 1
ATOM 3064 C C . GLU A 1 381 ? 4.744 -3.476 2.687 1.00 98.81 381 GLU A C 1
ATOM 3066 O O . GLU A 1 381 ? 3.733 -3.142 2.071 1.00 98.81 381 GLU A O 1
ATOM 3071 N N . THR A 1 382 ? 4.857 -4.697 3.221 1.00 98.81 382 THR A N 1
ATOM 3072 C CA . THR A 1 382 ? 3.822 -5.733 3.068 1.00 98.81 382 THR A CA 1
ATOM 3073 C C . THR A 1 382 ? 2.500 -5.329 3.744 1.00 98.81 382 THR A C 1
ATOM 3075 O O . THR A 1 382 ? 1.413 -5.639 3.245 1.00 98.81 382 THR A O 1
ATOM 3078 N N . LYS A 1 383 ? 2.554 -4.594 4.865 1.00 98.31 383 LYS A N 1
ATOM 3079 C CA . LYS A 1 383 ? 1.371 -3.993 5.508 1.00 98.31 383 LYS A CA 1
ATOM 3080 C C . LYS A 1 383 ? 0.713 -2.956 4.592 1.00 98.31 383 LYS A C 1
ATOM 3082 O O . LYS A 1 383 ? -0.511 -2.994 4.442 1.00 98.31 383 LYS A O 1
ATOM 3087 N N . GLU A 1 384 ? 1.481 -2.051 3.987 1.00 98.75 384 GLU A N 1
ATOM 3088 C CA . GLU A 1 384 ? 0.937 -1.045 3.063 1.00 98.75 384 GLU A CA 1
ATOM 3089 C C . GLU A 1 384 ? 0.382 -1.694 1.784 1.00 98.75 384 GLU A C 1
ATOM 3091 O O . GLU A 1 384 ? -0.693 -1.321 1.308 1.00 98.75 384 GLU A O 1
ATOM 3096 N N . PHE A 1 385 ? 1.025 -2.750 1.286 1.00 98.88 385 PHE A N 1
ATOM 3097 C CA . PHE A 1 385 ? 0.522 -3.572 0.186 1.00 98.88 385 PHE A CA 1
ATOM 3098 C C . PHE A 1 385 ? -0.830 -4.225 0.522 1.00 98.88 385 PHE A C 1
ATOM 3100 O O . PHE A 1 385 ? -1.795 -4.110 -0.237 1.00 98.88 385 PHE A O 1
ATOM 3107 N N . SER A 1 386 ? -0.957 -4.823 1.712 1.00 98.75 386 SER A N 1
ATOM 3108 C CA . SER A 1 386 ? -2.224 -5.370 2.219 1.00 98.75 386 SER A CA 1
ATOM 3109 C C . SER A 1 386 ? -3.320 -4.296 2.318 1.00 98.75 386 SER A C 1
ATOM 3111 O O . SER A 1 386 ? -4.456 -4.528 1.887 1.00 98.75 386 SER A O 1
ATOM 3113 N N . LYS A 1 387 ? -2.996 -3.093 2.814 1.00 98.44 387 LYS A N 1
ATOM 3114 C CA . LYS A 1 387 ? -3.927 -1.949 2.857 1.00 98.44 387 LYS A CA 1
ATOM 3115 C C . LYS A 1 387 ? -4.366 -1.510 1.455 1.00 98.44 387 LYS A C 1
ATOM 3117 O O . LYS A 1 387 ? -5.552 -1.246 1.250 1.00 98.44 387 LYS A O 1
ATOM 3122 N N . THR A 1 388 ? -3.444 -1.493 0.496 1.00 98.88 388 THR A N 1
ATOM 3123 C CA . THR A 1 388 ? -3.709 -1.137 -0.906 1.00 98.88 388 THR A CA 1
ATOM 3124 C C . THR A 1 388 ? -4.687 -2.124 -1.557 1.00 98.88 388 THR A C 1
ATOM 3126 O O . THR A 1 388 ? -5.646 -1.718 -2.215 1.00 98.88 388 THR A O 1
ATOM 3129 N N . ILE A 1 389 ? -4.509 -3.427 -1.323 1.00 98.88 389 ILE A N 1
ATOM 3130 C CA . ILE A 1 389 ? -5.410 -4.464 -1.849 1.00 98.88 389 ILE A CA 1
ATOM 3131 C C . ILE A 1 389 ? -6.816 -4.342 -1.238 1.00 98.88 389 ILE A C 1
ATOM 3133 O O . ILE A 1 389 ? -7.815 -4.457 -1.950 1.00 98.88 389 ILE A O 1
ATOM 3137 N N . ASP A 1 390 ? -6.915 -4.066 0.067 1.00 98.12 390 ASP A N 1
ATOM 3138 C CA . ASP A 1 390 ? -8.202 -3.831 0.739 1.00 98.12 390 ASP A CA 1
ATOM 3139 C C . ASP A 1 390 ? -8.924 -2.594 0.178 1.00 98.12 390 ASP A C 1
ATOM 3141 O O . ASP A 1 390 ? -10.137 -2.611 -0.039 1.00 98.12 390 ASP A O 1
ATOM 3145 N N . LEU A 1 391 ? -8.174 -1.528 -0.115 1.00 98.19 391 LEU A N 1
ATOM 3146 C CA . LEU A 1 391 ? -8.692 -0.338 -0.781 1.00 98.19 391 LEU A CA 1
ATOM 3147 C C . LEU A 1 391 ? -9.253 -0.666 -2.170 1.00 98.19 391 LEU A C 1
ATOM 3149 O O . LEU A 1 391 ? -10.409 -0.340 -2.437 1.00 98.19 391 LEU A O 1
ATOM 3153 N N . ALA A 1 392 ? -8.495 -1.364 -3.019 1.00 98.62 392 ALA A N 1
ATOM 3154 C CA . ALA A 1 392 ? -8.954 -1.731 -4.358 1.00 98.62 392 ALA A CA 1
ATOM 3155 C C . ALA A 1 392 ? -10.212 -2.614 -4.327 1.00 98.62 392 ALA A C 1
ATOM 3157 O O . ALA A 1 392 ? -11.127 -2.405 -5.125 1.00 98.62 392 ALA A O 1
ATOM 3158 N N . ARG A 1 393 ? -10.321 -3.534 -3.358 1.00 97.75 393 ARG A N 1
ATOM 3159 C CA . ARG A 1 393 ? -11.543 -4.329 -3.139 1.00 97.75 393 ARG A CA 1
ATOM 3160 C C . ARG A 1 393 ? -12.757 -3.487 -2.770 1.00 97.75 393 ARG A C 1
ATOM 3162 O O . ARG A 1 393 ? -13.859 -3.818 -3.181 1.00 97.75 393 ARG A O 1
ATOM 3169 N N . ARG A 1 394 ? -12.582 -2.404 -2.006 1.00 97.88 394 ARG A N 1
ATOM 3170 C CA . ARG A 1 394 ? -13.682 -1.472 -1.693 1.00 97.88 394 ARG A CA 1
ATOM 3171 C C . ARG A 1 394 ? -14.080 -0.595 -2.877 1.00 97.88 394 ARG A C 1
ATOM 3173 O O . ARG A 1 394 ? -15.211 -0.120 -2.913 1.00 97.88 394 ARG A O 1
ATOM 3180 N N . MET A 1 395 ? -13.159 -0.356 -3.807 1.00 98.19 395 MET A N 1
ATOM 3181 C CA . MET A 1 395 ? -13.389 0.480 -4.987 1.00 98.19 395 MET A CA 1
ATOM 3182 C C . MET A 1 395 ? -13.960 -0.291 -6.181 1.00 98.19 395 MET A C 1
ATOM 3184 O O . MET A 1 395 ? -14.412 0.330 -7.137 1.00 98.19 395 MET A O 1
ATOM 3188 N N . THR A 1 396 ? -13.938 -1.624 -6.150 1.00 98.00 396 THR A N 1
ATOM 3189 C CA . THR A 1 396 ? -14.318 -2.476 -7.284 1.00 98.00 396 THR A CA 1
ATOM 3190 C C . THR A 1 396 ? -15.361 -3.515 -6.887 1.00 98.00 396 THR A C 1
ATOM 3192 O O . THR A 1 396 ? -15.595 -3.769 -5.707 1.00 98.00 396 THR A O 1
ATOM 3195 N N . SER A 1 397 ? -16.037 -4.106 -7.875 1.00 96.94 397 SER A N 1
ATOM 3196 C CA . SER A 1 397 ? -17.019 -5.161 -7.633 1.00 96.94 397 SER A CA 1
ATOM 3197 C C . SER A 1 397 ? -16.410 -6.532 -7.891 1.00 96.94 397 SER A C 1
ATOM 3199 O O . SER A 1 397 ? -15.937 -6.808 -8.988 1.00 96.94 397 SER A O 1
ATOM 3201 N N . GLU A 1 398 ? -16.528 -7.452 -6.933 1.00 94.25 398 GLU A N 1
ATOM 3202 C CA . GLU A 1 398 ? -16.152 -8.861 -7.141 1.00 94.25 398 GLU A CA 1
ATOM 3203 C C . GLU A 1 398 ? -16.983 -9.543 -8.247 1.00 94.25 398 GLU A C 1
ATOM 3205 O O . GLU A 1 398 ? -16.615 -10.618 -8.715 1.00 94.25 398 GLU A O 1
ATOM 3210 N N . SER A 1 399 ? -18.097 -8.933 -8.684 1.00 95.81 399 SER A N 1
ATOM 3211 C CA . SER A 1 399 ? -18.944 -9.464 -9.759 1.00 95.81 399 SER A CA 1
ATOM 3212 C C . SER A 1 399 ? -18.334 -9.314 -11.156 1.00 95.81 399 SER A C 1
ATOM 3214 O O . SER A 1 399 ? -18.615 -10.153 -12.017 1.00 95.81 399 SER A O 1
ATOM 3216 N N . ASP A 1 400 ? -17.494 -8.297 -11.373 1.00 97.62 400 ASP A N 1
ATOM 3217 C CA . ASP A 1 400 ? -16.914 -7.954 -12.676 1.00 97.62 400 ASP A CA 1
ATOM 3218 C C . ASP A 1 400 ? -15.402 -7.669 -12.638 1.00 97.62 400 ASP A C 1
ATOM 3220 O O . ASP A 1 400 ? -14.797 -7.450 -13.688 1.00 97.62 400 ASP A O 1
ATOM 3224 N N . THR A 1 401 ? -14.771 -7.688 -11.463 1.00 98.56 401 THR A N 1
ATOM 3225 C CA . THR A 1 401 ? -13.352 -7.370 -11.290 1.00 98.56 401 TH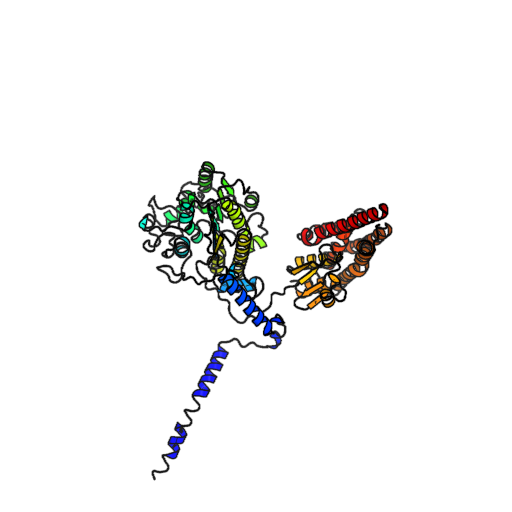R A CA 1
ATOM 3226 C C . THR A 1 401 ? -12.591 -8.574 -10.749 1.00 98.56 401 THR A C 1
ATOM 3228 O O . THR A 1 401 ? -12.870 -9.064 -9.656 1.00 98.56 401 THR A O 1
ATOM 3231 N N . LEU A 1 402 ? -11.598 -9.038 -11.509 1.00 98.56 402 LEU A N 1
ATOM 3232 C CA . LEU A 1 402 ? -10.652 -10.061 -11.075 1.00 98.56 402 LEU A CA 1
ATOM 3233 C C . LEU A 1 402 ? -9.447 -9.392 -10.411 1.00 98.56 402 LEU A C 1
ATOM 3235 O O . LEU A 1 402 ? -8.689 -8.686 -11.073 1.00 98.56 402 LEU A O 1
ATOM 3239 N N . ILE A 1 403 ? -9.239 -9.660 -9.123 1.00 98.81 403 ILE A N 1
ATOM 3240 C CA . ILE A 1 403 ? -8.030 -9.252 -8.405 1.00 98.81 403 ILE A CA 1
ATOM 3241 C C . ILE A 1 403 ? -7.156 -10.482 -8.170 1.00 98.81 403 ILE A C 1
ATOM 3243 O O . ILE A 1 403 ? -7.604 -11.461 -7.573 1.00 98.81 403 ILE A O 1
ATOM 3247 N N . VAL A 1 404 ? -5.904 -10.422 -8.619 1.00 98.69 404 VAL A N 1
ATOM 3248 C CA . VAL A 1 404 ? -4.892 -11.462 -8.393 1.00 98.69 404 VAL A CA 1
ATOM 3249 C C . VAL A 1 404 ? -3.780 -10.869 -7.545 1.00 98.69 404 VAL A C 1
ATOM 3251 O O . VAL A 1 404 ? -3.268 -9.806 -7.873 1.00 98.69 404 VAL A O 1
ATOM 3254 N N . VAL A 1 405 ? -3.402 -11.556 -6.469 1.00 98.88 405 VAL A N 1
ATOM 3255 C CA . VAL A 1 405 ? -2.280 -11.170 -5.607 1.00 98.88 405 VAL A CA 1
ATOM 3256 C C . VAL A 1 405 ? -1.246 -12.278 -5.670 1.00 98.88 405 VAL A C 1
ATOM 3258 O O . VAL A 1 405 ? -1.577 -13.451 -5.484 1.00 98.88 405 VAL A O 1
ATOM 3261 N N . THR A 1 406 ? -0.001 -11.929 -5.965 1.00 98.75 406 THR A N 1
ATOM 3262 C CA . THR A 1 406 ? 1.084 -12.904 -6.035 1.00 98.75 406 THR A CA 1
ATOM 3263 C C . THR A 1 406 ? 2.430 -12.272 -5.695 1.00 98.75 406 THR A C 1
ATOM 3265 O O . THR A 1 406 ? 2.514 -11.092 -5.354 1.00 98.75 406 THR A O 1
ATOM 3268 N N . SER A 1 407 ? 3.471 -13.089 -5.762 1.00 98.62 407 SER A N 1
ATOM 3269 C CA . SER A 1 407 ? 4.861 -12.675 -5.674 1.00 98.62 407 SER A CA 1
ATOM 3270 C C . SER A 1 407 ? 5.615 -13.282 -6.851 1.00 98.62 407 SER A C 1
ATOM 3272 O O . SER A 1 407 ? 5.258 -14.354 -7.350 1.00 98.62 407 SER A O 1
ATOM 3274 N N . ASP A 1 408 ? 6.627 -12.577 -7.319 1.00 98.50 408 ASP A N 1
ATOM 3275 C CA . ASP A 1 408 ? 7.478 -12.991 -8.420 1.00 98.50 408 ASP A CA 1
ATOM 3276 C C . ASP A 1 408 ? 8.484 -14.070 -7.976 1.00 98.50 408 ASP A C 1
ATOM 3278 O O . ASP A 1 408 ? 8.659 -15.078 -8.668 1.00 98.50 408 ASP A O 1
ATOM 3282 N N . HIS A 1 409 ? 9.061 -13.923 -6.780 1.00 98.56 409 HIS A N 1
ATOM 3283 C CA . HIS A 1 409 ? 9.920 -14.895 -6.107 1.00 98.56 409 HIS A CA 1
ATOM 3284 C C . HIS A 1 409 ? 9.936 -14.720 -4.578 1.00 98.56 409 HIS A C 1
ATOM 3286 O O . HIS A 1 409 ? 9.379 -13.789 -4.017 1.00 98.56 409 HIS A O 1
ATOM 3292 N N . ALA A 1 410 ? 10.578 -15.650 -3.870 1.00 97.31 410 ALA A N 1
ATOM 3293 C CA . ALA A 1 410 ? 10.742 -15.581 -2.418 1.00 97.31 410 ALA A CA 1
ATOM 3294 C C . ALA A 1 410 ? 12.116 -15.014 -2.030 1.00 97.31 410 ALA A C 1
ATOM 3296 O O . ALA A 1 410 ? 13.064 -15.089 -2.806 1.00 97.31 410 ALA A O 1
ATOM 3297 N N . HIS A 1 411 ? 12.239 -14.560 -0.782 1.00 98.06 411 HIS A N 1
ATOM 3298 C CA . HIS A 1 411 ? 13.512 -14.301 -0.106 1.00 98.06 411 HIS A CA 1
ATOM 3299 C C . HIS A 1 411 ? 13.885 -15.410 0.878 1.00 98.06 411 HIS A C 1
ATOM 3301 O O . HIS A 1 411 ? 13.061 -16.243 1.251 1.00 98.06 411 HIS A O 1
ATOM 3307 N N . VAL A 1 412 ? 15.131 -15.385 1.355 1.00 96.56 412 VAL A N 1
ATOM 3308 C CA . VAL A 1 412 ? 15.653 -16.320 2.373 1.00 96.56 412 VAL A CA 1
ATOM 3309 C C . VAL A 1 412 ? 15.222 -15.971 3.807 1.00 96.56 412 VAL A C 1
ATOM 3311 O O . VAL A 1 412 ? 15.802 -16.473 4.771 1.00 96.56 412 VAL A O 1
ATOM 3314 N N . MET A 1 413 ? 14.214 -15.106 3.971 1.00 94.75 413 MET A N 1
ATOM 3315 C CA . MET A 1 413 ? 13.654 -14.778 5.279 1.00 94.75 413 MET A CA 1
ATOM 3316 C C . MET A 1 413 ? 13.125 -16.048 5.950 1.00 94.75 413 MET A C 1
ATOM 3318 O O . MET A 1 413 ? 12.335 -16.796 5.375 1.00 94.75 413 MET A O 1
ATOM 3322 N N . SER A 1 414 ? 13.530 -16.263 7.200 1.00 93.88 414 SER A N 1
ATOM 3323 C CA . SER A 1 414 ? 12.976 -17.316 8.045 1.00 93.88 414 SER A CA 1
ATOM 3324 C C . SER A 1 414 ? 12.222 -16.703 9.217 1.00 93.88 414 SER A C 1
ATOM 3326 O O . SER A 1 414 ? 12.608 -15.664 9.750 1.00 93.88 414 SER A O 1
ATOM 3328 N N . TYR A 1 415 ? 11.129 -17.356 9.600 1.00 85.69 415 TYR A N 1
ATOM 3329 C CA . TYR A 1 415 ? 10.361 -17.042 10.796 1.00 85.69 415 TYR A CA 1
ATOM 3330 C C . TYR A 1 415 ? 10.501 -18.235 11.749 1.00 85.69 415 TYR A C 1
ATOM 3332 O O . TYR A 1 415 ? 9.870 -19.273 11.556 1.00 85.69 415 TYR A O 1
ATOM 3340 N N . ASN A 1 416 ? 11.454 -18.139 12.682 1.00 85.94 416 ASN A N 1
ATOM 3341 C CA . ASN A 1 416 ? 11.966 -19.267 13.465 1.00 85.94 416 ASN A CA 1
ATOM 3342 C C . ASN A 1 416 ? 11.393 -19.345 14.893 1.00 85.94 416 ASN A C 1
ATOM 3344 O O . ASN A 1 416 ? 10.915 -18.362 15.455 1.00 85.94 416 ASN A O 1
ATOM 3348 N N . GLY A 1 417 ? 11.474 -20.540 15.488 1.00 78.62 417 GLY A N 1
ATOM 3349 C CA . GLY A 1 417 ? 11.028 -20.824 16.856 1.00 78.62 417 GLY A CA 1
ATOM 3350 C C . GLY A 1 417 ? 12.036 -20.406 17.940 1.00 78.62 417 GLY A C 1
ATOM 3351 O O . GLY A 1 417 ? 13.226 -20.268 17.661 1.00 78.62 417 GLY A O 1
ATOM 3352 N N . TYR A 1 418 ? 11.626 -20.212 19.200 1.00 79.06 418 TYR A N 1
ATOM 3353 C CA . TYR A 1 418 ? 10.296 -20.471 19.791 1.00 79.06 418 TYR A CA 1
ATOM 3354 C C . TYR A 1 418 ? 9.773 -19.238 20.552 1.00 79.06 418 TYR A C 1
ATOM 3356 O O . TYR A 1 418 ? 9.763 -19.227 21.786 1.00 79.06 418 TYR A O 1
ATOM 3364 N N . PRO A 1 419 ? 9.379 -18.166 19.845 1.00 77.25 419 PRO A N 1
ATOM 3365 C CA . PRO A 1 419 ? 8.752 -17.024 20.490 1.00 77.25 419 PRO A CA 1
ATOM 3366 C C . PRO A 1 419 ? 7.395 -17.436 21.068 1.00 77.25 419 PRO A C 1
ATOM 3368 O O . PRO A 1 419 ? 6.667 -18.243 20.489 1.00 77.25 419 PRO A O 1
ATOM 3371 N N . ILE A 1 420 ? 7.054 -16.885 22.229 1.00 73.38 420 ILE A N 1
ATOM 3372 C CA . ILE A 1 420 ? 5.766 -17.151 22.861 1.00 73.38 420 ILE A CA 1
ATOM 3373 C C . ILE A 1 420 ? 4.676 -16.382 22.108 1.00 73.38 420 ILE A C 1
ATOM 3375 O O . ILE A 1 420 ? 4.898 -15.238 21.712 1.00 73.38 420 ILE A O 1
ATOM 3379 N N . ASN A 1 421 ? 3.494 -16.982 21.947 1.00 62.88 421 ASN A N 1
ATOM 3380 C CA . ASN A 1 421 ? 2.335 -16.277 21.412 1.00 62.88 421 ASN A CA 1
ATOM 3381 C C . ASN A 1 421 ? 1.924 -15.153 22.380 1.00 62.88 421 ASN A C 1
ATOM 3383 O O . ASN A 1 421 ? 1.338 -15.400 23.436 1.00 62.88 421 ASN A O 1
ATOM 3387 N N . ILE A 1 422 ? 2.279 -13.919 22.035 1.00 56.34 422 ILE A N 1
ATOM 3388 C CA . ILE A 1 422 ? 1.821 -12.715 22.716 1.00 56.34 422 ILE A CA 1
ATOM 3389 C C . ILE A 1 422 ? 0.707 -12.167 21.832 1.00 56.34 422 ILE A C 1
ATOM 3391 O O . ILE A 1 422 ? 0.991 -11.631 20.764 1.00 56.34 422 ILE A O 1
ATOM 3395 N N . MET A 1 423 ? -0.556 -12.287 22.257 1.00 54.25 423 MET A N 1
ATOM 3396 C CA . MET A 1 423 ? -1.620 -11.525 21.602 1.00 54.25 423 MET A CA 1
ATOM 3397 C C . MET A 1 423 ? -1.211 -10.051 21.590 1.00 54.25 423 MET A C 1
ATOM 3399 O O . MET A 1 423 ? -0.896 -9.503 22.655 1.00 54.25 423 MET A O 1
ATOM 3403 N N . ALA A 1 424 ? -1.244 -9.389 20.427 1.00 51.94 424 ALA A N 1
ATOM 3404 C CA . ALA A 1 424 ? -1.220 -7.934 20.428 1.00 51.94 424 ALA A CA 1
ATOM 3405 C C . ALA A 1 424 ? -2.350 -7.459 21.328 1.00 51.94 424 ALA A C 1
ATOM 3407 O O . ALA A 1 424 ? -3.527 -7.761 21.124 1.00 51.94 424 ALA A O 1
ATOM 3408 N N . MET A 1 425 ? -1.956 -6.748 22.374 1.00 57.25 425 MET A N 1
ATOM 3409 C CA . MET A 1 425 ? -2.849 -6.317 23.426 1.00 57.25 425 MET A CA 1
ATOM 3410 C C . MET A 1 425 ? -3.853 -5.313 22.841 1.00 57.25 425 MET A C 1
ATOM 3412 O O . MET A 1 425 ? -3.565 -4.121 22.748 1.00 57.25 425 MET A O 1
ATOM 3416 N N . LYS A 1 426 ? -5.040 -5.780 22.428 1.00 72.19 426 LYS A N 1
ATOM 3417 C CA . LYS A 1 426 ? -6.124 -4.914 21.940 1.00 72.19 426 LYS A CA 1
ATOM 3418 C C . LYS A 1 426 ? -6.857 -4.335 23.146 1.00 72.19 426 LYS A C 1
ATOM 3420 O O . LYS A 1 426 ? -7.597 -5.025 23.844 1.00 72.19 426 LYS A O 1
ATOM 3425 N N . ILE A 1 427 ? -6.638 -3.049 23.402 1.00 88.38 427 ILE A N 1
ATOM 3426 C CA . ILE A 1 427 ? -7.341 -2.324 24.462 1.00 88.38 427 ILE A CA 1
ATOM 3427 C C . ILE A 1 427 ? -8.632 -1.761 23.873 1.00 88.38 427 ILE A C 1
ATOM 3429 O O . ILE A 1 427 ? -8.606 -0.849 23.042 1.00 88.38 427 ILE A O 1
ATOM 3433 N N . VAL A 1 428 ? -9.770 -2.299 24.307 1.00 94.81 428 VAL A N 1
ATOM 3434 C CA . VAL A 1 428 ? -11.090 -1.810 23.899 1.00 94.81 428 VAL A CA 1
ATOM 3435 C C . VAL A 1 428 ? -11.489 -0.658 24.805 1.00 94.81 428 VAL A C 1
ATOM 3437 O O . VAL A 1 428 ? -11.573 -0.835 26.014 1.00 94.81 428 VAL A O 1
ATOM 3440 N N . LEU A 1 429 ? -11.787 0.504 24.239 1.00 97.44 429 LEU A N 1
ATOM 3441 C CA . LEU A 1 429 ? -12.300 1.662 24.954 1.00 97.44 429 LEU A CA 1
ATOM 3442 C C . LEU A 1 429 ? -13.788 1.860 24.628 1.00 97.44 429 LEU A C 1
ATOM 3444 O O . LEU A 1 429 ? -14.168 2.244 23.522 1.00 97.44 429 LEU A O 1
ATOM 3448 N N . PHE A 1 430 ? -14.634 1.650 25.633 1.00 97.75 430 PHE A N 1
ATOM 3449 C CA . PHE A 1 430 ? -16.041 2.025 25.615 1.00 97.75 430 PHE A CA 1
ATOM 3450 C C . PHE A 1 430 ? -16.164 3.510 25.957 1.00 97.75 430 PHE A C 1
ATOM 3452 O O . PHE A 1 430 ? -15.838 3.932 27.071 1.00 97.75 430 PHE A O 1
ATOM 3459 N N . TYR A 1 431 ? -16.605 4.319 24.997 1.00 97.50 431 TYR A N 1
ATOM 3460 C CA . TYR A 1 431 ? -16.530 5.777 25.094 1.00 97.50 431 TYR A CA 1
ATOM 3461 C C . TYR A 1 431 ? -17.650 6.499 24.361 1.00 97.50 431 TYR A C 1
ATOM 3463 O O . TYR A 1 431 ? -18.435 5.910 23.625 1.00 97.50 431 TYR A O 1
ATOM 3471 N N . ARG A 1 432 ? -17.683 7.822 24.519 1.00 95.56 432 ARG A N 1
ATOM 3472 C CA . ARG A 1 432 ? -18.461 8.714 23.662 1.00 95.56 432 ARG A CA 1
ATOM 3473 C C . ARG A 1 432 ? -17.626 9.961 23.375 1.00 95.56 432 ARG A C 1
ATOM 3475 O O . ARG A 1 432 ? -17.229 10.615 24.334 1.00 95.56 432 ARG A O 1
ATOM 3482 N N . PRO A 1 433 ? -17.443 10.377 22.109 1.00 92.81 433 PRO A N 1
ATOM 3483 C CA . PRO A 1 433 ? -16.723 11.613 21.771 1.00 92.81 433 PRO A CA 1
ATOM 3484 C C . PRO A 1 433 ? -17.224 12.878 22.493 1.00 92.81 433 PRO A C 1
ATOM 3486 O O . PRO A 1 433 ? -16.460 13.794 22.772 1.00 92.81 433 PRO A O 1
ATOM 3489 N N . LEU A 1 434 ? -18.511 12.943 22.849 1.00 93.88 434 LEU A N 1
ATOM 3490 C CA . LEU A 1 434 ? -19.075 14.064 23.613 1.00 93.88 434 LEU A CA 1
ATOM 3491 C C . LEU A 1 434 ? -18.564 14.123 25.066 1.00 93.88 434 LEU A C 1
ATOM 3493 O O . LEU A 1 434 ? -18.595 15.190 25.670 1.00 93.88 434 LEU A O 1
ATOM 3497 N N . SER A 1 435 ? -18.118 13.000 25.634 1.00 96.38 435 SER A N 1
ATOM 3498 C CA . SER A 1 435 ? -17.758 12.872 27.048 1.00 96.38 435 SER A CA 1
ATOM 3499 C C . SER A 1 435 ? -16.341 13.403 27.317 1.00 96.38 435 SER A C 1
ATOM 3501 O O . SER A 1 435 ? -15.382 12.853 26.768 1.00 96.38 435 SER A O 1
ATOM 3503 N N . PRO A 1 436 ? -16.165 14.419 28.186 1.00 97.44 436 PRO A N 1
ATOM 3504 C CA . PRO A 1 436 ? -14.838 14.927 28.539 1.00 97.44 436 PRO A CA 1
ATOM 3505 C C . PRO A 1 436 ? -13.912 13.843 29.136 1.00 97.44 436 PRO A C 1
ATOM 3507 O O . PRO A 1 436 ? -12.798 13.689 28.636 1.00 97.44 436 PRO A O 1
ATOM 3510 N N . PRO A 1 437 ? -14.363 13.006 30.097 1.00 98.12 437 PRO A N 1
ATOM 3511 C CA . PRO A 1 437 ? -13.589 11.864 30.589 1.00 98.12 437 PRO A CA 1
ATOM 3512 C C . PRO A 1 437 ? -13.115 10.904 29.488 1.00 98.12 437 PRO A C 1
ATOM 3514 O O . PRO A 1 437 ? -12.003 10.390 29.550 1.00 98.12 437 PRO A O 1
ATOM 3517 N N . SER A 1 438 ? -13.927 10.673 28.449 1.00 98.12 438 SER A N 1
ATOM 3518 C CA . SER A 1 438 ? -13.529 9.830 27.314 1.00 98.12 438 SER A CA 1
ATOM 3519 C C . SER A 1 438 ? -12.400 10.450 26.495 1.00 98.12 438 SER A C 1
ATOM 3521 O O . SER A 1 438 ? -11.462 9.750 26.125 1.00 98.12 438 SER A O 1
ATOM 3523 N N . ARG A 1 439 ? -12.462 11.760 26.238 1.00 98.44 439 ARG A N 1
ATOM 3524 C CA . ARG A 1 439 ? -11.428 12.466 25.467 1.00 98.44 439 ARG A CA 1
ATOM 3525 C C . ARG A 1 439 ? -10.103 12.568 26.217 1.00 98.44 439 ARG A C 1
ATOM 3527 O O . ARG A 1 439 ? -9.057 12.503 25.585 1.00 98.44 439 ARG A O 1
ATOM 3534 N N . ALA A 1 440 ? -10.127 12.618 27.550 1.00 98.56 440 ALA A N 1
ATOM 3535 C CA . ALA A 1 440 ? -8.910 12.517 28.357 1.00 98.56 440 ALA A CA 1
ATOM 3536 C C . ALA A 1 440 ? -8.153 11.195 28.105 1.00 98.56 440 ALA A C 1
ATOM 3538 O O . ALA A 1 440 ? -6.931 11.202 27.935 1.00 98.56 440 ALA A O 1
ATOM 3539 N N . VAL A 1 441 ? -8.878 10.072 27.997 1.00 98.56 441 VAL A N 1
ATOM 3540 C CA . VAL A 1 441 ? -8.285 8.761 27.677 1.00 98.56 441 VAL A CA 1
ATOM 3541 C C . VAL A 1 441 ? -7.746 8.729 26.245 1.00 98.56 441 VAL A C 1
ATOM 3543 O O . VAL A 1 441 ? -6.643 8.231 26.038 1.00 98.56 441 VAL A O 1
ATOM 3546 N N . LEU A 1 442 ? -8.468 9.302 25.274 1.00 98.19 442 LEU A N 1
ATOM 3547 C CA . LEU A 1 442 ? -8.008 9.390 23.879 1.00 98.19 442 LEU A CA 1
ATOM 3548 C C . LEU A 1 442 ? -6.710 10.197 23.749 1.00 98.19 442 LEU A C 1
ATOM 3550 O O . LEU A 1 442 ? -5.748 9.710 23.159 1.00 98.19 442 LEU A O 1
ATOM 3554 N N . LEU A 1 443 ? -6.652 11.387 24.363 1.00 98.38 443 LEU A N 1
ATOM 3555 C CA . LEU A 1 443 ? -5.441 12.215 24.410 1.00 98.38 443 LEU A CA 1
ATOM 3556 C C . LEU A 1 443 ? -4.261 11.443 25.017 1.00 98.38 443 LEU A C 1
ATOM 3558 O O . LEU A 1 443 ? -3.166 11.443 24.459 1.00 98.38 443 LEU A O 1
ATOM 3562 N N . THR A 1 444 ? -4.504 10.742 26.127 1.00 98.31 444 THR A N 1
ATOM 3563 C CA . THR A 1 444 ? -3.476 9.950 26.816 1.00 98.31 444 THR A CA 1
ATOM 3564 C C . THR A 1 444 ? -2.966 8.814 25.934 1.00 98.31 444 THR A C 1
ATOM 3566 O O . THR A 1 444 ? -1.763 8.715 25.713 1.00 98.31 444 THR A O 1
ATOM 3569 N N . ALA A 1 445 ? -3.861 7.999 25.369 1.00 96.38 445 ALA A N 1
ATOM 3570 C CA . ALA A 1 445 ? -3.494 6.864 24.526 1.00 96.38 445 ALA A CA 1
ATOM 3571 C C . ALA A 1 445 ? -2.725 7.307 23.275 1.00 96.38 445 ALA A C 1
ATOM 3573 O O . ALA A 1 445 ? -1.692 6.722 22.946 1.00 96.38 445 ALA A O 1
ATOM 3574 N N . LYS A 1 446 ? -3.168 8.394 22.632 1.00 95.06 446 LYS A N 1
ATOM 3575 C CA . LYS A 1 446 ? -2.486 8.963 21.469 1.00 95.06 446 LYS A CA 1
ATOM 3576 C C . LYS A 1 446 ? -1.092 9.487 21.818 1.00 95.06 446 LYS A C 1
ATOM 3578 O O . LYS A 1 446 ? -0.165 9.253 21.049 1.00 95.06 446 LYS A O 1
ATOM 3583 N N . SER A 1 447 ? -0.921 10.119 22.983 1.00 93.94 447 SER A N 1
ATOM 3584 C CA . SER A 1 447 ? 0.384 10.641 23.418 1.00 93.94 447 SER A CA 1
ATOM 3585 C C . SER A 1 447 ? 1.438 9.566 23.698 1.00 93.94 447 SER A C 1
ATOM 3587 O O . SER A 1 447 ? 2.626 9.848 23.588 1.00 93.94 447 SER A O 1
ATOM 3589 N N . ILE A 1 448 ? 1.014 8.343 24.031 1.00 92.75 448 ILE A N 1
ATOM 3590 C CA . ILE A 1 448 ? 1.908 7.211 24.323 1.00 92.75 448 ILE A CA 1
ATOM 3591 C C . ILE A 1 448 ? 1.938 6.175 23.192 1.00 92.75 448 ILE A C 1
ATOM 3593 O O . ILE A 1 448 ? 2.500 5.099 23.359 1.00 92.75 448 ILE A O 1
ATOM 3597 N N . GLY A 1 449 ? 1.339 6.487 22.037 1.00 84.75 449 GLY A N 1
ATOM 3598 C CA . GLY A 1 449 ? 1.399 5.644 20.842 1.00 84.75 449 GLY A CA 1
ATOM 3599 C C . GLY A 1 449 ? 0.535 4.379 20.887 1.00 84.75 449 GLY A C 1
ATOM 3600 O O . GLY A 1 449 ? 0.762 3.468 20.095 1.00 84.75 449 GLY A O 1
ATOM 3601 N N . ILE A 1 450 ? -0.464 4.301 21.775 1.00 85.25 450 ILE A N 1
ATOM 3602 C CA . ILE A 1 450 ? -1.369 3.146 21.853 1.00 85.25 450 ILE A CA 1
ATOM 3603 C C . ILE A 1 450 ? -2.562 3.339 20.923 1.00 85.25 450 ILE A C 1
ATOM 3605 O O . ILE A 1 450 ? -3.281 4.339 20.991 1.00 85.25 450 ILE A O 1
ATOM 3609 N N . LYS A 1 451 ? -2.835 2.317 20.110 1.00 85.81 451 LYS A N 1
ATOM 3610 C CA . LYS A 1 451 ? -4.066 2.215 19.326 1.00 85.81 451 LYS A CA 1
ATOM 3611 C C . LYS A 1 451 ? -5.158 1.537 20.157 1.00 85.81 451 LYS A C 1
ATOM 3613 O O . LYS A 1 451 ? -4.990 0.405 20.599 1.00 85.81 451 LYS A O 1
ATOM 3618 N N . LEU A 1 452 ? -6.279 2.228 20.348 1.00 90.75 452 LEU A N 1
ATOM 3619 C CA . LEU A 1 452 ? -7.457 1.697 21.038 1.00 90.75 452 LEU A CA 1
ATOM 3620 C C . LEU A 1 452 ? -8.495 1.190 20.029 1.00 90.75 452 LEU A C 1
ATOM 3622 O O . LEU A 1 452 ? -8.729 1.828 19.002 1.00 90.75 452 LEU A O 1
ATOM 3626 N N . GLU A 1 453 ? -9.169 0.086 20.348 1.00 92.50 453 GLU A N 1
ATOM 3627 C CA . GLU A 1 453 ? -10.410 -0.301 19.671 1.00 92.50 453 GLU A CA 1
ATOM 3628 C C . GLU A 1 453 ? -11.569 0.490 20.285 1.00 92.50 453 GLU A C 1
ATOM 3630 O O . GLU A 1 453 ? -11.862 0.373 2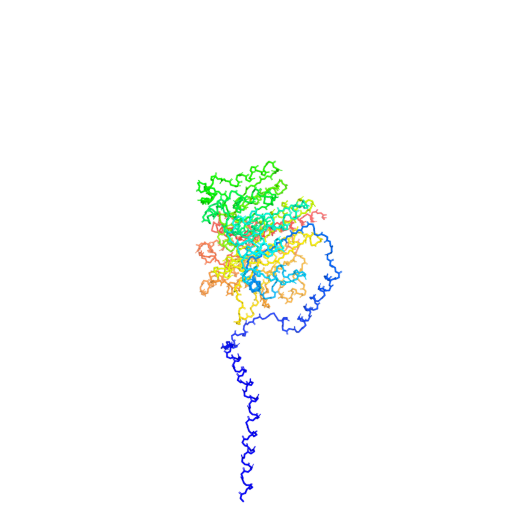1.473 1.00 92.50 453 GLU A O 1
ATOM 3635 N N . LEU A 1 454 ? -12.240 1.317 19.488 1.00 94.56 454 LEU A N 1
ATOM 3636 C CA . LEU A 1 454 ? -13.232 2.262 19.988 1.00 94.56 454 LEU A CA 1
ATOM 3637 C C . LEU A 1 454 ? -14.657 1.700 19.883 1.00 94.56 454 LEU A C 1
ATOM 3639 O O . LEU A 1 454 ? -15.165 1.474 18.787 1.00 94.56 454 LEU A O 1
ATOM 3643 N N . LYS A 1 455 ? -15.343 1.546 21.023 1.00 95.31 455 LYS A N 1
ATOM 3644 C CA . LYS A 1 455 ? -16.769 1.181 21.095 1.00 95.31 455 LYS A CA 1
ATOM 3645 C C . LYS A 1 455 ? -17.598 2.359 21.579 1.00 95.31 455 LYS A C 1
ATOM 3647 O O . LYS A 1 455 ? -17.562 2.734 22.750 1.00 95.31 455 LYS A O 1
ATOM 3652 N N . ASN A 1 456 ? -18.341 2.964 20.660 1.00 95.38 456 ASN A N 1
ATOM 3653 C CA . ASN A 1 456 ? -19.168 4.127 20.954 1.00 95.38 456 ASN A CA 1
ATOM 3654 C C . ASN A 1 456 ? -20.430 3.715 21.735 1.00 95.38 456 ASN A C 1
ATOM 3656 O O . ASN A 1 456 ? -21.191 2.884 21.252 1.00 95.38 456 ASN A O 1
ATOM 3660 N N . ILE A 1 457 ? -20.642 4.302 22.917 1.00 95.75 457 ILE A N 1
ATOM 3661 C CA . ILE A 1 457 ? -21.790 4.058 23.800 1.00 95.75 457 ILE A CA 1
ATOM 3662 C C . ILE A 1 457 ? -22.630 5.330 23.915 1.00 95.75 457 ILE A C 1
ATOM 3664 O O . ILE A 1 457 ? -22.200 6.360 24.449 1.00 95.75 457 ILE A O 1
ATOM 3668 N N . ASN A 1 458 ? -23.872 5.266 23.445 1.00 92.12 458 ASN A N 1
ATOM 3669 C CA . ASN A 1 458 ? -24.813 6.368 23.519 1.00 92.12 458 ASN A CA 1
ATOM 3670 C C . ASN A 1 458 ? -25.492 6.432 24.891 1.00 92.12 458 ASN A C 1
ATOM 3672 O O . ASN A 1 458 ? -26.542 5.833 25.143 1.00 92.12 458 ASN A O 1
ATOM 3676 N N . VAL A 1 459 ? -24.909 7.238 25.779 1.00 91.38 459 VAL A N 1
ATOM 3677 C CA . VAL A 1 459 ? -25.443 7.442 27.131 1.00 91.38 459 VAL A CA 1
ATOM 3678 C C . VAL A 1 459 ? -26.844 8.059 27.146 1.00 91.38 459 VAL A C 1
ATOM 3680 O O . VAL A 1 459 ? -27.650 7.700 27.994 1.00 91.38 459 VAL A O 1
ATOM 3683 N N . LEU A 1 460 ? -27.188 8.906 26.171 1.00 88.06 460 LEU A N 1
ATOM 3684 C CA . LEU A 1 460 ? -28.516 9.532 26.095 1.00 88.06 460 LEU A CA 1
ATOM 3685 C C . LEU A 1 460 ? -29.616 8.534 25.705 1.00 88.06 460 LEU A C 1
ATOM 3687 O O . LEU A 1 460 ? -30.777 8.752 26.032 1.00 88.06 460 LEU A O 1
ATOM 3691 N N . LYS A 1 461 ? -29.257 7.436 25.028 1.00 91.56 461 LYS A N 1
ATOM 3692 C CA . LYS A 1 461 ? -30.171 6.330 24.699 1.00 91.56 461 LYS A CA 1
ATOM 3693 C C . LYS A 1 461 ? -30.191 5.222 25.757 1.00 91.56 461 LYS A C 1
ATOM 3695 O O . LYS A 1 461 ? -30.890 4.233 25.578 1.00 91.56 461 LYS A O 1
ATOM 3700 N N . GLY A 1 462 ? -29.425 5.362 26.841 1.00 91.69 462 GLY A N 1
ATOM 3701 C CA . GLY A 1 462 ? -29.379 4.359 27.905 1.00 91.69 462 GLY A CA 1
ATOM 3702 C C . GLY A 1 462 ? -28.564 3.103 27.576 1.00 91.69 462 GLY A C 1
ATOM 3703 O O . GLY A 1 462 ? -28.684 2.119 28.295 1.00 91.69 462 GLY A O 1
ATOM 3704 N N . GLU A 1 463 ? -27.700 3.107 26.552 1.00 93.88 463 GLU A N 1
ATOM 3705 C CA . GLU A 1 463 ? -26.902 1.918 26.172 1.00 93.88 463 GLU A CA 1
ATOM 3706 C C . GLU A 1 463 ? -25.958 1.442 27.297 1.00 93.88 463 GLU A C 1
ATOM 3708 O O . GLU A 1 463 ? -25.730 0.248 27.477 1.00 93.88 463 GLU A O 1
ATOM 3713 N N . HIS A 1 464 ? -25.489 2.375 28.128 1.00 93.44 464 HIS A N 1
ATOM 3714 C CA . HIS A 1 464 ? -24.720 2.117 29.351 1.00 93.44 464 HIS A CA 1
ATOM 3715 C C . HIS A 1 464 ? -25.525 1.444 30.483 1.00 93.44 464 HIS A C 1
ATOM 3717 O O . HIS A 1 464 ? -24.950 1.006 31.475 1.00 93.44 464 HIS A O 1
ATOM 3723 N N . LEU A 1 465 ? -26.856 1.366 30.368 1.00 94.06 465 LEU A N 1
ATOM 3724 C CA . LEU A 1 465 ? -27.741 0.770 31.377 1.00 94.06 465 LEU A CA 1
ATOM 3725 C C . LEU A 1 465 ? -28.140 -0.675 31.054 1.00 94.06 465 LEU A C 1
ATOM 3727 O O . LEU A 1 465 ? -28.859 -1.291 31.853 1.00 94.06 465 LEU A O 1
ATOM 3731 N N . THR A 1 466 ? -27.685 -1.199 29.915 1.00 93.44 466 THR A N 1
ATOM 3732 C CA . THR A 1 466 ? -27.900 -2.586 29.490 1.00 93.44 466 THR A CA 1
ATOM 3733 C C . THR A 1 466 ? -27.299 -3.574 30.502 1.00 93.44 466 THR A C 1
ATOM 3735 O O . THR A 1 466 ? -26.296 -3.250 31.152 1.00 93.44 466 THR A O 1
ATOM 3738 N N . PRO A 1 467 ? -27.891 -4.772 30.686 1.00 93.75 467 PRO A N 1
ATOM 3739 C CA . PRO A 1 467 ? -27.326 -5.803 31.560 1.00 93.75 467 PRO A CA 1
ATOM 3740 C C . PRO A 1 467 ? -25.870 -6.143 31.217 1.00 93.75 467 PRO A C 1
ATOM 3742 O O . PRO A 1 467 ? -25.046 -6.323 32.114 1.00 93.75 467 PRO A O 1
ATOM 3745 N N . GLU A 1 468 ? -25.543 -6.163 29.926 1.00 89.12 468 GLU A N 1
ATOM 3746 C CA . GLU A 1 468 ? -24.212 -6.460 29.403 1.00 89.12 468 GLU A CA 1
ATOM 3747 C C . GLU A 1 468 ? -23.200 -5.394 29.834 1.00 89.12 468 GLU A C 1
ATOM 3749 O O . GLU A 1 468 ? -22.136 -5.727 30.361 1.00 89.12 468 GLU A O 1
ATOM 3754 N N . PHE A 1 469 ? -23.539 -4.108 29.680 1.00 91.62 469 PHE A N 1
ATOM 3755 C CA . PHE A 1 469 ? -22.645 -3.020 30.077 1.00 91.62 469 PHE A CA 1
ATOM 3756 C C . PHE A 1 469 ? -22.525 -2.893 31.599 1.00 91.62 469 PHE A C 1
ATOM 3758 O O . PHE A 1 469 ? -21.432 -2.660 32.107 1.00 91.62 469 PHE A O 1
ATOM 3765 N N . LYS A 1 470 ? -23.607 -3.112 32.355 1.00 93.81 470 LYS A N 1
ATOM 3766 C CA . LYS A 1 470 ? -23.567 -3.115 33.829 1.00 93.81 470 LYS A CA 1
ATOM 3767 C C . LYS A 1 470 ? -22.688 -4.226 34.396 1.00 93.81 470 LYS A C 1
ATOM 3769 O O . LYS A 1 470 ? -22.054 -4.030 35.429 1.00 93.81 470 LYS A O 1
ATOM 3774 N N . LYS A 1 471 ? -22.639 -5.383 33.727 1.00 92.62 471 LYS A N 1
ATOM 3775 C CA . LYS A 1 471 ? -21.721 -6.472 34.087 1.00 92.62 471 LYS A CA 1
ATOM 3776 C C . LYS A 1 471 ? -20.260 -6.075 33.858 1.00 92.62 471 LYS A C 1
ATOM 3778 O O . LYS A 1 471 ? -19.401 -6.492 34.626 1.00 92.62 471 LYS A O 1
ATOM 3783 N N . LEU A 1 472 ? -19.993 -5.279 32.821 1.00 91.25 472 LEU A N 1
ATOM 3784 C CA . LEU A 1 472 ? -18.665 -4.748 32.523 1.00 91.25 472 LEU A CA 1
ATOM 3785 C C . LEU A 1 472 ? -18.256 -3.661 33.531 1.00 91.25 472 LEU A C 1
ATOM 3787 O O . LEU A 1 472 ? -17.199 -3.749 34.143 1.00 91.25 472 LEU A O 1
ATOM 3791 N N . ASN A 1 473 ? -19.102 -2.650 33.722 1.00 95.50 473 ASN A N 1
ATOM 3792 C CA . ASN A 1 473 ? -18.881 -1.546 34.646 1.00 95.50 473 ASN A CA 1
ATOM 3793 C C . ASN A 1 473 ? -20.104 -1.392 35.572 1.00 95.50 473 ASN A C 1
ATOM 3795 O O . ASN A 1 473 ? -21.123 -0.837 35.147 1.00 95.50 473 ASN A O 1
ATOM 3799 N N . PRO A 1 474 ? -20.005 -1.800 36.852 1.00 91.50 474 PRO A N 1
ATOM 3800 C CA . PRO A 1 474 ? -21.094 -1.659 37.822 1.00 91.50 474 PRO A CA 1
ATOM 3801 C C . PRO A 1 474 ? -21.535 -0.204 38.052 1.00 91.50 474 PRO A C 1
ATOM 3803 O O . PRO A 1 474 ? -22.700 0.056 38.362 1.00 91.50 474 PRO A O 1
ATOM 3806 N N . GLN A 1 475 ? -20.630 0.762 37.856 1.00 93.19 475 GLN A N 1
ATOM 3807 C CA . GLN A 1 475 ? -20.944 2.190 37.924 1.00 93.19 475 GLN A CA 1
ATOM 3808 C C . GLN A 1 475 ? -21.643 2.711 36.669 1.00 93.19 475 GLN A C 1
ATOM 3810 O O . GLN A 1 475 ? -22.009 3.881 36.653 1.00 93.19 475 GLN A O 1
ATOM 3815 N N . HIS A 1 476 ? -21.839 1.876 35.637 1.00 94.25 476 HIS A N 1
ATOM 3816 C CA . HIS A 1 476 ? -22.540 2.214 34.393 1.00 94.25 476 HIS A CA 1
ATOM 3817 C C . HIS A 1 476 ? -22.038 3.524 33.755 1.00 94.25 476 HIS A C 1
ATOM 3819 O O . HIS A 1 476 ? -22.783 4.263 33.122 1.00 94.25 476 HIS A O 1
ATOM 3825 N N . THR A 1 477 ? -20.754 3.834 33.917 1.00 93.56 477 THR A N 1
ATOM 3826 C CA . THR A 1 477 ? -20.128 5.070 33.439 1.00 93.56 477 THR A CA 1
ATOM 3827 C C . THR A 1 477 ? -19.254 4.814 32.216 1.00 93.56 477 THR A C 1
ATOM 3829 O O . THR A 1 477 ? -18.818 3.699 31.943 1.00 93.56 477 THR A O 1
ATOM 3832 N N . ILE A 1 478 ? -18.978 5.880 31.471 1.00 96.00 478 ILE A N 1
ATOM 3833 C CA . ILE A 1 478 ? -17.923 5.910 30.458 1.00 96.00 478 ILE A CA 1
ATOM 3834 C C . ILE A 1 478 ? -16.921 7.018 30.812 1.00 96.00 478 ILE A C 1
ATOM 3836 O O . ILE A 1 478 ? -17.332 8.048 31.356 1.00 96.00 478 ILE A O 1
ATOM 3840 N N . PRO A 1 479 ? -15.631 6.870 30.467 1.00 97.88 479 PRO A N 1
ATOM 3841 C CA . PRO A 1 479 ? -15.029 5.747 29.750 1.00 97.88 479 PRO A CA 1
ATOM 3842 C C . PRO A 1 479 ? -14.909 4.471 30.592 1.00 97.88 479 PRO A C 1
ATOM 3844 O O . PRO A 1 479 ? -14.883 4.502 31.821 1.00 97.88 479 PRO A O 1
ATOM 3847 N N . THR A 1 480 ? -14.829 3.337 29.907 1.00 98.00 480 THR A N 1
ATOM 3848 C CA . THR A 1 480 ? -14.431 2.041 30.472 1.00 98.00 480 THR A CA 1
ATOM 3849 C C . THR A 1 480 ? -13.503 1.380 29.470 1.00 98.00 480 THR A C 1
ATOM 3851 O O . THR A 1 480 ? -13.834 1.346 28.287 1.00 98.00 480 THR A O 1
ATOM 3854 N N . ILE A 1 481 ? -12.358 0.868 29.911 1.00 97.19 481 ILE A N 1
ATOM 3855 C CA . ILE A 1 481 ? -11.502 0.036 29.065 1.00 97.19 481 ILE A CA 1
ATOM 3856 C C . ILE A 1 481 ? -11.685 -1.438 29.400 1.00 97.19 481 ILE A C 1
ATOM 3858 O O . ILE A 1 481 ? -11.960 -1.796 30.543 1.00 97.19 481 ILE A O 1
ATOM 3862 N N . ASN A 1 482 ? -11.482 -2.282 28.400 1.00 92.94 482 ASN A N 1
ATOM 3863 C CA . ASN A 1 482 ? -11.175 -3.689 28.558 1.00 92.94 482 ASN A CA 1
ATOM 3864 C C . ASN A 1 482 ? -9.800 -3.922 27.929 1.00 92.94 482 ASN A C 1
ATOM 3866 O O . ASN A 1 482 ? -9.660 -3.953 26.707 1.00 92.94 482 ASN A O 1
ATOM 3870 N N . ASP A 1 483 ? -8.790 -4.026 28.782 1.00 87.38 483 ASP A N 1
ATOM 3871 C CA . ASP A 1 483 ? -7.439 -4.414 28.414 1.00 87.38 483 ASP A CA 1
ATOM 3872 C C . ASP A 1 483 ? -7.294 -5.924 28.622 1.00 87.38 483 ASP A C 1
ATOM 3874 O O . ASP A 1 483 ? -6.928 -6.393 29.706 1.00 87.38 483 ASP A O 1
ATOM 3878 N N . ASN A 1 484 ? -7.641 -6.686 27.582 1.00 74.06 484 ASN A N 1
ATOM 3879 C CA . ASN A 1 484 ? -7.467 -8.140 27.532 1.00 74.06 484 ASN A CA 1
ATOM 3880 C C . ASN A 1 484 ? -8.025 -8.858 28.776 1.00 74.06 484 ASN A C 1
ATOM 3882 O O . ASN A 1 484 ? -7.331 -9.614 29.460 1.00 74.06 484 ASN A O 1
ATOM 3886 N N . GLY A 1 485 ? -9.280 -8.561 29.113 1.00 80.75 485 GLY A N 1
ATOM 3887 C CA . GLY A 1 485 ? -9.998 -9.106 30.266 1.00 80.75 485 GLY A CA 1
ATOM 3888 C C . GLY A 1 485 ? -9.866 -8.279 31.547 1.00 80.75 485 GLY A C 1
ATOM 3889 O O . GLY A 1 485 ? -10.687 -8.447 32.448 1.00 80.75 485 GLY A O 1
ATOM 3890 N N . ILE A 1 486 ? -8.899 -7.356 31.642 1.00 86.44 486 ILE A N 1
ATOM 3891 C CA . ILE A 1 486 ? -8.848 -6.390 32.747 1.00 86.44 486 ILE A CA 1
ATOM 3892 C C . ILE A 1 486 ? -9.758 -5.226 32.403 1.00 86.44 486 ILE A C 1
ATOM 3894 O O . ILE A 1 486 ? -9.483 -4.437 31.499 1.00 86.44 486 ILE A O 1
ATOM 3898 N N . VAL A 1 487 ? -10.825 -5.094 33.177 1.00 92.94 487 VAL A N 1
ATOM 3899 C CA . VAL A 1 487 ? -11.744 -3.974 33.043 1.00 92.94 487 VAL A CA 1
ATOM 3900 C C . VAL A 1 487 ? -11.361 -2.888 34.034 1.00 92.94 487 VAL A C 1
ATOM 3902 O O . VAL A 1 487 ? -11.282 -3.140 35.235 1.00 92.94 487 VAL A O 1
ATOM 3905 N N . ILE A 1 488 ? -11.133 -1.678 33.526 1.00 95.88 488 ILE A N 1
ATOM 3906 C CA . ILE A 1 488 ? -10.890 -0.485 34.342 1.00 95.88 488 ILE A CA 1
ATOM 3907 C C . ILE A 1 488 ? -11.882 0.584 33.904 1.00 95.88 488 ILE A C 1
ATOM 3909 O O . ILE A 1 488 ? -12.068 0.845 32.716 1.00 95.88 488 ILE A O 1
ATOM 3913 N N . TYR A 1 489 ? -12.531 1.196 34.878 1.00 94.94 489 TYR A N 1
ATOM 3914 C CA . TYR A 1 489 ? -13.441 2.323 34.721 1.00 94.94 489 TYR A CA 1
ATOM 3915 C C . TYR A 1 489 ? -12.952 3.467 35.616 1.00 94.94 489 TYR A C 1
ATOM 3917 O O . TYR A 1 489 ? -12.182 3.218 36.540 1.00 94.94 489 TYR A O 1
ATOM 3925 N N . ASP A 1 490 ? -13.411 4.692 35.336 1.00 96.31 490 ASP A N 1
ATOM 3926 C CA . ASP A 1 490 ? -12.828 5.981 35.766 1.00 96.31 490 ASP A CA 1
ATOM 3927 C C . ASP A 1 490 ? -11.684 6.458 34.854 1.00 96.31 490 ASP A C 1
ATOM 3929 O O . ASP A 1 490 ? -10.666 5.792 34.688 1.00 96.31 490 ASP A O 1
ATOM 3933 N N . SER A 1 491 ? -11.857 7.631 34.232 1.00 97.81 491 SER A N 1
ATOM 3934 C CA . SER A 1 491 ? -10.896 8.165 33.259 1.00 97.81 491 SER A CA 1
ATOM 3935 C C . SER A 1 491 ? -9.510 8.383 33.844 1.00 97.81 491 SER A C 1
ATOM 3937 O O . SER A 1 491 ? -8.526 8.150 33.154 1.00 97.81 491 SER A O 1
ATOM 3939 N N . HIS A 1 492 ? -9.413 8.822 35.096 1.00 98.12 492 HIS A N 1
ATOM 3940 C CA . HIS A 1 492 ? -8.139 9.167 35.713 1.00 98.12 492 HIS A CA 1
ATOM 3941 C C . HIS A 1 492 ? -7.376 7.899 36.078 1.00 98.12 492 HIS A C 1
ATOM 3943 O O . HIS A 1 492 ? -6.184 7.812 35.796 1.00 98.12 492 HIS A O 1
ATOM 3949 N N . ALA A 1 493 ? -8.077 6.891 36.609 1.00 97.81 493 ALA A N 1
ATOM 3950 C CA . ALA A 1 493 ? -7.508 5.564 36.832 1.00 97.81 493 ALA A CA 1
ATOM 3951 C C . ALA A 1 493 ? -7.042 4.916 35.518 1.00 97.81 493 ALA A C 1
ATOM 3953 O O . ALA A 1 493 ? -5.940 4.374 35.459 1.00 97.81 493 ALA A O 1
ATOM 3954 N N . ILE A 1 494 ? -7.847 5.022 34.453 1.00 98.38 494 ILE A N 1
ATOM 3955 C CA . ILE A 1 494 ? -7.493 4.537 33.113 1.00 98.38 494 ILE A CA 1
ATOM 3956 C C . ILE A 1 494 ? -6.237 5.243 32.591 1.00 98.38 494 ILE A C 1
ATOM 3958 O O . ILE A 1 494 ? -5.311 4.573 32.145 1.00 98.38 494 ILE A O 1
ATOM 3962 N N . CYS A 1 495 ? -6.178 6.576 32.648 1.00 98.50 495 CYS A N 1
ATOM 3963 C CA . CYS A 1 495 ? -5.025 7.345 32.180 1.00 98.50 495 CYS A CA 1
ATOM 3964 C C . CYS A 1 495 ? -3.739 6.942 32.913 1.00 98.50 495 CYS A C 1
ATOM 3966 O O . CYS A 1 495 ? -2.739 6.652 32.258 1.00 98.50 495 CYS A O 1
ATOM 3968 N N . SER A 1 496 ? -3.775 6.868 34.249 1.00 98.19 496 SER A N 1
ATOM 3969 C CA . SER A 1 496 ? -2.627 6.424 35.049 1.00 98.19 496 SER A CA 1
ATOM 3970 C C . SER A 1 496 ? -2.211 4.996 34.698 1.00 98.19 496 SER A C 1
ATOM 3972 O O . SER A 1 496 ? -1.029 4.742 34.493 1.00 98.19 496 SER A O 1
ATOM 3974 N N . TYR A 1 497 ? -3.175 4.078 34.563 1.00 97.50 497 TYR A N 1
ATOM 3975 C CA . TYR A 1 497 ? -2.924 2.685 34.187 1.00 97.50 497 TYR A CA 1
ATOM 3976 C C . TYR A 1 497 ? -2.250 2.556 32.820 1.00 97.50 497 TYR A C 1
ATOM 3978 O O . TYR A 1 497 ? -1.272 1.823 32.685 1.00 97.50 497 TYR A O 1
ATOM 3986 N N . LEU A 1 498 ? -2.763 3.266 31.810 1.00 95.56 498 LEU A N 1
ATOM 3987 C CA . LEU A 1 498 ? -2.218 3.207 30.458 1.00 95.56 498 LEU A CA 1
ATOM 3988 C C . LEU A 1 498 ? -0.779 3.723 30.419 1.00 95.56 498 LEU A C 1
ATOM 3990 O O . LEU A 1 498 ? 0.068 3.088 29.797 1.00 95.56 498 LEU A O 1
ATOM 3994 N N . VAL A 1 499 ? -0.484 4.827 31.112 1.00 96.12 499 VAL A N 1
ATOM 3995 C CA . VAL A 1 499 ? 0.884 5.354 31.174 1.00 96.12 499 VAL A CA 1
ATOM 3996 C C . VAL A 1 499 ? 1.808 4.402 31.931 1.00 96.12 499 VAL A C 1
ATOM 3998 O O . VAL A 1 499 ? 2.830 4.010 31.380 1.00 96.12 499 VAL A O 1
ATOM 4001 N N . ASP A 1 500 ? 1.442 3.965 33.142 1.00 93.62 500 ASP A N 1
ATOM 4002 C CA . ASP A 1 500 ? 2.295 3.075 33.946 1.00 93.62 500 ASP A CA 1
ATOM 4003 C C . ASP A 1 500 ? 2.585 1.738 33.240 1.00 93.62 500 ASP A C 1
ATOM 4005 O O . ASP A 1 500 ? 3.668 1.175 33.422 1.00 93.62 500 ASP A O 1
ATOM 4009 N N . LYS A 1 501 ? 1.634 1.223 32.448 1.00 88.81 501 LYS A N 1
ATOM 4010 C CA . LYS A 1 501 ? 1.759 -0.077 31.777 1.00 88.81 501 LYS A CA 1
ATOM 4011 C C . LYS A 1 501 ? 2.446 -0.011 30.413 1.00 88.81 501 LYS A C 1
ATOM 4013 O O . LYS A 1 501 ? 3.158 -0.950 30.069 1.00 88.81 501 LYS A O 1
ATOM 4018 N N . TYR A 1 502 ? 2.213 1.042 29.630 1.00 86.06 502 TYR A N 1
ATOM 4019 C CA . TYR A 1 502 ? 2.550 1.042 28.201 1.00 86.06 502 TYR A CA 1
ATOM 4020 C C . TYR A 1 502 ? 3.413 2.215 27.735 1.00 86.06 502 TYR A C 1
ATOM 4022 O O . TYR A 1 502 ? 3.944 2.156 26.626 1.00 86.06 502 TYR A O 1
ATOM 4030 N N . ALA A 1 503 ? 3.558 3.285 28.521 1.00 81.88 503 ALA A N 1
ATOM 4031 C CA . ALA A 1 503 ? 4.413 4.390 28.109 1.00 81.88 503 ALA A CA 1
ATOM 4032 C C . ALA A 1 503 ? 5.891 3.969 28.111 1.00 81.88 503 ALA A C 1
ATOM 4034 O O . ALA A 1 503 ? 6.349 3.237 28.988 1.00 81.88 503 ALA A O 1
ATOM 4035 N N . GLN A 1 504 ? 6.657 4.466 27.137 1.00 80.88 504 GLN A N 1
ATOM 4036 C CA . GLN A 1 504 ? 8.099 4.197 27.040 1.00 80.88 504 GLN A CA 1
ATOM 4037 C C . GLN A 1 504 ? 8.905 4.867 28.163 1.00 80.88 504 GLN A C 1
ATOM 4039 O O . GLN A 1 504 ? 10.004 4.428 28.494 1.00 80.88 504 GLN A O 1
ATOM 4044 N N . ASN A 1 505 ? 8.363 5.940 28.738 1.00 87.44 505 ASN A N 1
ATOM 4045 C CA . ASN A 1 505 ? 8.930 6.692 29.849 1.00 87.44 505 ASN A CA 1
ATOM 4046 C C . ASN A 1 505 ? 7.816 7.112 30.817 1.00 87.44 505 ASN A C 1
ATOM 4048 O O . ASN A 1 505 ? 6.630 6.954 30.527 1.00 87.44 505 ASN A O 1
ATOM 4052 N N . ASP A 1 506 ? 8.197 7.647 31.973 1.00 89.69 506 ASP A N 1
ATOM 4053 C CA . ASP A 1 506 ? 7.267 8.069 33.015 1.00 89.69 506 ASP A CA 1
ATOM 4054 C C . ASP A 1 506 ? 6.952 9.573 32.993 1.00 89.69 506 ASP A C 1
ATOM 4056 O O . ASP A 1 506 ? 6.269 10.046 33.894 1.00 89.69 506 ASP A O 1
ATOM 4060 N N . SER A 1 507 ? 7.350 10.333 31.965 1.00 92.00 507 SER A N 1
ATOM 4061 C CA . SER A 1 507 ? 7.175 11.798 31.926 1.00 92.00 507 SER A CA 1
ATOM 4062 C C . SER A 1 507 ? 5.721 12.247 32.131 1.00 92.00 507 SER A C 1
ATOM 4064 O O . SER A 1 507 ? 5.455 13.219 32.834 1.00 92.00 507 SER A O 1
ATOM 4066 N N . LEU A 1 508 ? 4.747 11.510 31.581 1.00 96.62 508 LEU A N 1
ATOM 4067 C CA . LEU A 1 508 ? 3.324 11.845 31.729 1.00 96.62 508 LEU A CA 1
ATOM 4068 C C . LEU A 1 508 ? 2.743 11.494 33.109 1.00 96.62 508 LEU A C 1
ATOM 4070 O O . LEU A 1 508 ? 1.721 12.066 33.503 1.00 96.62 508 LEU A O 1
ATOM 4074 N N . TYR A 1 509 ? 3.357 10.543 33.819 1.00 97.75 509 TYR A N 1
ATOM 4075 C CA . TYR A 1 509 ? 2.962 10.102 35.157 1.00 97.75 509 TYR A CA 1
ATOM 4076 C C . TYR A 1 509 ? 4.197 9.668 35.976 1.00 97.75 509 TYR A C 1
ATOM 4078 O O . TYR A 1 509 ? 4.432 8.467 36.161 1.00 97.75 509 TYR A O 1
ATOM 4086 N N . PRO A 1 510 ? 4.992 10.635 36.478 1.00 96.00 510 PRO A N 1
ATOM 4087 C CA . PRO A 1 510 ? 6.330 10.374 37.018 1.00 96.00 510 PRO A CA 1
ATOM 4088 C C . PRO A 1 510 ? 6.324 9.362 38.155 1.00 96.00 510 PRO A C 1
ATOM 4090 O O . PRO A 1 510 ? 5.400 9.368 38.965 1.00 96.00 510 PRO A O 1
ATOM 4093 N N . ARG A 1 511 ? 7.341 8.499 38.253 1.00 92.12 511 ARG A N 1
ATOM 4094 C CA . ARG A 1 511 ? 7.492 7.561 39.386 1.00 92.12 511 ARG A CA 1
ATOM 4095 C C . ARG A 1 511 ? 8.052 8.227 40.640 1.00 92.12 511 ARG A C 1
ATOM 4097 O O . ARG A 1 511 ? 7.865 7.693 41.734 1.00 92.12 511 ARG A O 1
ATOM 4104 N N . ASP A 1 512 ? 8.695 9.387 40.496 1.00 96.44 512 ASP A N 1
ATOM 4105 C CA . ASP A 1 512 ? 9.086 10.218 41.634 1.00 96.44 512 ASP A CA 1
ATOM 4106 C C . ASP A 1 512 ? 7.862 10.544 42.496 1.00 96.44 512 ASP A C 1
ATOM 4108 O O . ASP A 1 512 ? 6.853 11.055 42.010 1.00 96.44 512 ASP A O 1
ATOM 4112 N N . LEU A 1 513 ? 7.942 10.248 43.793 1.00 95.62 513 LEU A N 1
ATOM 4113 C CA . LEU A 1 513 ? 6.775 10.296 44.671 1.00 95.62 513 LEU A CA 1
ATOM 4114 C C . LEU A 1 513 ? 6.245 11.720 44.871 1.00 95.62 513 LEU A C 1
ATOM 4116 O O . LEU A 1 513 ? 5.037 11.901 45.035 1.00 95.62 513 LEU A O 1
ATOM 4120 N N . VAL A 1 514 ? 7.116 12.733 44.834 1.00 96.06 514 VAL A N 1
ATOM 4121 C CA . VAL A 1 514 ? 6.719 14.135 45.020 1.00 96.06 514 VAL A CA 1
ATOM 4122 C C . VAL A 1 514 ? 6.011 14.648 43.768 1.00 96.06 514 VAL A C 1
ATOM 4124 O O . VAL A 1 514 ? 4.928 15.236 43.859 1.00 96.06 514 VAL A O 1
ATOM 4127 N N . GLN A 1 515 ? 6.566 14.372 42.589 1.00 95.19 515 GLN A N 1
ATOM 4128 C CA . GLN A 1 515 ? 5.940 14.709 41.313 1.00 95.19 515 GLN A CA 1
ATOM 4129 C C . GLN A 1 515 ? 4.648 13.912 41.087 1.00 95.19 515 GLN A C 1
ATOM 4131 O O . GLN A 1 515 ? 3.631 14.487 40.698 1.00 95.19 515 GLN A O 1
ATOM 4136 N N . ARG A 1 516 ? 4.617 12.618 41.423 1.00 97.38 516 ARG A N 1
ATOM 4137 C CA . ARG A 1 516 ? 3.403 11.792 41.336 1.00 97.38 516 ARG A CA 1
ATOM 4138 C C . ARG A 1 516 ? 2.302 12.302 42.257 1.00 97.38 516 ARG A C 1
ATOM 4140 O O . ARG A 1 516 ? 1.148 12.386 41.839 1.00 97.38 516 ARG A O 1
ATOM 4147 N N . ALA A 1 517 ? 2.637 12.695 43.489 1.00 97.75 517 ALA A N 1
ATOM 4148 C CA . ALA A 1 517 ? 1.682 13.311 44.410 1.00 97.75 517 ALA A CA 1
ATOM 4149 C C . ALA A 1 517 ? 1.130 14.632 43.851 1.00 97.75 517 ALA A C 1
ATOM 4151 O O . ALA A 1 517 ? -0.068 14.904 43.964 1.00 97.75 517 ALA A O 1
ATOM 4152 N N . CYS A 1 518 ? 1.981 15.422 43.187 1.00 97.00 518 CYS A N 1
ATOM 4153 C CA . CYS A 1 518 ? 1.577 16.622 42.467 1.00 97.00 518 CYS A CA 1
ATOM 4154 C C . CYS A 1 518 ? 0.549 16.293 41.368 1.00 97.00 518 CYS A C 1
ATOM 4156 O O . CYS A 1 518 ? -0.523 16.896 41.374 1.00 97.00 518 CYS A O 1
ATOM 4158 N N . VAL A 1 519 ? 0.815 15.309 40.500 1.00 98.38 519 VAL A N 1
ATOM 4159 C CA . VAL A 1 519 ? -0.112 14.867 39.436 1.00 98.38 519 VAL A CA 1
ATOM 4160 C C . VAL A 1 519 ? -1.420 14.323 40.010 1.00 98.38 519 VAL A C 1
ATOM 4162 O O . VAL A 1 519 ? -2.495 14.781 39.624 1.00 98.38 519 VAL A O 1
ATOM 4165 N N . ASN A 1 520 ? -1.353 13.428 40.998 1.00 98.31 520 ASN A N 1
ATOM 4166 C CA . ASN A 1 520 ? -2.532 12.859 41.654 1.00 98.31 520 ASN A CA 1
ATOM 4167 C C . ASN A 1 520 ? -3.428 13.943 42.269 1.00 98.31 520 ASN A C 1
ATOM 4169 O O . ASN A 1 520 ? -4.648 13.886 42.124 1.00 98.31 520 ASN A O 1
ATOM 4173 N N . ALA A 1 521 ? -2.849 14.975 42.890 1.00 97.94 521 ALA A N 1
ATOM 4174 C CA . ALA A 1 521 ? -3.627 16.091 43.424 1.00 97.94 521 ALA A CA 1
ATOM 4175 C C . ALA A 1 521 ? -4.423 16.831 42.330 1.00 97.94 521 ALA A C 1
ATOM 4177 O O . ALA A 1 521 ? -5.561 17.229 42.573 1.00 97.94 521 ALA A O 1
ATOM 4178 N N . ARG A 1 522 ? -3.873 16.985 41.115 1.00 97.94 522 ARG A N 1
ATOM 4179 C CA . ARG A 1 522 ? -4.574 17.636 39.986 1.00 97.94 522 ARG A CA 1
ATOM 4180 C C . ARG A 1 522 ? -5.592 16.703 39.338 1.00 97.94 522 ARG A C 1
ATOM 4182 O O . ARG A 1 522 ? -6.655 17.161 38.931 1.00 97.94 522 ARG A O 1
ATOM 4189 N N . LEU A 1 523 ? -5.319 15.399 39.305 1.00 98.50 523 LEU A N 1
ATOM 4190 C CA . LEU A 1 523 ? -6.300 14.397 38.892 1.00 98.50 523 LEU A CA 1
ATOM 4191 C C . LEU A 1 523 ? -7.533 14.423 39.810 1.00 98.50 523 LEU A C 1
ATOM 4193 O O . LEU A 1 523 ? -8.656 14.528 39.315 1.00 98.50 523 LEU A O 1
ATOM 4197 N N . HIS A 1 524 ? -7.330 14.430 41.131 1.00 98.00 524 HIS A N 1
ATOM 4198 C CA . HIS A 1 524 ? -8.415 14.540 42.111 1.00 98.00 524 HIS A CA 1
ATOM 4199 C C . HIS A 1 524 ? -9.102 15.909 42.104 1.00 98.00 524 HIS A C 1
ATOM 4201 O O . HIS A 1 524 ? -10.317 15.978 42.279 1.00 98.00 524 HIS A O 1
ATOM 4207 N N . PHE A 1 525 ? -8.368 16.994 41.841 1.00 98.12 525 PHE A N 1
ATOM 4208 C CA . PHE A 1 525 ? -8.979 18.295 41.564 1.00 98.12 525 PHE A CA 1
ATOM 4209 C C . PHE A 1 525 ? -9.901 18.218 40.342 1.00 98.12 525 PHE A C 1
ATOM 4211 O O . PHE A 1 525 ? -11.039 18.684 40.401 1.00 98.12 525 PHE A O 1
ATOM 4218 N N . ASN A 1 526 ? -9.464 17.582 39.249 1.00 98.38 526 ASN A N 1
ATOM 4219 C CA . ASN A 1 526 ? -10.314 17.435 38.076 1.00 98.38 526 ASN A CA 1
ATOM 4220 C C . ASN A 1 526 ? -11.560 16.594 38.383 1.00 98.38 526 ASN A C 1
ATOM 4222 O O . ASN A 1 526 ? -12.657 17.040 38.078 1.00 98.38 526 ASN A O 1
ATOM 4226 N N . SER A 1 527 ? -11.432 15.414 38.998 1.00 95.50 527 SER A N 1
ATOM 4227 C CA . SER A 1 527 ? -12.595 14.545 39.245 1.00 95.50 527 SER A CA 1
ATOM 4228 C C . SER A 1 527 ? -13.552 15.097 40.307 1.00 95.50 527 SER A C 1
ATOM 4230 O O . SER A 1 527 ? -14.764 15.084 40.098 1.00 95.50 527 SER A O 1
ATOM 4232 N N . GLY A 1 528 ? -13.025 15.602 41.425 1.00 95.12 528 GLY A N 1
ATOM 4233 C CA . GLY A 1 528 ? -13.812 16.010 42.592 1.00 95.12 528 GLY A CA 1
ATOM 4234 C C . GLY A 1 528 ? -14.243 17.477 42.616 1.00 95.12 528 GLY A C 1
ATOM 4235 O O . GLY A 1 528 ? -15.183 17.813 43.333 1.00 95.12 528 GLY A O 1
ATOM 4236 N N . TYR A 1 529 ? -13.589 18.351 41.848 1.00 96.25 529 TYR A N 1
ATOM 4237 C CA . TYR A 1 529 ? -13.871 19.789 41.846 1.00 96.25 529 TYR A CA 1
ATOM 4238 C C . TYR A 1 529 ? -14.287 20.269 40.454 1.00 96.25 529 TYR A C 1
ATOM 4240 O O . TYR A 1 529 ? -15.448 20.609 40.248 1.00 96.25 529 TYR A O 1
ATOM 4248 N N . LEU A 1 530 ? -13.394 20.225 39.465 1.00 97.44 530 LEU A N 1
ATOM 4249 C CA . LEU A 1 530 ? -13.648 20.813 38.145 1.00 97.44 530 LEU A CA 1
ATOM 4250 C C . LEU A 1 530 ? -14.753 20.073 37.363 1.00 97.44 530 LEU A C 1
ATOM 4252 O O . LEU A 1 530 ? -15.773 20.661 36.997 1.00 97.44 530 LEU A O 1
ATOM 4256 N N . PHE A 1 531 ? -14.591 18.769 37.132 1.00 97.19 531 PHE A N 1
ATOM 4257 C CA . PHE A 1 531 ? -15.569 17.951 36.412 1.00 97.19 531 PHE A CA 1
ATOM 4258 C C . PHE A 1 531 ? -16.868 17.788 37.203 1.00 97.19 531 PHE A C 1
ATOM 4260 O O . PHE A 1 531 ? -17.939 17.793 36.605 1.00 97.19 531 PHE A O 1
ATOM 4267 N N . ALA A 1 532 ? -16.804 17.710 38.535 1.00 96.38 532 ALA A N 1
ATOM 4268 C CA . ALA A 1 532 ? -17.993 17.652 39.384 1.00 96.38 532 ALA A CA 1
ATOM 4269 C C . ALA A 1 532 ? -18.892 18.890 39.203 1.00 96.38 532 ALA A C 1
ATOM 4271 O O . ALA A 1 532 ? -20.106 18.752 39.033 1.00 96.38 532 ALA A O 1
ATOM 4272 N N . ARG A 1 533 ? -18.309 20.098 39.158 1.00 96.56 533 ARG A N 1
ATOM 4273 C CA . ARG A 1 533 ? -19.063 21.340 38.907 1.00 96.56 533 ARG A CA 1
ATOM 4274 C C . ARG A 1 533 ? -19.606 21.415 37.484 1.00 96.56 533 ARG A C 1
ATOM 4276 O O . ARG A 1 533 ? -20.759 21.800 37.293 1.00 96.56 533 ARG A O 1
ATOM 4283 N N . LEU A 1 534 ? -18.824 20.972 36.497 1.00 95.69 534 LEU A N 1
ATOM 4284 C CA . LEU A 1 534 ? -19.297 20.844 35.118 1.00 95.69 534 LEU A CA 1
ATOM 4285 C C . LEU A 1 534 ? -20.502 19.889 35.024 1.00 95.69 534 LEU A C 1
ATOM 4287 O O . LEU A 1 534 ? -21.528 20.231 34.433 1.00 95.69 534 LEU A O 1
ATOM 4291 N N . ARG A 1 535 ? -20.396 18.710 35.645 1.00 94.62 535 ARG A N 1
ATOM 4292 C CA . ARG A 1 535 ? -21.440 17.678 35.721 1.00 94.62 535 ARG A CA 1
ATOM 4293 C C . ARG A 1 535 ? -22.717 18.216 36.355 1.00 94.62 535 ARG A C 1
ATOM 4295 O O . ARG A 1 535 ? -23.799 18.040 35.799 1.00 94.62 535 ARG A O 1
ATOM 4302 N N . TYR A 1 536 ? -22.585 18.975 37.439 1.00 95.31 536 TYR A N 1
ATOM 4303 C CA . TYR A 1 536 ? -23.708 19.627 38.107 1.00 95.31 536 TYR A CA 1
ATOM 4304 C C . TYR A 1 536 ? -24.446 20.656 37.229 1.00 95.31 536 TYR A C 1
ATOM 4306 O O . TYR A 1 536 ? -25.636 20.921 37.443 1.00 95.31 536 TYR A O 1
ATOM 4314 N N . LEU A 1 537 ? -23.777 21.228 36.223 1.00 95.12 537 LEU A N 1
ATOM 4315 C CA . LEU A 1 537 ? -24.405 22.088 35.222 1.00 95.12 537 LEU A CA 1
ATOM 4316 C C . LEU A 1 537 ? -25.133 21.273 34.149 1.00 95.12 537 LEU A C 1
ATOM 4318 O O . LEU A 1 537 ? -26.315 21.525 33.913 1.00 95.12 537 LEU A O 1
ATOM 4322 N N . PHE A 1 538 ? -24.463 20.317 33.496 1.00 93.88 538 PHE A N 1
ATOM 4323 C CA . PHE A 1 538 ? -25.027 19.673 32.304 1.00 93.88 538 PHE A CA 1
ATOM 4324 C C . PHE A 1 538 ? -25.989 18.519 32.595 1.00 93.88 538 PHE A C 1
ATOM 4326 O O . PHE A 1 538 ? -26.871 18.260 31.778 1.00 93.88 538 PHE A O 1
ATOM 4333 N N . GLU A 1 539 ? -25.846 17.791 33.707 1.00 93.69 539 GLU A N 1
ATOM 4334 C CA . GLU A 1 539 ? -26.668 16.595 33.942 1.00 93.69 539 GLU A CA 1
ATOM 4335 C C . GLU A 1 539 ? -28.160 16.901 34.036 1.00 93.69 539 GLU A C 1
ATOM 4337 O O . GLU A 1 539 ? -28.933 16.226 33.353 1.00 93.69 539 GLU A O 1
ATOM 4342 N N . PRO A 1 540 ? -28.604 17.940 34.767 1.00 94.75 540 PRO A N 1
ATOM 4343 C CA . PRO A 1 540 ? -30.014 18.309 34.756 1.00 94.75 540 PRO A CA 1
ATOM 4344 C C . PRO A 1 540 ? -30.531 18.663 33.350 1.00 94.75 540 PRO A C 1
ATOM 4346 O O . PRO A 1 540 ? -31.686 18.395 33.001 1.00 94.75 540 PRO A O 1
ATOM 4349 N N . ILE A 1 541 ? -29.656 19.218 32.507 1.00 94.12 541 ILE A N 1
ATOM 4350 C CA . ILE A 1 541 ? -29.964 19.614 31.128 1.00 94.12 541 ILE A CA 1
ATOM 4351 C C . ILE A 1 541 ? -30.012 18.412 30.181 1.00 94.12 541 ILE A C 1
ATOM 4353 O O . ILE A 1 541 ? -30.743 18.451 29.204 1.00 94.12 541 ILE A O 1
ATOM 4357 N N . PHE A 1 542 ? -29.321 17.309 30.441 1.00 92.25 542 PHE A N 1
ATOM 4358 C CA . PHE A 1 542 ? -29.484 16.111 29.609 1.00 92.25 542 PHE A CA 1
ATOM 4359 C C . PHE A 1 542 ? -30.535 15.151 30.163 1.00 92.25 542 PHE A C 1
ATOM 4361 O O . PHE A 1 542 ? -31.305 14.593 29.387 1.00 92.25 542 PHE A O 1
ATOM 4368 N N . PHE A 1 543 ? -30.662 15.038 31.485 1.00 90.75 543 PHE A N 1
ATOM 4369 C CA . PHE A 1 543 ? -31.388 13.934 32.120 1.00 90.75 543 PHE A CA 1
ATOM 4370 C C . PHE A 1 543 ? -32.588 14.345 32.986 1.00 90.75 543 PHE A C 1
ATOM 4372 O O . PHE A 1 543 ? -33.418 13.493 33.281 1.00 90.75 543 PHE A O 1
ATOM 4379 N N . MET A 1 544 ? -32.719 15.617 33.387 1.00 91.81 544 MET A N 1
ATOM 4380 C CA . MET A 1 544 ? -33.761 16.060 34.339 1.00 91.81 544 MET A CA 1
ATOM 4381 C C . MET A 1 544 ? -34.649 17.192 33.802 1.00 91.81 544 MET A C 1
ATOM 4383 O O . MET A 1 544 ? -35.161 17.997 34.572 1.00 91.81 544 MET A O 1
ATOM 4387 N N . ASN A 1 545 ? -34.817 17.292 32.480 1.00 88.81 545 ASN A N 1
ATOM 4388 C CA . ASN A 1 545 ? -35.707 18.268 31.829 1.00 88.81 545 ASN A CA 1
ATOM 4389 C C . ASN A 1 545 ? -35.464 19.755 32.167 1.00 88.81 545 ASN A C 1
ATOM 4391 O O . ASN A 1 545 ? -36.280 20.602 31.819 1.00 88.81 545 ASN A O 1
ATOM 4395 N N . GLN A 1 546 ? -34.310 20.114 32.743 1.00 92.38 546 GLN A N 1
ATOM 4396 C CA . GLN A 1 546 ? -33.930 21.509 32.946 1.00 92.38 546 GLN A CA 1
ATOM 4397 C C . GLN A 1 546 ? -33.767 22.232 31.596 1.00 92.38 546 GLN A C 1
ATOM 4399 O O . GLN A 1 546 ? -33.061 21.750 30.705 1.00 92.38 546 GLN A O 1
ATOM 4404 N N . SER A 1 547 ? -34.428 23.381 31.451 1.00 92.12 547 SER A N 1
ATOM 4405 C CA . SER A 1 547 ? -34.513 24.173 30.215 1.00 92.12 547 SER A CA 1
ATOM 4406 C C . SER A 1 547 ? -33.642 25.429 30.220 1.00 92.12 547 SER A C 1
ATOM 4408 O O . SER A 1 547 ? -33.630 26.173 29.245 1.00 92.12 547 SER A O 1
ATOM 4410 N N . GLU A 1 548 ? -32.901 25.686 31.298 1.00 92.88 548 GLU A N 1
ATOM 4411 C CA . GLU A 1 548 ? -32.062 26.876 31.445 1.00 92.88 548 GLU A CA 1
ATOM 4412 C C . GLU A 1 548 ? -30.687 26.526 32.009 1.00 92.88 548 GLU A C 1
ATOM 4414 O O . GLU A 1 548 ? -30.549 25.568 32.771 1.00 92.88 548 GLU A O 1
ATOM 4419 N N . ILE A 1 549 ? -29.680 27.337 31.679 1.00 93.44 549 ILE A N 1
ATOM 4420 C CA . ILE A 1 549 ? -28.365 27.312 32.326 1.00 93.44 549 ILE A CA 1
ATOM 4421 C C . ILE A 1 549 ? -28.345 28.468 33.335 1.00 93.44 549 ILE A C 1
ATOM 4423 O O . ILE A 1 549 ? -28.261 29.620 32.913 1.00 93.44 549 ILE A O 1
ATOM 4427 N N . PRO A 1 550 ? -28.450 28.209 34.651 1.00 93.88 550 PRO A N 1
ATOM 4428 C CA . PRO A 1 550 ? -28.457 29.270 35.646 1.00 93.88 550 PRO A CA 1
ATOM 4429 C C . PRO A 1 550 ? -27.097 29.962 35.688 1.00 93.88 550 PRO A C 1
ATOM 4431 O O . PRO A 1 550 ? -26.069 29.289 35.774 1.00 93.88 550 PRO A O 1
ATOM 4434 N N . GLN A 1 551 ? -27.099 31.295 35.696 1.00 95.19 551 GLN A N 1
ATOM 4435 C CA . GLN A 1 551 ? -25.874 32.098 35.695 1.00 95.19 551 GLN A CA 1
ATOM 4436 C C . GLN A 1 551 ? -24.940 31.742 36.862 1.00 95.19 551 GLN A C 1
ATOM 4438 O O . GLN A 1 551 ? -23.743 31.560 36.663 1.00 95.19 551 GLN A O 1
ATOM 4443 N N . TRP A 1 552 ? -25.490 31.508 38.054 1.00 96.06 552 TRP A N 1
ATOM 4444 C CA . TRP A 1 552 ? -24.699 31.115 39.222 1.00 96.06 552 TRP A CA 1
ATOM 4445 C C . TRP A 1 552 ? -23.975 29.768 39.043 1.00 96.06 552 TRP A C 1
ATOM 4447 O O . TRP A 1 552 ? -22.931 29.561 39.649 1.00 96.06 552 TRP A O 1
ATOM 4457 N N . LYS A 1 553 ? -24.476 28.839 38.207 1.00 95.50 553 LYS A N 1
ATOM 4458 C CA . LYS A 1 553 ? -23.750 27.592 37.888 1.00 95.50 553 LYS A CA 1
ATOM 4459 C C . LYS A 1 553 ? -22.571 27.853 36.951 1.00 95.50 553 LYS A C 1
ATOM 4461 O O . LYS A 1 553 ? -21.582 27.130 37.021 1.00 95.50 553 LYS A O 1
ATOM 4466 N N . ILE A 1 554 ? -22.676 28.864 36.086 1.00 95.69 554 ILE A N 1
ATOM 4467 C CA . ILE A 1 554 ? -21.566 29.322 35.243 1.00 95.69 554 ILE A CA 1
ATOM 4468 C C . ILE A 1 554 ? -20.494 29.947 36.136 1.00 95.69 554 ILE A C 1
ATOM 4470 O O . ILE A 1 554 ? -19.344 29.527 36.070 1.00 95.69 554 ILE A O 1
ATOM 4474 N N . GLU A 1 555 ? -20.884 30.862 37.024 1.00 95.00 555 GLU A N 1
ATOM 4475 C CA . GLU A 1 555 ? -19.988 31.488 38.008 1.00 95.00 555 GLU A CA 1
ATOM 4476 C C . GLU A 1 555 ? -19.318 30.435 38.901 1.00 95.00 555 GLU A C 1
ATOM 4478 O O . GLU A 1 555 ? -18.104 30.454 39.081 1.00 95.00 555 GLU A O 1
ATOM 4483 N N . TYR A 1 556 ? -20.077 29.431 39.349 1.00 95.44 556 TYR A N 1
ATOM 4484 C CA . TYR A 1 556 ? -19.549 28.332 40.152 1.00 95.44 556 TYR A CA 1
ATOM 4485 C C . TYR A 1 556 ? -18.496 27.491 39.412 1.00 95.44 556 TYR A C 1
ATOM 4487 O O . TYR A 1 556 ? -17.571 26.979 40.036 1.00 95.44 556 TYR A O 1
ATOM 4495 N N . ILE A 1 557 ? -18.590 27.340 38.089 1.00 95.31 557 ILE A N 1
ATOM 4496 C CA . ILE A 1 557 ? -17.519 26.720 37.291 1.00 95.31 557 ILE A CA 1
ATOM 4497 C C . ILE A 1 557 ? -16.353 27.695 37.106 1.00 95.31 557 ILE A C 1
ATOM 4499 O O . ILE A 1 557 ? -15.202 27.277 37.185 1.00 95.31 557 ILE A O 1
ATOM 4503 N N . GLN A 1 558 ? -16.631 28.981 36.880 1.00 94.81 558 GLN A N 1
ATOM 4504 C CA . GLN A 1 558 ? -15.597 30.004 36.702 1.00 94.81 558 GLN A CA 1
ATOM 4505 C C . GLN A 1 558 ? -14.738 30.207 37.951 1.00 94.81 558 GLN A C 1
ATOM 4507 O O . GLN A 1 558 ? -13.580 30.596 37.819 1.00 94.81 558 GLN A O 1
ATOM 4512 N N . ASP A 1 559 ? -15.247 29.888 39.140 1.00 94.50 559 ASP A N 1
ATOM 4513 C CA . ASP A 1 559 ? -14.426 29.808 40.347 1.00 94.50 559 ASP A CA 1
ATOM 4514 C C . ASP A 1 559 ? -13.233 28.868 40.146 1.00 94.50 559 ASP A C 1
ATOM 4516 O O . ASP A 1 559 ? -12.136 29.235 40.544 1.00 94.50 559 ASP A O 1
ATOM 4520 N N . CYS A 1 560 ? -13.397 27.739 39.435 1.00 96.50 560 CYS A N 1
ATOM 4521 C CA . CYS A 1 560 ? -12.303 26.806 39.139 1.00 96.50 560 CYS A CA 1
ATOM 4522 C C . CYS A 1 560 ? -11.159 27.432 38.325 1.00 96.50 560 CYS A C 1
ATOM 4524 O O . CYS A 1 560 ? -10.048 26.897 38.319 1.00 96.50 560 CYS A O 1
ATOM 4526 N N . TRP A 1 561 ? -11.407 28.541 37.617 1.00 96.62 561 TRP A N 1
ATOM 4527 C CA . TRP A 1 561 ? -10.360 29.289 36.916 1.00 96.62 561 TRP A CA 1
ATOM 4528 C C . TRP A 1 561 ? -9.360 29.900 37.888 1.00 96.62 561 TRP A C 1
ATOM 4530 O O . TRP A 1 561 ? -8.186 29.995 37.550 1.00 96.62 561 TRP A O 1
ATOM 4540 N N . ILE A 1 562 ? -9.784 30.229 39.110 1.00 95.94 562 ILE A N 1
ATOM 4541 C CA . ILE A 1 562 ? -8.916 30.797 40.142 1.00 95.94 562 ILE A CA 1
ATOM 4542 C C . ILE A 1 562 ? -7.864 29.773 40.582 1.00 95.94 562 ILE A C 1
ATOM 4544 O O . ILE A 1 562 ? -6.688 30.111 40.700 1.00 95.94 562 ILE A O 1
ATOM 4548 N N . GLU A 1 563 ? -8.249 28.522 40.836 1.00 95.25 563 GLU A N 1
ATOM 4549 C CA . GLU A 1 563 ? -7.299 27.474 41.220 1.00 95.25 563 GLU A CA 1
ATOM 4550 C C . GLU A 1 563 ? -6.437 27.031 40.038 1.00 95.25 563 GLU A C 1
ATOM 4552 O O . GLU A 1 563 ? -5.236 26.834 40.213 1.00 95.25 563 GLU A O 1
ATOM 4557 N N . MET A 1 564 ? -7.015 26.932 38.836 1.00 97.50 564 MET A N 1
ATOM 4558 C CA . MET A 1 564 ? -6.251 26.623 37.625 1.00 97.50 564 MET A CA 1
ATOM 4559 C C . MET A 1 564 ? -5.169 27.672 37.350 1.00 97.50 564 MET A C 1
ATOM 4561 O O . MET A 1 564 ? -4.029 27.298 37.082 1.00 97.50 564 MET A O 1
ATOM 4565 N N . GLU A 1 565 ? -5.495 28.961 37.475 1.00 97.69 565 GLU A N 1
ATOM 4566 C CA . GLU A 1 565 ? -4.530 30.057 37.337 1.00 97.69 565 GLU A CA 1
ATOM 4567 C C . GLU A 1 565 ? -3.368 29.882 38.323 1.00 97.69 565 GLU A C 1
ATOM 4569 O O . GLU A 1 565 ? -2.209 29.843 37.917 1.00 97.69 565 GLU A O 1
ATOM 4574 N N . LYS A 1 566 ? -3.672 29.627 39.604 1.00 96.12 566 LYS A N 1
ATOM 4575 C CA . LYS A 1 566 ? -2.662 29.386 40.651 1.00 96.12 566 LYS A CA 1
ATOM 4576 C C . LYS A 1 566 ? -1.801 28.148 40.403 1.00 96.12 566 LYS A C 1
ATOM 4578 O O . LYS A 1 566 ? -0.636 28.112 40.802 1.00 96.12 566 LYS A O 1
ATOM 4583 N N . PHE A 1 567 ? -2.349 27.094 39.798 1.00 96.44 567 PHE A N 1
ATOM 4584 C CA . PHE A 1 567 ? -1.548 25.924 39.426 1.00 96.44 567 PHE A CA 1
ATOM 4585 C C . PHE A 1 567 ? -0.545 26.265 38.318 1.00 96.44 567 PHE A C 1
ATOM 4587 O O . PHE A 1 567 ? 0.587 25.787 38.365 1.00 96.44 567 PHE A O 1
ATOM 4594 N N . LEU A 1 568 ? -0.939 27.129 37.381 1.00 97.75 568 LEU A N 1
ATOM 4595 C CA . LEU A 1 568 ? -0.164 27.538 36.207 1.00 97.75 568 LEU A CA 1
ATOM 4596 C C . LEU A 1 568 ? 0.782 28.728 36.458 1.00 97.75 568 LEU A C 1
ATOM 4598 O O . LEU A 1 568 ? 1.580 29.082 35.594 1.00 97.75 568 LEU A O 1
ATOM 4602 N N . GLU A 1 569 ? 0.758 29.331 37.646 1.00 94.50 569 GLU A N 1
ATOM 4603 C CA . GLU A 1 569 ? 1.810 30.257 38.099 1.00 94.50 569 GLU A CA 1
ATOM 4604 C C . GLU A 1 569 ? 3.152 29.539 38.325 1.00 94.50 569 GLU A C 1
ATOM 4606 O O . GLU A 1 569 ? 4.213 30.158 38.296 1.00 94.50 569 GLU A O 1
ATOM 4611 N N . LYS A 1 570 ? 3.117 28.220 38.557 1.00 89.69 570 LYS A N 1
ATOM 4612 C CA . LYS A 1 570 ? 4.292 27.413 38.926 1.00 89.69 570 LYS A CA 1
ATOM 4613 C C . LYS A 1 570 ? 5.010 26.779 37.731 1.00 89.69 570 LYS A C 1
ATOM 4615 O O . LYS A 1 570 ? 6.010 26.093 37.934 1.00 89.69 570 LYS A O 1
ATOM 4620 N N . GLY A 1 571 ? 4.505 26.970 36.514 1.00 93.00 571 GLY A N 1
ATOM 4621 C CA . GLY A 1 571 ? 5.080 26.406 35.296 1.00 93.00 571 GLY A CA 1
ATOM 4622 C C . GLY A 1 571 ? 4.127 26.453 34.103 1.00 93.00 571 GLY A C 1
ATOM 4623 O O . GLY A 1 571 ? 3.013 26.965 34.184 1.00 93.00 571 GLY A O 1
ATOM 4624 N N . ASN A 1 572 ? 4.567 25.902 32.974 1.00 96.06 572 ASN A N 1
ATOM 4625 C CA . ASN A 1 572 ? 3.797 25.911 31.724 1.00 96.06 572 ASN A CA 1
ATOM 4626 C C . ASN A 1 572 ? 2.572 24.972 31.715 1.00 96.06 572 ASN A C 1
ATOM 4628 O O . ASN A 1 572 ? 1.702 25.125 30.852 1.00 96.06 572 ASN A O 1
ATOM 4632 N N . TYR A 1 573 ? 2.489 24.030 32.650 1.00 97.94 573 TYR A N 1
ATOM 4633 C CA . TYR A 1 573 ? 1.473 22.981 32.762 1.00 97.94 573 TYR A CA 1
ATOM 4634 C C . TYR A 1 573 ? 1.024 22.824 34.220 1.00 97.94 573 TYR A C 1
ATOM 4636 O O . TYR A 1 573 ? 1.688 23.303 35.141 1.00 97.94 573 TYR A O 1
ATOM 4644 N N . VAL A 1 574 ? -0.105 22.148 34.468 1.00 97.00 574 VAL A N 1
ATOM 4645 C CA . VAL A 1 574 ? -0.751 22.137 35.805 1.00 97.00 574 VAL A CA 1
ATOM 4646 C C . VAL A 1 574 ? 0.094 21.471 36.906 1.00 97.00 574 VAL A C 1
ATOM 4648 O O . VAL A 1 574 ? -0.189 21.620 38.105 1.00 97.00 574 VAL A O 1
ATOM 4651 N N . CYS A 1 575 ? 1.140 20.746 36.507 1.00 96.19 575 CYS A N 1
ATOM 4652 C CA . CYS A 1 575 ? 2.079 20.049 37.381 1.00 96.19 575 CYS A CA 1
ATOM 4653 C C . CYS A 1 575 ? 3.547 20.480 37.210 1.00 96.19 575 CYS A C 1
ATOM 4655 O O . CYS A 1 575 ? 4.412 19.850 37.813 1.00 96.19 575 CYS A O 1
ATOM 4657 N N . GLY A 1 576 ? 3.840 21.556 36.468 1.00 93.00 576 GLY A N 1
ATOM 4658 C CA . GLY A 1 576 ? 5.205 22.059 36.283 1.00 93.00 576 GLY A CA 1
ATOM 4659 C C . GLY A 1 576 ? 5.479 22.519 34.854 1.00 93.00 576 GLY A C 1
ATOM 4660 O O . GLY A 1 576 ? 4.642 23.165 34.234 1.00 93.00 576 GLY A O 1
ATOM 4661 N N . ASN A 1 577 ? 6.667 22.214 34.331 1.00 94.19 577 ASN A N 1
ATOM 4662 C CA . ASN A 1 577 ? 7.086 22.637 32.986 1.00 94.19 577 ASN A CA 1
ATOM 4663 C C . ASN A 1 577 ? 6.857 21.587 31.898 1.00 94.19 577 ASN A C 1
ATOM 4665 O O . ASN A 1 577 ? 6.975 21.917 30.719 1.00 94.19 577 ASN A O 1
ATOM 4669 N N . GLU A 1 578 ? 6.476 20.373 32.284 1.00 93.88 578 GLU A N 1
ATOM 4670 C CA . GLU A 1 578 ? 6.168 19.275 31.374 1.00 93.88 578 GLU A CA 1
ATOM 4671 C C . GLU A 1 578 ? 4.688 18.906 31.449 1.00 93.88 578 GLU A C 1
ATOM 4673 O O . GLU A 1 578 ? 4.035 19.075 32.483 1.00 93.88 578 GLU A O 1
ATOM 4678 N N . ILE A 1 579 ? 4.170 18.418 30.326 1.00 97.31 579 ILE A N 1
ATOM 4679 C CA . ILE A 1 579 ? 2.795 17.950 30.207 1.00 97.31 579 ILE A CA 1
ATOM 4680 C C . ILE A 1 579 ? 2.611 16.634 30.966 1.00 97.31 579 ILE A C 1
ATOM 4682 O O . ILE A 1 579 ? 3.461 15.750 30.911 1.00 97.31 579 ILE A O 1
ATOM 4686 N N . THR A 1 580 ? 1.476 16.482 31.645 1.00 98.50 580 THR A N 1
ATOM 4687 C CA . THR A 1 580 ? 1.130 15.258 32.381 1.00 98.50 580 THR A CA 1
ATOM 4688 C C . THR A 1 580 ? -0.286 14.792 32.055 1.00 98.50 580 THR A C 1
ATOM 4690 O O . THR A 1 580 ? -1.084 15.523 31.464 1.00 98.50 580 THR A O 1
ATOM 4693 N N . ILE A 1 581 ? -0.662 13.589 32.500 1.00 98.56 581 ILE A N 1
ATOM 4694 C CA . ILE A 1 581 ? -2.054 13.115 32.380 1.00 98.56 581 ILE A CA 1
ATOM 4695 C C . ILE A 1 581 ? -3.068 14.030 33.086 1.00 98.56 581 ILE A C 1
ATOM 4697 O O . ILE A 1 581 ? -4.244 14.050 32.712 1.00 98.56 581 ILE A O 1
ATOM 4701 N N . ALA A 1 582 ? -2.632 14.827 34.069 1.00 98.56 582 ALA A N 1
ATOM 4702 C CA . ALA A 1 582 ? -3.479 15.834 34.694 1.00 98.56 582 ALA A CA 1
ATOM 4703 C C . ALA A 1 582 ? -3.863 16.952 33.714 1.00 98.56 582 ALA A C 1
ATOM 4705 O O . ALA A 1 582 ? -5.017 17.381 33.718 1.00 98.56 582 ALA A O 1
ATOM 4706 N N . ASP A 1 583 ? -2.949 17.374 32.836 1.00 98.69 583 ASP A N 1
ATOM 4707 C CA . ASP A 1 583 ? -3.242 18.365 31.801 1.00 98.69 583 ASP A CA 1
ATOM 4708 C C . ASP A 1 583 ? -4.288 17.842 30.815 1.00 98.69 583 ASP A C 1
ATOM 4710 O O . ASP A 1 583 ? -5.251 18.552 30.525 1.00 98.69 583 ASP A O 1
ATOM 4714 N N . TYR A 1 584 ? -4.163 16.587 30.360 1.00 98.62 584 TYR A N 1
ATOM 4715 C CA . TYR A 1 584 ? -5.150 15.952 29.475 1.00 98.62 584 TYR A CA 1
ATOM 4716 C C . TYR A 1 584 ? -6.535 15.841 30.118 1.00 98.62 584 TYR A C 1
ATOM 4718 O O . TYR A 1 584 ? -7.546 16.147 29.481 1.00 98.62 584 TYR A O 1
ATOM 4726 N N . CYS A 1 585 ? -6.589 15.457 31.394 1.00 98.62 585 CYS A N 1
ATOM 4727 C CA . CYS A 1 585 ? -7.836 15.378 32.147 1.00 98.62 585 CYS A CA 1
ATOM 4728 C C . CYS A 1 585 ? -8.491 16.756 32.323 1.00 98.62 585 CYS A C 1
ATOM 4730 O O . CYS A 1 585 ? -9.691 16.901 32.079 1.00 98.62 585 CYS A O 1
ATOM 4732 N N . CYS A 1 586 ? -7.717 17.774 32.707 1.00 98.56 586 CYS A N 1
ATOM 4733 C CA . CYS A 1 586 ? -8.223 19.132 32.883 1.00 98.56 586 CYS A CA 1
ATOM 4734 C C . CYS A 1 586 ? -8.667 19.745 31.550 1.00 98.56 586 CYS A C 1
ATOM 4736 O O . CYS A 1 586 ? -9.771 20.280 31.472 1.00 98.56 586 CYS A O 1
ATOM 4738 N N . ILE A 1 587 ? -7.867 19.657 30.479 1.00 98.56 587 ILE A N 1
ATOM 4739 C CA . ILE A 1 587 ? -8.197 20.339 29.218 1.00 98.56 587 ILE A CA 1
ATOM 4740 C C . ILE A 1 587 ? -9.452 19.758 28.572 1.00 98.56 587 ILE A C 1
ATOM 4742 O O . ILE A 1 587 ? -10.263 20.514 28.031 1.00 98.56 587 ILE A O 1
ATOM 4746 N N . ALA A 1 588 ? -9.656 18.440 28.662 1.00 98.44 588 ALA A N 1
ATOM 4747 C CA . ALA A 1 588 ? -10.860 17.804 28.145 1.00 98.44 588 ALA A CA 1
ATOM 4748 C C . ALA A 1 588 ? -12.114 18.371 28.830 1.00 98.44 588 ALA A C 1
ATOM 4750 O O . ALA A 1 588 ? -13.091 18.712 28.154 1.00 98.44 588 ALA A O 1
ATOM 4751 N N . THR A 1 589 ? -12.060 18.560 30.152 1.00 98.19 589 THR A N 1
ATOM 4752 C CA . THR A 1 589 ? -13.127 19.190 30.940 1.00 98.19 589 THR A CA 1
ATOM 4753 C C . THR A 1 589 ? -13.319 20.663 30.569 1.00 98.19 589 THR A C 1
ATOM 4755 O O . THR A 1 589 ? -14.433 21.066 30.242 1.00 98.19 589 THR A O 1
ATOM 4758 N N . ILE A 1 590 ? -12.246 21.458 30.553 1.00 97.75 590 ILE A N 1
ATOM 4759 C CA . ILE A 1 590 ? -12.293 22.914 30.323 1.00 97.75 590 ILE A CA 1
ATOM 4760 C C . ILE A 1 590 ? -12.831 23.249 28.936 1.00 97.75 590 ILE A C 1
ATOM 4762 O O . ILE A 1 590 ? -13.794 24.004 28.809 1.00 97.75 590 ILE A O 1
ATOM 4766 N N . SER A 1 591 ? -12.285 22.609 27.902 1.00 97.50 591 SER A N 1
ATOM 4767 C CA . SER A 1 591 ? -12.724 22.809 26.515 1.00 97.50 591 SER A CA 1
ATOM 4768 C C . SER A 1 591 ? -14.194 22.442 26.279 1.00 97.50 591 SER A C 1
ATOM 4770 O O . SER A 1 591 ? -14.799 22.894 25.315 1.00 97.50 591 SER A O 1
ATOM 4772 N N . SER A 1 592 ? -14.818 21.657 27.166 1.00 97.00 592 SER A N 1
ATOM 4773 C CA . SER A 1 592 ? -16.245 21.321 27.055 1.00 97.00 592 SER A CA 1
ATOM 4774 C C . SER A 1 592 ? -17.172 22.469 27.433 1.00 97.00 592 SER A C 1
ATOM 4776 O O . SER A 1 592 ? -18.352 22.428 27.095 1.00 97.00 592 SER A O 1
ATOM 4778 N N . ILE A 1 593 ? -16.674 23.482 28.142 1.00 94.62 593 ILE A N 1
ATOM 4779 C CA . ILE A 1 593 ? -17.505 24.551 28.703 1.00 94.62 593 ILE A CA 1
ATOM 4780 C C . ILE A 1 593 ? -16.929 25.947 28.480 1.00 94.62 593 ILE A C 1
ATOM 4782 O O . ILE A 1 593 ? -17.612 26.916 28.776 1.00 94.62 593 ILE A O 1
ATOM 4786 N N . ASP A 1 594 ? -15.732 26.073 27.914 1.00 91.56 594 ASP A N 1
ATOM 4787 C CA . ASP A 1 594 ? -15.028 27.347 27.715 1.00 91.56 594 ASP A CA 1
ATOM 4788 C C . ASP A 1 594 ? -15.774 28.389 26.857 1.00 91.56 594 ASP A C 1
ATOM 4790 O O . ASP A 1 594 ? -15.492 29.577 26.980 1.00 91.56 594 ASP A O 1
ATOM 4794 N N . LYS A 1 595 ? -16.765 27.987 26.047 1.00 91.75 595 LYS A N 1
ATOM 4795 C CA . LYS A 1 595 ? -17.674 28.904 25.325 1.00 91.75 595 LYS A CA 1
ATOM 4796 C C . LYS A 1 595 ? -18.906 29.343 26.122 1.00 91.75 595 LYS A C 1
ATOM 4798 O O . LYS A 1 595 ? -19.656 30.194 25.657 1.00 91.75 595 LYS A O 1
ATOM 4803 N N . ILE A 1 596 ? -19.141 28.743 27.286 1.00 93.25 596 ILE A N 1
ATOM 4804 C CA . ILE A 1 596 ? -20.257 29.049 28.194 1.00 93.25 596 ILE A CA 1
ATOM 4805 C C . ILE A 1 596 ? -19.702 29.703 29.465 1.00 93.25 596 ILE A C 1
ATOM 4807 O O . ILE A 1 596 ? -20.055 30.830 29.790 1.00 93.25 596 ILE A O 1
ATOM 4811 N N . ALA A 1 597 ? -18.776 29.029 30.148 1.00 94.12 597 ALA A N 1
ATOM 4812 C CA . ALA A 1 597 ? -17.977 29.570 31.241 1.00 94.12 597 ALA A CA 1
ATOM 4813 C C . ALA A 1 597 ? -16.691 30.190 30.680 1.00 94.12 597 ALA A C 1
ATOM 4815 O O . ALA A 1 597 ? -15.620 29.584 30.726 1.00 94.12 597 ALA A O 1
ATOM 4816 N N . LEU A 1 598 ? -16.818 31.399 30.125 1.00 95.00 598 LEU A N 1
ATOM 4817 C CA . LEU A 1 598 ? -15.725 32.091 29.438 1.00 95.00 598 LEU A CA 1
ATOM 4818 C C . LEU A 1 598 ? -14.497 32.273 30.342 1.00 95.00 598 LEU A C 1
ATOM 4820 O O . LEU A 1 598 ? -14.622 32.606 31.526 1.00 95.00 598 LEU A O 1
ATOM 4824 N N . ILE A 1 599 ? -13.316 32.103 29.746 1.00 96.25 599 ILE A N 1
ATOM 4825 C CA . ILE A 1 599 ? -12.016 32.406 30.351 1.00 96.25 599 ILE A CA 1
ATOM 4826 C C . ILE A 1 599 ? -11.637 33.828 29.931 1.00 96.25 599 ILE A C 1
ATOM 4828 O O . ILE A 1 599 ? -11.381 34.080 28.755 1.00 96.25 599 ILE A O 1
ATOM 4832 N N . ASN A 1 600 ? -11.619 34.767 30.880 1.00 95.00 600 ASN A N 1
ATOM 4833 C CA . ASN A 1 600 ? -11.175 36.135 30.616 1.00 95.00 600 ASN A CA 1
ATOM 4834 C C . ASN A 1 600 ? -9.629 36.177 30.588 1.00 95.00 600 ASN A C 1
ATOM 4836 O O . ASN A 1 600 ? -9.027 35.939 31.636 1.00 95.00 600 ASN A O 1
ATOM 4840 N N . PRO A 1 601 ? -8.986 36.499 29.447 1.00 95.38 601 PRO A N 1
ATOM 4841 C CA . PRO A 1 601 ? -7.527 36.492 29.318 1.00 95.38 601 PRO A CA 1
ATOM 4842 C C . PRO A 1 601 ? -6.822 37.569 30.154 1.00 95.38 601 PRO A C 1
ATOM 4844 O O . PRO A 1 601 ? -5.656 37.393 30.486 1.00 95.38 601 PRO A O 1
ATOM 4847 N N . GLU A 1 602 ? -7.501 38.659 30.523 1.00 95.75 602 GLU A N 1
ATOM 4848 C CA . GLU A 1 602 ? -6.937 39.690 31.407 1.00 95.75 602 GLU A CA 1
ATOM 4849 C C . GLU A 1 602 ? -6.933 39.236 32.871 1.00 95.75 602 GLU A C 1
ATOM 4851 O O . GLU A 1 602 ? -6.037 39.588 33.634 1.00 95.75 602 GLU A O 1
ATOM 4856 N N . LYS A 1 603 ? -7.934 38.440 33.269 1.00 95.94 603 LYS A N 1
ATOM 4857 C CA . LYS A 1 603 ? -8.078 37.938 34.644 1.00 95.94 603 LYS A CA 1
ATOM 4858 C C . LYS A 1 603 ? -7.327 36.626 34.878 1.00 95.94 603 LYS A C 1
ATOM 4860 O O . LYS A 1 603 ? -6.867 36.391 35.990 1.00 95.94 603 LYS A O 1
ATOM 4865 N N . PHE A 1 604 ? -7.249 35.779 33.854 1.00 97.50 604 PHE A N 1
ATOM 4866 C CA . PHE A 1 604 ? -6.642 34.449 33.909 1.00 97.50 604 PHE A CA 1
ATOM 4867 C C . PHE A 1 604 ? -5.651 34.237 32.747 1.00 97.50 604 PHE A C 1
ATOM 4869 O O . PHE A 1 604 ? -5.878 33.380 31.878 1.00 97.50 604 PHE A O 1
ATOM 4876 N N . PRO A 1 605 ? -4.591 35.063 32.653 1.00 97.56 605 PRO A N 1
ATOM 4877 C CA . PRO A 1 605 ? -3.632 35.001 31.555 1.00 97.56 605 PRO A CA 1
ATOM 4878 C C . PRO A 1 605 ? -2.903 33.654 31.471 1.00 97.56 605 PRO A C 1
ATOM 4880 O O . PRO A 1 605 ? -2.690 33.152 30.362 1.00 97.56 605 PRO A O 1
ATOM 4883 N N . GLN A 1 606 ? -2.559 33.029 32.603 1.00 98.00 606 GLN A N 1
ATOM 4884 C CA . GLN A 1 606 ? -1.826 31.761 32.616 1.00 98.00 606 GLN A CA 1
ATOM 4885 C C . GLN A 1 606 ? -2.701 30.610 32.126 1.00 98.00 606 GLN A C 1
ATOM 4887 O O . GLN A 1 606 ? -2.262 29.812 31.290 1.00 98.00 606 GLN A O 1
ATOM 4892 N N . LEU A 1 607 ? -3.952 30.551 32.588 1.00 98.06 607 LEU A N 1
ATOM 4893 C CA . LEU A 1 607 ? -4.950 29.598 32.115 1.00 98.06 607 LEU A CA 1
ATOM 4894 C C . LEU A 1 607 ? -5.215 29.771 30.622 1.00 98.06 607 LEU A C 1
ATOM 4896 O O . LEU A 1 607 ? -5.184 28.789 29.878 1.00 98.06 607 LEU A O 1
ATOM 4900 N N . PHE A 1 608 ? -5.424 31.005 30.160 1.00 97.56 608 PHE A N 1
ATOM 4901 C CA . PHE A 1 608 ? -5.639 31.267 28.741 1.00 97.56 608 PHE A CA 1
ATOM 4902 C C . PHE A 1 608 ? -4.441 30.795 27.903 1.00 97.56 608 PHE A C 1
ATOM 4904 O O . PHE A 1 608 ? -4.617 30.039 26.945 1.00 97.56 608 PHE A O 1
ATOM 4911 N N . ALA A 1 609 ? -3.216 31.141 28.304 1.00 97.81 609 ALA A N 1
ATOM 4912 C CA . ALA A 1 609 ? -2.005 30.699 27.620 1.00 97.81 609 ALA A CA 1
ATOM 4913 C C . ALA A 1 609 ? -1.849 29.166 27.628 1.00 97.81 609 ALA A C 1
ATOM 4915 O O . ALA A 1 609 ? -1.490 28.578 26.608 1.00 97.81 609 ALA A O 1
ATOM 4916 N N . TRP A 1 610 ? -2.170 28.500 28.741 1.00 98.50 610 TRP A N 1
ATOM 4917 C CA . TRP A 1 610 ? -2.167 27.038 28.830 1.00 98.50 610 TRP A CA 1
ATOM 4918 C C . TRP A 1 610 ? -3.183 26.398 27.882 1.00 98.50 610 TRP A C 1
ATOM 4920 O O . TRP A 1 610 ? -2.828 25.453 27.181 1.00 98.50 610 TRP A O 1
ATOM 4930 N N . THR A 1 611 ? -4.402 26.940 27.755 1.00 98.06 611 THR A N 1
ATOM 4931 C CA . THR A 1 611 ? -5.372 26.401 26.782 1.00 98.06 611 THR A CA 1
ATOM 4932 C C . THR A 1 611 ? -4.849 26.485 25.351 1.00 98.06 611 THR A C 1
ATOM 4934 O O . THR A 1 611 ? -5.018 25.536 24.589 1.00 98.06 611 THR A O 1
ATOM 4937 N N . LYS A 1 612 ? -4.148 27.572 24.995 1.00 97.75 612 LYS A N 1
ATOM 4938 C CA . LYS A 1 612 ? -3.513 27.724 23.679 1.00 97.75 612 LYS A CA 1
ATOM 4939 C C . LYS A 1 612 ? -2.375 26.735 23.464 1.00 97.75 612 LYS A C 1
ATOM 4941 O O . LYS A 1 612 ? -2.305 26.144 22.391 1.00 97.75 612 LYS A O 1
ATOM 4946 N N . ARG A 1 613 ? -1.549 26.490 24.485 1.00 97.94 613 ARG A N 1
ATOM 4947 C CA . ARG A 1 613 ? -0.511 25.448 24.432 1.00 97.94 613 ARG A CA 1
ATOM 4948 C C . ARG A 1 613 ? -1.114 24.061 24.219 1.00 97.94 613 ARG A C 1
ATOM 4950 O O . ARG A 1 613 ? -0.682 23.350 23.322 1.00 97.94 613 ARG A O 1
ATOM 4957 N N . MET A 1 614 ? -2.150 23.703 24.978 1.00 98.19 614 MET A N 1
ATOM 4958 C CA . MET A 1 614 ? -2.813 22.404 24.826 1.00 98.19 614 MET A CA 1
ATOM 4959 C C . MET A 1 614 ? -3.502 22.255 23.460 1.00 98.19 614 MET A C 1
ATOM 4961 O O . MET A 1 614 ? -3.473 21.174 22.880 1.00 98.19 614 MET A O 1
ATOM 4965 N N . GLN A 1 615 ? -4.082 23.335 22.921 1.00 96.81 615 GLN A N 1
ATOM 4966 C CA . GLN A 1 615 ? -4.700 23.363 21.587 1.00 96.81 615 GLN A CA 1
ATOM 4967 C C . GLN A 1 615 ? -3.696 23.160 20.443 1.00 96.81 615 GLN A C 1
ATOM 4969 O O . GLN A 1 615 ? -4.098 22.722 19.369 1.00 96.81 615 GLN A O 1
ATOM 4974 N N . ALA A 1 616 ? -2.415 23.462 20.665 1.00 95.88 616 ALA A N 1
ATOM 4975 C CA . ALA A 1 616 ? -1.354 23.314 19.671 1.00 95.88 616 ALA A CA 1
ATOM 4976 C C . ALA A 1 616 ? -0.776 21.887 19.587 1.00 95.88 616 ALA A C 1
ATOM 4978 O O . ALA A 1 616 ? 0.076 21.623 18.742 1.00 95.88 616 ALA A O 1
ATOM 4979 N N . ILE A 1 617 ? -1.214 20.959 20.447 1.00 93.94 617 ILE A N 1
ATOM 4980 C CA . ILE A 1 617 ? -0.758 19.564 20.401 1.00 93.94 617 ILE A CA 1
ATOM 4981 C C . ILE A 1 617 ? -1.269 18.916 19.096 1.00 93.94 617 ILE A C 1
ATOM 4983 O O . ILE A 1 617 ? -2.471 19.003 18.834 1.00 93.94 617 ILE A O 1
ATOM 4987 N N . PRO A 1 618 ? -0.421 18.223 18.300 1.00 89.06 618 PRO A N 1
ATOM 4988 C CA . PRO A 1 618 ? -0.768 17.774 16.942 1.00 89.06 618 PRO A CA 1
ATOM 4989 C C . PRO A 1 618 ? -2.076 16.979 16.818 1.00 89.06 618 PRO A C 1
ATOM 4991 O O . PRO A 1 618 ? -2.804 17.113 15.842 1.00 89.06 618 PRO A O 1
ATOM 4994 N N . PHE A 1 619 ? -2.408 16.174 17.829 1.00 90.94 619 PHE A N 1
ATOM 4995 C CA . PHE A 1 619 ? -3.611 15.335 17.857 1.00 90.94 619 PHE A CA 1
ATOM 4996 C C . PHE A 1 619 ? -4.772 15.927 18.679 1.00 90.94 619 PHE A C 1
ATOM 4998 O O . PHE A 1 619 ? -5.808 15.290 18.846 1.00 90.94 619 PHE A O 1
ATOM 5005 N N . TYR A 1 620 ? -4.647 17.153 19.198 1.00 95.75 620 TYR A N 1
ATOM 5006 C CA . TYR A 1 620 ? -5.707 17.790 19.986 1.00 95.75 620 TYR A CA 1
ATOM 5007 C C . TYR A 1 620 ? -7.000 17.979 19.183 1.00 95.75 620 TYR A C 1
ATOM 5009 O O . TYR A 1 620 ? -8.098 17.831 19.726 1.00 95.75 620 TYR A O 1
ATOM 5017 N N . GLY A 1 621 ? -6.868 18.303 17.893 1.00 90.19 621 GLY A N 1
ATOM 5018 C CA . GLY A 1 621 ? -7.993 18.518 16.985 1.00 90.19 621 GLY A CA 1
ATOM 5019 C C . GLY A 1 621 ? -8.917 17.302 16.906 1.00 90.19 621 GLY A C 1
ATOM 5020 O O . GLY A 1 621 ? -10.100 17.416 17.238 1.00 90.19 621 GLY A O 1
ATOM 5021 N N . SER A 1 622 ? -8.353 16.148 16.529 1.00 88.19 622 SER A N 1
ATOM 5022 C CA . SER A 1 622 ? -9.090 14.891 16.351 1.00 88.19 622 SER A CA 1
ATOM 5023 C C . SER A 1 622 ? -9.560 14.291 17.675 1.00 88.19 622 SER A C 1
ATOM 5025 O O . SER A 1 622 ? -10.704 13.856 17.781 1.00 88.19 622 SER A O 1
ATOM 5027 N N . GLU A 1 623 ? -8.715 14.300 18.711 1.00 95.12 623 GLU A N 1
ATOM 5028 C CA . GLU A 1 623 ? -9.015 13.567 19.948 1.00 95.12 623 GLU A CA 1
ATOM 5029 C C . GLU A 1 623 ? -9.818 14.382 20.970 1.00 95.12 623 GLU A C 1
ATOM 5031 O O . GLU A 1 623 ? -10.469 13.805 21.847 1.00 95.12 623 GLU A O 1
ATOM 5036 N N . ASN A 1 624 ? -9.799 15.721 20.882 1.00 97.56 624 ASN A N 1
ATOM 5037 C CA . ASN A 1 624 ? -10.471 16.583 21.854 1.00 97.56 624 ASN A CA 1
ATOM 5038 C C . ASN A 1 624 ? -11.378 17.672 21.259 1.00 97.56 624 ASN A C 1
ATOM 5040 O O . ASN A 1 624 ? -12.548 17.760 21.646 1.00 97.56 624 ASN A O 1
ATOM 5044 N N . ALA A 1 625 ? -10.861 18.516 20.362 1.00 94.62 625 ALA A N 1
ATOM 5045 C CA . ALA A 1 625 ? -11.530 19.756 19.953 1.00 94.62 625 ALA A CA 1
ATOM 5046 C C . ALA A 1 625 ? -12.902 19.519 19.303 1.00 94.62 625 ALA A C 1
ATOM 5048 O O . ALA A 1 625 ? -13.879 20.187 19.653 1.00 94.62 625 ALA A O 1
ATOM 5049 N N . GLU A 1 626 ? -12.996 18.542 18.397 1.00 93.62 626 GLU A N 1
ATOM 5050 C CA . GLU A 1 626 ? -14.244 18.219 17.700 1.00 93.62 626 GLU A CA 1
ATOM 5051 C C . GLU A 1 626 ? -15.334 17.756 18.682 1.00 93.62 626 GLU A C 1
ATOM 5053 O O . GLU A 1 626 ? -16.461 18.263 18.688 1.00 93.62 626 GLU A O 1
ATOM 5058 N N . GLY A 1 627 ? -14.988 16.828 19.577 1.00 95.62 627 GLY A N 1
ATOM 5059 C CA . GLY A 1 627 ? -15.911 16.321 20.588 1.00 95.62 627 GLY A CA 1
ATOM 5060 C C . GLY A 1 627 ? -16.357 17.398 21.579 1.00 95.62 627 GLY A C 1
ATOM 5061 O O . GLY A 1 627 ? -17.527 17.420 21.971 1.00 95.62 627 GLY A O 1
ATOM 5062 N N . ALA A 1 628 ? -15.458 18.314 21.950 1.00 97.19 628 ALA A N 1
ATOM 5063 C CA . ALA A 1 628 ? -15.756 19.439 22.832 1.00 97.19 628 ALA A CA 1
ATOM 5064 C C . ALA A 1 628 ? -16.747 20.425 22.190 1.00 97.19 628 ALA A C 1
ATOM 5066 O O . ALA A 1 628 ? -17.768 20.763 22.795 1.00 97.19 628 ALA A O 1
ATOM 5067 N N . ALA A 1 629 ? -16.514 20.804 20.930 1.00 95.38 629 ALA A N 1
ATOM 5068 C CA . ALA A 1 629 ? -17.423 21.662 20.173 1.00 95.38 629 ALA A CA 1
ATOM 5069 C C . ALA A 1 629 ? -18.808 21.014 19.994 1.00 95.38 629 ALA A C 1
ATOM 5071 O O . ALA A 1 629 ? -19.841 21.666 20.175 1.00 95.38 629 ALA A O 1
ATOM 5072 N N . ASN A 1 630 ? -18.839 19.711 19.701 1.00 94.50 630 ASN A N 1
ATOM 5073 C CA . ASN A 1 630 ? -20.079 18.948 19.580 1.00 94.50 630 ASN A CA 1
ATOM 5074 C C . ASN A 1 630 ? -20.834 18.845 20.914 1.00 94.50 630 ASN A C 1
ATOM 5076 O O . ASN A 1 630 ? -22.066 18.912 20.926 1.00 94.50 630 ASN A O 1
ATOM 5080 N N . PHE A 1 631 ? -20.125 18.736 22.042 1.00 95.88 631 PHE A N 1
ATOM 5081 C CA . PHE A 1 631 ? -20.733 18.748 23.373 1.00 95.88 631 PHE A CA 1
ATOM 5082 C C . PHE A 1 631 ? -21.416 20.086 23.664 1.00 95.88 631 PHE A C 1
ATOM 5084 O O . PHE A 1 631 ? -22.597 20.103 24.011 1.00 95.88 631 PHE A O 1
ATOM 5091 N N . GLN A 1 632 ? -20.714 21.200 23.441 1.00 94.62 632 GLN A N 1
ATOM 5092 C CA . GLN A 1 632 ? -21.253 22.552 23.629 1.00 94.62 632 GLN A CA 1
ATOM 5093 C C . GLN A 1 632 ? -22.505 22.781 22.775 1.00 94.62 632 GLN A C 1
ATOM 5095 O O . GLN A 1 632 ? -23.535 23.233 23.276 1.00 94.62 632 GLN A O 1
ATOM 5100 N N . LYS A 1 633 ? -22.442 22.398 21.494 1.00 94.81 633 LYS A N 1
ATOM 5101 C CA . LYS A 1 633 ? -23.578 22.477 20.569 1.00 94.81 633 LYS A CA 1
ATOM 5102 C C . LYS A 1 633 ? -24.763 21.639 21.055 1.00 94.81 633 LYS A C 1
ATOM 5104 O O . LYS A 1 633 ? -25.889 22.125 21.068 1.00 94.81 633 LYS A O 1
ATOM 5109 N N . SER A 1 634 ? -24.518 20.399 21.483 1.00 94.00 634 SER A N 1
ATOM 5110 C CA . SER A 1 634 ? -25.554 19.501 22.011 1.00 94.00 634 SER A CA 1
ATOM 5111 C C . SER A 1 634 ? -26.234 20.080 23.254 1.00 94.00 634 SER A C 1
ATOM 5113 O O . SER A 1 634 ? -27.461 20.049 23.365 1.00 94.00 634 SER A O 1
ATOM 5115 N N . LEU A 1 635 ? -25.448 20.657 24.166 1.00 94.19 635 LEU A N 1
ATOM 5116 C CA . LEU A 1 635 ? -25.950 21.272 25.390 1.00 94.19 635 LEU A CA 1
ATOM 5117 C C . LEU A 1 635 ? -26.868 22.462 25.079 1.00 94.19 635 LEU A C 1
ATOM 5119 O O . LEU A 1 635 ? -28.021 22.473 25.509 1.00 94.19 635 LEU A O 1
ATOM 5123 N N . LEU A 1 636 ? -26.398 23.421 24.274 1.00 94.25 636 LEU A N 1
ATOM 5124 C CA . LEU A 1 636 ? -27.170 24.612 23.902 1.00 94.25 636 LEU A CA 1
ATOM 5125 C C . LEU A 1 636 ? -28.431 24.265 23.099 1.00 94.25 636 LEU A C 1
ATOM 5127 O O . LEU A 1 636 ? -29.498 24.818 23.360 1.00 94.25 636 LEU A O 1
ATOM 5131 N N . ASN A 1 637 ? -28.344 23.302 22.177 1.00 94.00 637 ASN A N 1
ATOM 5132 C CA . ASN A 1 637 ? -29.504 22.832 21.420 1.00 94.00 637 ASN A CA 1
ATOM 5133 C C . ASN A 1 637 ? -30.556 22.183 22.326 1.00 94.00 637 ASN A C 1
ATOM 5135 O O . ASN A 1 637 ? -31.750 22.383 22.119 1.00 94.00 637 ASN A O 1
ATOM 5139 N N . THR A 1 638 ? -30.130 21.423 23.338 1.00 93.38 638 THR A N 1
ATOM 5140 C CA . THR A 1 638 ? -31.051 20.783 24.290 1.00 93.38 638 THR A CA 1
ATOM 5141 C C . THR A 1 638 ? -31.782 21.826 25.135 1.00 93.38 638 THR A C 1
ATOM 5143 O O . THR A 1 638 ? -32.996 21.733 25.309 1.00 93.38 638 THR A O 1
ATOM 5146 N N . VAL A 1 639 ? -31.070 22.861 25.591 1.00 93.88 639 VAL A N 1
ATOM 5147 C CA . VAL A 1 639 ? -31.654 24.023 26.284 1.00 93.88 639 VAL A CA 1
ATOM 5148 C C . VAL A 1 639 ? -32.677 24.725 25.388 1.00 93.88 639 VAL A C 1
ATOM 5150 O O . VAL A 1 639 ? -33.823 24.902 25.795 1.00 93.88 639 VAL A O 1
ATOM 5153 N N . ALA A 1 640 ? -32.301 25.073 24.153 1.00 91.88 640 ALA A N 1
ATOM 5154 C CA . ALA A 1 640 ? -33.182 25.765 23.211 1.00 91.88 640 ALA A CA 1
ATOM 5155 C C . ALA A 1 640 ? -34.448 24.955 22.891 1.00 91.88 640 ALA A C 1
ATOM 5157 O O . ALA A 1 640 ? -35.552 25.497 22.923 1.00 91.88 640 ALA A O 1
ATOM 5158 N N . LYS A 1 641 ? -34.298 23.645 22.654 1.00 91.38 641 LYS A N 1
ATOM 5159 C CA . LYS A 1 641 ? -35.417 22.731 22.404 1.00 91.38 641 LYS A CA 1
ATOM 5160 C C . LYS A 1 641 ? -36.398 22.712 23.579 1.00 91.38 641 LYS A C 1
ATOM 5162 O O . LYS A 1 641 ? -37.592 22.884 23.373 1.00 91.38 641 LYS A O 1
ATOM 5167 N N . ARG A 1 642 ? -35.896 22.568 24.807 1.00 89.31 642 ARG A N 1
ATOM 5168 C CA . ARG A 1 642 ? -36.741 22.533 26.011 1.00 89.31 642 ARG A CA 1
ATOM 5169 C C . ARG A 1 642 ? -37.419 23.870 26.293 1.00 89.31 642 ARG A C 1
ATOM 5171 O O . ARG A 1 642 ? -38.564 23.886 26.727 1.00 89.31 642 ARG A O 1
ATOM 5178 N N . LYS A 1 643 ? -36.747 24.996 26.022 1.00 88.12 643 LYS A N 1
ATOM 5179 C CA . LYS A 1 643 ? -37.385 26.322 26.089 1.00 88.12 643 LYS A CA 1
ATOM 5180 C C . LYS A 1 643 ? -38.549 26.433 25.107 1.00 88.12 643 LYS A C 1
ATOM 5182 O O . LYS A 1 643 ? -39.604 26.917 25.493 1.00 88.12 643 LYS A O 1
ATOM 5187 N N . ALA A 1 644 ? -38.376 25.958 23.873 1.00 84.94 644 ALA A N 1
ATOM 5188 C CA . ALA A 1 644 ? -39.445 25.959 22.879 1.00 84.94 644 ALA A CA 1
ATOM 5189 C C . ALA A 1 644 ? -40.629 25.066 23.294 1.00 84.94 644 ALA A C 1
ATOM 5191 O O . ALA A 1 644 ? -41.769 25.497 23.169 1.00 84.94 644 ALA A O 1
ATOM 5192 N N . GLU A 1 645 ? -40.363 23.877 23.849 1.00 85.00 645 GLU A N 1
ATOM 5193 C CA . GLU A 1 645 ? -41.399 22.966 24.366 1.00 85.00 645 GLU A CA 1
ATOM 5194 C C . GLU A 1 645 ? -42.232 23.614 25.486 1.00 85.00 645 GLU A C 1
ATOM 5196 O O . GLU A 1 645 ? -43.453 23.494 25.481 1.00 85.00 645 GLU A O 1
ATOM 5201 N N . ILE A 1 646 ? -41.596 24.367 26.393 1.00 80.62 646 ILE A N 1
ATOM 5202 C CA . ILE A 1 646 ? -42.286 25.100 27.470 1.00 80.62 646 ILE A CA 1
ATOM 5203 C C . ILE A 1 646 ? -43.133 26.261 26.930 1.00 80.62 646 ILE A C 1
ATOM 5205 O O . ILE A 1 646 ? -44.180 26.542 27.491 1.00 80.62 646 ILE A O 1
ATOM 5209 N N . ILE A 1 647 ? -42.695 26.937 25.863 1.00 74.44 647 ILE A N 1
ATOM 5210 C CA . ILE A 1 647 ? -43.435 28.058 25.248 1.00 74.44 647 ILE A CA 1
ATOM 5211 C C . ILE A 1 647 ? -44.625 27.557 24.403 1.00 74.44 647 ILE A C 1
ATOM 5213 O O . ILE A 1 647 ? -45.562 28.309 24.151 1.00 74.44 647 ILE A O 1
ATOM 5217 N N . SER A 1 648 ? -44.585 26.300 23.946 1.00 62.53 648 SER A N 1
ATOM 5218 C CA . SER A 1 648 ? -45.642 25.668 23.139 1.00 62.53 648 SER A CA 1
ATOM 5219 C C . SER A 1 648 ? -46.766 24.993 23.941 1.00 62.53 648 SER A C 1
ATOM 5221 O O . SER A 1 648 ? -47.718 24.503 23.332 1.00 62.53 648 SER A O 1
ATOM 5223 N N . ILE A 1 649 ? -46.640 24.947 25.271 1.00 53.69 649 ILE A N 1
ATOM 5224 C CA . ILE A 1 649 ? -47.649 24.482 26.241 1.00 53.69 649 ILE A CA 1
ATOM 5225 C C . ILE A 1 649 ? -48.285 25.716 26.874 1.00 53.69 649 ILE A C 1
ATOM 5227 O O . ILE A 1 649 ? -49.525 25.705 27.045 1.00 53.69 649 ILE A O 1
#

InterPro domains:
  IPR001952 Alkaline phosphatase [PF00245] (83-421)
  IPR001952 Alkaline phosphatase [PR00113] (83-103)
  IPR001952 Alkaline phosphatase [PR00113] (133-148)
  IPR001952 Alkaline phosphatase [PR00113] (182-202)
  IPR001952 Alkaline phosphatase [PR00113] (245-255)
  IPR001952 Alkaline phosphatase [PR00113] (338-367)
  IPR001952 Alkaline phosphatase [PTHR11596] (9-421)
  IPR001952 Alkaline phosphatase [SM00098] (84-520)
  IPR001952 Alkaline phosphatase [cd16012] (84-412)
  IPR004045 Glutathione S-transferase, N-terminal [PF13417] (429-505)
  IPR004045 Glutathione S-transferase, N-terminal [PS50404] (425-506)
  IPR004046 Glutathione S-transferase, C-terminal [PF14497] (552-618)
  IPR010987 Glutathione S-transferase, C-terminal-like [PS50405] (512-636)
  IPR017850 Alkaline-phosphatase-like, core domain superfamily [G3DSA:3.40.720.10] (54-425)
  IPR017850 Alkaline-phosphatase-like, core domain superfamily [SSF53649] (54-422)
  IPR018299 Alkaline phosphatase, active site [PS00123] (133-141)
  IPR036249 Thioredoxin-like superfamily [SSF52833] (421-510)
  IPR036282 Glutathione S-transferase, C-terminal domain superfamily [SSF47616] (507-620)
  IPR040079 Glutathione transferase family [SFLDS00019] (425-637)